Protein AF-A2EWZ7-F1 (afdb_monomer_lite)

Structure (mmCIF, N/CA/C/O backbone):
data_AF-A2EWZ7-F1
#
_entry.id   AF-A2EWZ7-F1
#
loop_
_atom_site.group_PDB
_atom_site.id
_atom_site.type_symbol
_atom_site.label_atom_id
_atom_site.label_alt_id
_atom_site.label_comp_id
_atom_site.label_asym_id
_atom_site.label_entity_id
_atom_site.label_seq_id
_atom_site.pdbx_PDB_ins_code
_atom_site.Cartn_x
_atom_site.Cartn_y
_atom_site.Cartn_z
_atom_site.occupancy
_atom_site.B_iso_or_equiv
_atom_site.auth_seq_id
_atom_site.auth_comp_id
_atom_site.auth_asym_id
_atom_site.auth_atom_id
_atom_site.pdbx_PDB_model_num
ATOM 1 N N . MET A 1 1 ? 4.745 13.138 -8.778 1.00 43.78 1 MET A N 1
ATOM 2 C CA . MET A 1 1 ? 4.956 12.915 -10.225 1.00 43.78 1 MET A CA 1
ATOM 3 C C . MET A 1 1 ? 4.702 11.444 -10.470 1.00 43.78 1 MET A C 1
ATOM 5 O O . MET A 1 1 ? 5.218 10.649 -9.698 1.00 43.78 1 MET A O 1
ATOM 9 N N . PHE A 1 2 ? 3.866 11.088 -11.445 1.00 44.19 2 PHE A N 1
ATOM 10 C CA . PHE A 1 2 ? 3.693 9.680 -11.798 1.00 44.19 2 PHE A CA 1
ATOM 11 C C . PHE A 1 2 ? 4.999 9.177 -12.416 1.00 44.19 2 PHE A C 1
ATOM 13 O O . PHE A 1 2 ? 5.547 9.880 -13.271 1.00 44.19 2 PHE A O 1
ATOM 20 N N . PRO A 1 3 ? 5.530 8.028 -11.973 1.00 56.97 3 PRO A N 1
ATOM 21 C CA . PRO A 1 3 ? 6.666 7.430 -12.645 1.00 56.97 3 PRO A CA 1
ATOM 22 C C . PRO A 1 3 ? 6.229 7.090 -14.073 1.00 56.97 3 PRO A C 1
ATOM 24 O O . PRO A 1 3 ? 5.206 6.445 -14.292 1.00 56.97 3 PRO A O 1
ATOM 27 N N . ALA A 1 4 ? 6.967 7.605 -15.046 1.00 65.88 4 ALA A N 1
ATOM 28 C CA . ALA A 1 4 ? 6.816 7.264 -16.449 1.00 65.88 4 ALA A CA 1
ATOM 29 C C . ALA A 1 4 ? 8.194 6.817 -16.930 1.00 65.88 4 ALA A C 1
ATOM 31 O O . ALA A 1 4 ? 9.183 7.502 -16.648 1.00 65.88 4 ALA A O 1
ATOM 32 N N . LYS A 1 5 ? 8.270 5.686 -17.645 1.00 69.88 5 LYS A N 1
ATOM 33 C CA . LYS A 1 5 ? 9.485 5.292 -18.356 1.00 69.88 5 LYS A CA 1
ATOM 34 C C . LYS A 1 5 ? 9.862 6.488 -19.225 1.00 69.88 5 LYS A C 1
ATOM 36 O O . LYS A 1 5 ? 8.988 7.089 -19.866 1.00 69.88 5 LYS A O 1
ATOM 41 N N . PRO A 1 6 ? 11.137 6.889 -19.201 1.00 73.81 6 PRO A N 1
ATOM 42 C CA . PRO A 1 6 ? 11.576 8.048 -19.946 1.00 73.81 6 PRO A CA 1
ATOM 43 C C . PRO A 1 6 ? 11.239 7.827 -21.418 1.00 73.81 6 PRO A C 1
ATOM 45 O O . PRO A 1 6 ? 11.674 6.848 -22.025 1.00 73.81 6 PRO A O 1
ATOM 48 N N . VAL A 1 7 ? 10.446 8.733 -21.994 1.00 77.75 7 VAL A N 1
ATOM 49 C CA . VAL A 1 7 ? 10.201 8.722 -23.436 1.00 77.75 7 VAL A CA 1
ATOM 50 C C . VAL A 1 7 ? 11.555 8.919 -24.102 1.00 77.75 7 VAL A C 1
ATOM 52 O O . VAL A 1 7 ? 12.202 9.952 -23.910 1.00 77.75 7 VAL A O 1
ATOM 55 N N . ILE A 1 8 ? 11.999 7.904 -24.844 1.00 83.56 8 ILE A N 1
ATOM 56 C CA . ILE A 1 8 ? 13.289 7.924 -25.528 1.00 83.56 8 ILE A CA 1
ATOM 57 C C . ILE A 1 8 ? 13.319 9.169 -26.415 1.00 83.56 8 ILE A C 1
ATOM 59 O O . ILE A 1 8 ? 12.442 9.366 -27.260 1.00 83.56 8 ILE A O 1
ATOM 63 N N . SER A 1 9 ? 14.311 10.036 -26.206 1.00 86.25 9 SER A N 1
ATOM 64 C CA . SER A 1 9 ? 14.518 11.184 -27.090 1.00 86.25 9 SER A CA 1
ATOM 65 C C . SER A 1 9 ? 14.779 10.679 -28.508 1.00 86.25 9 SER A C 1
ATOM 67 O O . SER A 1 9 ? 15.522 9.713 -28.687 1.00 86.25 9 SER A O 1
ATOM 69 N N . LEU A 1 10 ? 14.197 11.341 -29.512 1.00 85.31 10 LEU A N 1
ATOM 70 C CA . LEU A 1 10 ? 14.278 10.924 -30.919 1.00 85.31 10 LEU A CA 1
ATOM 71 C C . LEU A 1 10 ? 15.722 10.684 -31.388 1.00 85.31 10 LEU A C 1
ATOM 73 O O . LEU A 1 10 ? 15.969 9.801 -32.202 1.00 85.31 10 LEU A O 1
ATOM 77 N N . ASP A 1 11 ? 16.672 11.432 -30.829 1.00 84.31 11 ASP A N 1
ATOM 78 C CA . ASP A 1 11 ? 18.085 11.367 -31.203 1.00 84.31 11 ASP A CA 1
ATOM 79 C C . ASP A 1 11 ? 18.930 10.478 -30.267 1.00 84.31 11 ASP A C 1
ATOM 81 O O . ASP A 1 11 ? 20.105 10.235 -30.536 1.00 84.31 11 ASP A O 1
ATOM 85 N N . ALA A 1 12 ? 18.360 9.979 -29.164 1.00 86.50 12 ALA A N 1
ATOM 86 C CA . ALA A 1 12 ? 19.081 9.195 -28.156 1.00 86.50 12 ALA A CA 1
ATOM 87 C C . ALA A 1 12 ? 19.128 7.688 -28.458 1.00 86.50 12 ALA A C 1
ATOM 89 O O . ALA A 1 12 ? 19.807 6.943 -27.750 1.00 86.50 12 ALA A O 1
ATOM 90 N N . HIS A 1 13 ? 18.430 7.221 -29.498 1.00 86.94 13 HIS A N 1
ATOM 91 C CA . HIS A 1 13 ? 18.378 5.796 -29.808 1.00 86.94 13 HIS A CA 1
ATOM 92 C C . HIS A 1 13 ? 19.768 5.265 -30.219 1.00 86.94 13 HIS A C 1
ATOM 94 O O . HIS A 1 13 ? 20.377 5.821 -31.140 1.00 86.94 13 HIS A O 1
ATOM 100 N N . PRO A 1 14 ? 20.286 4.172 -29.621 1.00 85.81 14 PRO A N 1
ATOM 101 C CA . PRO A 1 14 ? 21.630 3.658 -29.915 1.00 85.81 14 PRO A CA 1
ATOM 102 C C . PRO A 1 14 ? 21.809 3.251 -31.386 1.00 85.81 14 PRO A 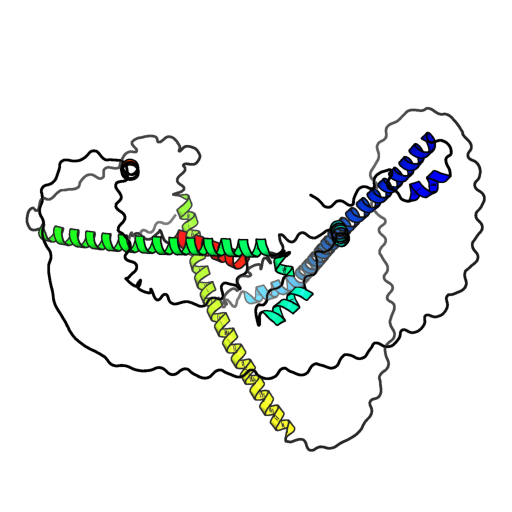C 1
ATOM 104 O O . PRO A 1 14 ? 22.892 3.420 -31.948 1.00 85.81 14 PRO A O 1
ATOM 107 N N . GLY A 1 15 ? 20.730 2.810 -32.045 1.00 83.00 15 GLY A N 1
ATOM 108 C CA . GLY A 1 15 ? 20.724 2.472 -33.473 1.00 83.00 15 GLY A CA 1
ATOM 109 C C . GLY A 1 15 ? 21.021 3.653 -34.409 1.00 83.00 15 GLY A C 1
ATOM 110 O O . GLY A 1 15 ? 21.496 3.439 -35.523 1.00 83.00 15 GLY A O 1
ATOM 111 N N . SER A 1 16 ? 20.841 4.900 -33.955 1.00 84.75 16 SER A N 1
ATOM 112 C CA . SER A 1 16 ? 21.198 6.094 -34.741 1.00 84.75 16 SER A CA 1
ATOM 113 C C . SER A 1 16 ? 22.695 6.145 -35.079 1.00 84.75 16 SER A C 1
ATOM 115 O O . SER A 1 16 ? 23.080 6.616 -36.152 1.00 84.75 16 SER A O 1
ATOM 117 N N . ARG A 1 17 ? 23.559 5.592 -34.212 1.00 87.06 17 ARG A N 1
ATOM 118 C CA . ARG A 1 17 ? 25.015 5.545 -34.425 1.00 87.06 17 ARG A CA 1
ATOM 119 C C . ARG A 1 17 ? 25.409 4.603 -35.559 1.00 87.06 17 ARG A C 1
ATOM 121 O O . ARG A 1 17 ? 26.346 4.908 -36.290 1.00 87.06 17 ARG A O 1
ATOM 128 N N . LEU A 1 18 ? 24.680 3.499 -35.724 1.00 86.56 18 LEU A N 1
ATOM 129 C CA . LEU A 1 18 ? 24.938 2.508 -36.773 1.00 86.56 18 LEU A CA 1
ATOM 130 C C . LEU A 1 18 ? 24.586 3.062 -38.158 1.00 86.56 18 LEU A C 1
ATOM 132 O O . LEU A 1 18 ? 25.319 2.856 -39.120 1.00 86.56 18 LEU A O 1
ATOM 136 N N . ILE A 1 19 ? 23.494 3.822 -38.245 1.00 84.44 19 ILE A N 1
ATOM 137 C CA . ILE A 1 19 ? 22.957 4.305 -39.525 1.00 84.44 19 ILE A CA 1
ATOM 138 C C . ILE A 1 19 ? 23.582 5.645 -39.941 1.00 84.44 19 ILE A C 1
ATOM 140 O O . ILE A 1 19 ? 23.698 5.956 -41.126 1.00 84.44 19 ILE A O 1
ATOM 144 N N . THR A 1 20 ? 24.111 6.392 -38.971 1.00 81.56 20 THR A N 1
ATOM 145 C CA . THR A 1 20 ? 24.891 7.616 -39.189 1.00 81.56 20 THR A CA 1
ATOM 146 C C . THR A 1 20 ? 26.052 7.434 -40.181 1.00 81.56 20 THR A C 1
ATOM 148 O O . THR A 1 20 ? 26.377 8.383 -40.890 1.00 81.56 20 THR A O 1
ATOM 151 N N . GLY A 1 21 ? 26.665 6.248 -40.261 1.00 85.75 21 GLY A N 1
ATOM 152 C CA . GLY A 1 21 ? 27.765 5.971 -41.195 1.00 85.75 21 GLY A CA 1
ATOM 153 C C . GLY A 1 21 ? 27.338 5.701 -42.644 1.00 85.75 21 GLY A C 1
ATOM 154 O O . GLY A 1 21 ? 28.191 5.695 -43.525 1.00 85.75 21 GLY A O 1
ATOM 155 N N . MET A 1 22 ? 26.044 5.476 -42.901 1.00 88.75 22 MET A N 1
ATOM 156 C CA . MET A 1 22 ? 25.536 5.072 -44.221 1.00 88.75 22 MET A CA 1
ATOM 157 C C . MET A 1 22 ? 25.028 6.247 -45.067 1.00 88.75 22 MET A C 1
ATOM 159 O O . MET A 1 22 ? 24.967 6.136 -46.288 1.00 88.75 22 MET A O 1
ATOM 163 N N . CYS A 1 23 ? 24.671 7.369 -44.437 1.00 89.38 23 CYS A N 1
ATOM 164 C CA . CYS A 1 23 ? 24.146 8.550 -45.125 1.00 89.38 23 CYS A CA 1
ATOM 165 C C . CYS A 1 23 ? 25.251 9.596 -45.308 1.00 89.38 23 CYS A C 1
ATOM 167 O O . CYS A 1 23 ? 25.826 10.072 -44.328 1.00 89.38 23 CYS A O 1
ATOM 169 N N . THR A 1 24 ? 25.522 9.999 -46.550 1.00 92.12 24 THR A N 1
ATOM 170 C CA . THR A 1 24 ? 26.491 11.067 -46.854 1.00 92.12 24 THR A CA 1
ATOM 171 C C . THR A 1 24 ? 25.875 12.461 -46.726 1.00 92.12 24 THR A C 1
ATOM 173 O O . THR A 1 24 ? 26.576 13.415 -46.391 1.00 92.12 24 THR A O 1
ATOM 176 N N . ASN A 1 25 ? 24.562 12.591 -46.947 1.00 95.69 25 ASN A N 1
ATOM 177 C CA . ASN A 1 25 ? 23.843 13.855 -46.841 1.00 95.69 25 ASN A CA 1
ATOM 178 C C . ASN A 1 25 ? 23.395 14.117 -45.384 1.00 95.69 25 ASN A C 1
ATOM 180 O O . ASN A 1 25 ? 22.686 13.292 -44.797 1.00 95.69 25 ASN A O 1
ATOM 184 N N . PRO A 1 26 ? 23.749 15.269 -44.779 1.00 92.12 26 PRO A N 1
ATOM 185 C CA . PRO A 1 26 ? 23.362 15.589 -43.404 1.00 92.12 26 PRO A CA 1
ATOM 186 C C . PRO A 1 26 ? 21.841 15.678 -43.198 1.00 92.12 26 PRO A C 1
ATOM 188 O O . PRO A 1 26 ? 21.361 15.351 -42.114 1.00 92.12 26 PRO A O 1
ATOM 191 N N . ILE A 1 27 ? 21.071 16.076 -44.218 1.00 93.44 27 ILE A N 1
ATOM 192 C CA . ILE A 1 27 ? 19.603 16.160 -44.132 1.00 93.44 27 ILE A CA 1
ATOM 193 C C . ILE A 1 27 ? 18.995 14.755 -44.054 1.00 93.44 27 ILE A C 1
ATOM 195 O O . ILE A 1 27 ? 18.157 14.491 -43.191 1.00 93.44 27 ILE A O 1
ATOM 199 N N . GLU A 1 28 ? 19.462 13.836 -44.903 1.00 92.38 28 GLU A N 1
ATOM 200 C CA . GLU A 1 28 ? 19.032 12.431 -44.892 1.00 92.38 28 GLU A CA 1
ATOM 201 C C . GLU A 1 28 ? 19.380 11.758 -43.564 1.00 92.38 28 GLU A C 1
ATOM 203 O O . GLU A 1 28 ? 18.567 11.021 -43.008 1.00 92.38 28 GLU A O 1
ATOM 208 N N . LYS A 1 29 ? 20.548 12.076 -42.997 1.00 91.00 29 LYS A N 1
ATOM 209 C CA . LYS A 1 29 ? 20.962 11.583 -41.682 1.00 91.00 29 LYS A CA 1
ATOM 210 C C . LYS A 1 29 ? 20.012 12.030 -40.564 1.00 91.00 29 LYS A C 1
ATOM 212 O O . LYS A 1 29 ? 19.626 11.206 -39.739 1.00 91.00 29 LYS A O 1
ATOM 217 N N . ILE A 1 30 ? 19.598 13.301 -40.541 1.00 90.94 30 ILE A N 1
ATOM 218 C CA . ILE A 1 30 ? 18.632 13.807 -39.547 1.00 90.94 30 ILE A CA 1
ATOM 219 C C . ILE A 1 30 ? 17.270 13.126 -39.723 1.00 90.94 30 ILE A C 1
ATOM 221 O O . ILE A 1 30 ? 16.681 12.675 -38.741 1.00 90.94 30 ILE A O 1
ATOM 225 N N . ALA A 1 31 ? 16.772 13.024 -40.958 1.00 92.12 31 ALA A N 1
ATOM 226 C CA . ALA A 1 31 ? 15.494 12.372 -41.242 1.00 92.12 31 ALA A CA 1
ATOM 227 C C . ALA A 1 31 ? 15.504 10.892 -40.823 1.00 92.12 31 ALA A C 1
ATOM 229 O O . ALA A 1 31 ? 14.559 10.408 -40.196 1.00 92.12 31 ALA A O 1
ATOM 230 N N . THR A 1 32 ? 16.603 10.192 -41.103 1.00 90.75 32 THR A N 1
ATOM 231 C CA . THR A 1 32 ? 16.771 8.780 -40.756 1.00 90.75 32 THR A CA 1
ATOM 232 C C . THR A 1 32 ? 16.860 8.581 -39.244 1.00 90.75 32 THR A C 1
ATOM 234 O O . THR A 1 32 ? 16.133 7.752 -38.702 1.00 90.75 32 THR A O 1
ATOM 237 N N . ASN A 1 33 ? 17.659 9.392 -38.537 1.00 89.00 33 ASN A N 1
ATOM 238 C CA . ASN A 1 33 ? 17.735 9.361 -37.071 1.00 89.00 33 ASN A CA 1
ATOM 239 C C . ASN A 1 33 ? 16.365 9.583 -36.424 1.00 89.00 33 ASN A C 1
ATOM 241 O O . ASN A 1 33 ? 15.963 8.802 -35.565 1.00 89.00 33 ASN A O 1
ATOM 245 N N . ARG A 1 34 ? 15.605 10.580 -36.894 1.00 91.00 34 ARG A N 1
ATOM 246 C CA . ARG A 1 34 ? 14.245 10.837 -36.401 1.00 91.00 34 ARG A CA 1
ATOM 247 C C . ARG A 1 34 ? 13.292 9.682 -36.678 1.00 91.00 34 ARG A C 1
ATOM 249 O O . ARG A 1 34 ? 12.486 9.358 -35.816 1.00 91.00 34 ARG A O 1
ATOM 256 N N . THR A 1 35 ? 13.390 9.053 -37.847 1.00 92.06 35 THR A N 1
ATOM 257 C CA . THR A 1 35 ? 12.560 7.887 -38.192 1.00 92.06 35 THR A CA 1
ATOM 258 C C . THR A 1 35 ? 12.840 6.719 -37.246 1.00 92.06 35 THR A C 1
ATOM 260 O O . THR A 1 35 ? 11.905 6.122 -36.725 1.00 92.06 35 THR A O 1
ATOM 263 N N . ILE A 1 36 ? 14.114 6.437 -36.952 1.00 91.69 36 ILE A N 1
ATOM 264 C CA . ILE A 1 36 ? 14.510 5.409 -35.974 1.00 91.69 36 ILE A CA 1
ATOM 265 C C . ILE A 1 36 ? 13.991 5.761 -34.576 1.00 91.69 36 ILE A C 1
ATOM 267 O O . ILE A 1 36 ? 13.441 4.902 -33.895 1.00 91.69 36 ILE A O 1
ATOM 271 N N . GLY A 1 37 ? 14.134 7.021 -34.156 1.00 89.44 37 GLY A N 1
ATOM 272 C CA . GLY A 1 37 ? 13.608 7.501 -32.880 1.00 89.44 37 GLY A CA 1
ATOM 273 C C . GLY A 1 37 ? 12.092 7.328 -32.761 1.00 89.44 37 GLY A C 1
ATOM 274 O O . GLY A 1 37 ? 11.612 6.860 -31.733 1.00 89.44 37 GLY A O 1
ATOM 275 N N . LEU A 1 38 ? 11.341 7.641 -33.823 1.00 92.75 38 LEU A N 1
ATOM 276 C CA . LEU A 1 38 ? 9.889 7.437 -33.874 1.00 92.75 38 LEU A CA 1
ATOM 277 C C . LEU A 1 38 ? 9.510 5.954 -33.799 1.00 92.75 38 LEU A C 1
ATOM 279 O O . LEU A 1 38 ? 8.562 5.612 -33.098 1.00 92.75 38 LEU A O 1
ATOM 283 N N . LEU A 1 39 ? 10.249 5.071 -34.480 1.00 93.19 39 LEU A N 1
ATOM 284 C CA . LEU A 1 39 ? 10.027 3.624 -34.392 1.00 93.19 39 LEU A CA 1
ATOM 285 C C . LEU A 1 39 ? 10.266 3.104 -32.969 1.00 93.19 39 LEU A C 1
ATOM 287 O O . LEU A 1 39 ? 9.437 2.361 -32.454 1.00 93.19 39 LEU A O 1
ATOM 291 N N . ALA A 1 40 ? 11.334 3.554 -32.306 1.00 90.31 40 ALA A N 1
ATOM 292 C CA . ALA A 1 40 ? 11.611 3.195 -30.916 1.00 90.31 40 ALA A CA 1
ATOM 293 C C . ALA A 1 40 ? 10.525 3.710 -29.955 1.00 90.31 40 ALA A C 1
ATOM 295 O O . ALA A 1 40 ? 10.098 3.000 -29.050 1.00 90.31 40 ALA A O 1
ATOM 296 N N . GLN A 1 41 ? 10.017 4.929 -30.166 1.00 91.12 41 GLN A N 1
ATOM 297 C CA . GLN A 1 41 ? 8.893 5.451 -29.382 1.00 91.12 41 GLN A CA 1
ATOM 298 C C . GLN A 1 41 ? 7.604 4.647 -29.605 1.00 91.12 41 GLN A C 1
ATOM 300 O O . GLN A 1 41 ? 6.870 4.402 -28.647 1.00 91.12 41 GLN A O 1
ATOM 305 N N . ALA A 1 42 ? 7.328 4.216 -30.840 1.00 93.12 42 ALA A N 1
ATOM 306 C CA . ALA A 1 42 ? 6.178 3.369 -31.151 1.00 93.12 42 ALA A CA 1
ATOM 307 C C . ALA A 1 42 ? 6.287 1.982 -30.492 1.00 93.12 42 ALA A C 1
ATOM 309 O O . ALA A 1 42 ? 5.291 1.460 -29.987 1.00 93.12 42 ALA A O 1
ATOM 310 N N . GLU A 1 43 ? 7.492 1.412 -30.440 1.00 91.12 43 GLU A N 1
ATOM 311 C CA . GLU A 1 43 ? 7.778 0.180 -29.699 1.00 91.12 43 GLU A CA 1
ATOM 312 C C . GLU A 1 43 ? 7.508 0.359 -28.199 1.00 91.12 43 GLU A C 1
ATOM 314 O O . GLU A 1 43 ? 6.746 -0.419 -27.623 1.00 91.12 43 GLU A O 1
ATOM 319 N N . CYS A 1 44 ? 8.024 1.432 -27.582 1.00 89.19 44 CYS A N 1
ATOM 320 C CA . CYS A 1 44 ? 7.731 1.745 -26.182 1.00 89.19 44 CYS A CA 1
ATOM 321 C C . CYS A 1 44 ? 6.222 1.872 -25.932 1.00 89.19 44 CYS A C 1
ATOM 323 O O . CYS A 1 44 ? 5.712 1.299 -24.974 1.00 89.19 44 CYS A O 1
ATOM 325 N N . LEU A 1 45 ? 5.493 2.594 -26.790 1.00 90.88 45 LEU A N 1
ATOM 326 C CA . LEU A 1 45 ? 4.042 2.757 -26.656 1.00 90.88 45 LEU A CA 1
ATOM 327 C C . LEU A 1 45 ? 3.296 1.419 -26.767 1.00 90.88 45 LEU A C 1
ATOM 329 O O . LEU A 1 45 ? 2.325 1.192 -26.048 1.00 90.88 45 LEU A O 1
ATOM 333 N N . THR A 1 46 ? 3.761 0.526 -27.641 1.00 93.69 46 THR A N 1
ATOM 334 C CA . THR A 1 46 ? 3.187 -0.816 -27.799 1.00 93.69 46 THR A CA 1
ATOM 335 C C . THR A 1 46 ? 3.414 -1.660 -26.545 1.00 93.69 46 THR A C 1
ATOM 337 O O . THR A 1 46 ? 2.476 -2.298 -26.072 1.00 93.69 46 THR A O 1
ATOM 340 N N . TYR A 1 47 ? 4.616 -1.606 -25.961 1.00 90.25 47 TYR A N 1
ATOM 341 C CA . TYR A 1 47 ? 4.914 -2.245 -24.675 1.00 90.25 47 TYR A CA 1
ATOM 342 C C . TYR A 1 47 ? 4.001 -1.718 -23.560 1.00 90.25 47 TYR A C 1
ATOM 344 O O . TYR A 1 47 ? 3.401 -2.489 -22.821 1.00 90.25 47 TYR A O 1
ATOM 352 N N . TYR A 1 48 ? 3.824 -0.398 -23.482 1.00 90.19 48 TYR A N 1
ATOM 353 C CA . TYR A 1 48 ? 2.914 0.229 -22.524 1.00 90.19 48 TYR A CA 1
ATOM 354 C C . TYR A 1 48 ? 1.472 -0.250 -22.655 1.00 90.19 48 TYR A C 1
ATOM 356 O O . TYR A 1 48 ? 0.826 -0.552 -21.653 1.00 90.19 48 TYR A O 1
ATOM 364 N N . ALA A 1 49 ? 0.959 -0.305 -23.884 1.00 93.12 49 ALA A N 1
ATOM 365 C CA . ALA A 1 49 ? -0.385 -0.800 -24.136 1.00 93.12 49 ALA A CA 1
ATOM 366 C C . ALA A 1 49 ? -0.519 -2.266 -23.703 1.00 93.12 49 ALA A C 1
ATOM 368 O O . ALA A 1 49 ? -1.508 -2.617 -23.064 1.00 93.12 49 ALA A O 1
ATOM 369 N N . TYR A 1 50 ? 0.482 -3.096 -24.010 1.00 94.44 50 TYR A N 1
ATOM 370 C CA . TYR A 1 50 ? 0.518 -4.497 -23.600 1.00 94.44 50 TYR A CA 1
ATOM 371 C C . TYR A 1 50 ? 0.436 -4.659 -22.075 1.00 94.44 50 TYR A C 1
ATOM 373 O O . TYR A 1 50 ? -0.446 -5.373 -21.606 1.00 94.44 50 TYR A O 1
ATOM 381 N N . GLU A 1 51 ? 1.266 -3.944 -21.308 1.00 90.69 51 GLU A N 1
ATOM 382 C CA . GLU A 1 51 ? 1.251 -3.990 -19.835 1.00 90.69 51 GLU A CA 1
ATOM 383 C C . GLU A 1 51 ? -0.115 -3.586 -19.256 1.00 90.69 51 GLU A C 1
ATOM 385 O O . GLU A 1 51 ? -0.665 -4.276 -18.399 1.00 90.69 51 GLU A O 1
ATOM 390 N N . ILE A 1 52 ? -0.724 -2.516 -19.782 1.00 90.19 52 ILE A N 1
ATOM 391 C CA . ILE A 1 52 ? -2.062 -2.077 -19.351 1.00 90.19 52 ILE A CA 1
ATOM 392 C C . ILE A 1 52 ? -3.107 -3.167 -19.621 1.00 90.19 52 ILE A C 1
ATOM 394 O O . ILE A 1 52 ? -3.944 -3.455 -18.764 1.00 90.19 52 ILE A O 1
ATOM 398 N N . PHE A 1 53 ? -3.083 -3.787 -20.805 1.00 94.81 53 PHE A N 1
ATOM 399 C CA . PHE A 1 53 ? -4.015 -4.868 -21.126 1.00 94.81 53 PHE A CA 1
ATOM 400 C C . PHE A 1 53 ? -3.770 -6.119 -20.280 1.00 94.81 53 PHE A C 1
ATOM 402 O O . PHE A 1 53 ? -4.736 -6.791 -19.915 1.00 94.81 53 PHE A O 1
ATOM 409 N N . GLN A 1 54 ? -2.518 -6.412 -19.929 1.00 94.31 54 GLN A N 1
ATOM 410 C CA . GLN A 1 54 ? -2.174 -7.517 -19.043 1.00 94.31 54 GLN A CA 1
ATOM 411 C C . GLN A 1 54 ? -2.740 -7.297 -17.632 1.00 94.31 54 GLN A C 1
ATOM 413 O O . GLN A 1 54 ? -3.395 -8.192 -17.099 1.00 94.31 54 GLN A O 1
ATOM 418 N N . ASP A 1 55 ? -2.574 -6.103 -17.058 1.00 89.94 55 ASP A N 1
ATOM 419 C CA . ASP A 1 55 ? -3.108 -5.758 -15.732 1.00 89.94 55 ASP A CA 1
ATOM 420 C C . ASP A 1 55 ? -4.647 -5.811 -15.699 1.00 89.94 55 ASP A C 1
ATOM 422 O O . ASP A 1 55 ? -5.247 -6.353 -14.761 1.00 89.94 55 ASP A O 1
ATOM 426 N N . ILE A 1 56 ? -5.305 -5.330 -16.762 1.00 92.94 56 ILE A N 1
ATOM 427 C CA . ILE A 1 56 ? -6.764 -5.447 -16.923 1.00 92.94 56 ILE A CA 1
ATOM 428 C C . ILE A 1 56 ? -7.179 -6.921 -17.021 1.00 92.94 56 ILE A C 1
ATOM 430 O O . ILE A 1 56 ? -8.155 -7.328 -16.388 1.00 92.94 56 ILE A O 1
ATOM 434 N N . SER A 1 57 ? -6.449 -7.733 -17.790 1.00 96.06 57 SER A N 1
ATOM 435 C CA . SER A 1 57 ? -6.732 -9.163 -17.954 1.00 96.06 57 SER A CA 1
ATOM 436 C C . SER A 1 57 ? -6.592 -9.928 -16.636 1.00 96.06 57 SER A C 1
ATOM 438 O O . SER A 1 57 ? -7.434 -10.772 -16.318 1.00 96.06 57 SER A O 1
ATOM 440 N N . ASN A 1 58 ? -5.564 -9.617 -15.845 1.00 91.62 58 ASN A N 1
ATOM 441 C CA . ASN A 1 58 ? -5.347 -10.216 -14.529 1.00 91.62 58 ASN A CA 1
ATOM 442 C C . ASN A 1 58 ? -6.501 -9.863 -13.576 1.00 91.62 58 ASN A C 1
ATOM 444 O O . ASN A 1 58 ? -7.120 -10.765 -13.011 1.00 91.62 58 ASN A O 1
ATOM 448 N N . SER A 1 59 ? -6.873 -8.579 -13.500 1.00 90.62 59 SER A N 1
ATOM 449 C CA . SER A 1 59 ? -8.026 -8.111 -12.710 1.00 90.62 59 SER A CA 1
ATO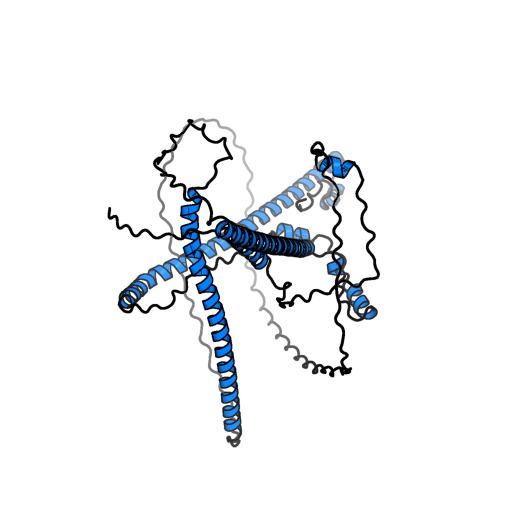M 450 C C . SER A 1 59 ? -9.340 -8.790 -13.128 1.00 90.62 59 SER A C 1
ATOM 452 O O . SER A 1 59 ? -10.144 -9.193 -12.287 1.00 90.62 59 SER A O 1
ATOM 454 N N . CYS A 1 60 ? -9.569 -8.960 -14.436 1.00 96.56 60 CYS A N 1
ATOM 455 C CA . CYS A 1 60 ? -10.752 -9.661 -14.941 1.00 96.56 60 CYS A CA 1
ATOM 456 C C . CYS A 1 60 ? -10.745 -11.145 -14.555 1.00 96.56 60 CYS A C 1
ATOM 458 O O . CYS A 1 60 ? -11.790 -11.690 -14.211 1.00 96.56 60 CYS A O 1
ATOM 460 N N . THR A 1 61 ? -9.581 -11.795 -14.594 1.00 96.94 61 THR A N 1
ATOM 461 C CA . THR A 1 61 ? -9.433 -13.209 -14.220 1.00 96.94 61 THR A CA 1
ATOM 462 C C . THR A 1 61 ? -9.786 -13.428 -12.751 1.00 96.94 61 THR A C 1
ATOM 464 O O . THR A 1 61 ? -10.559 -14.333 -12.441 1.00 96.94 61 THR A O 1
ATOM 467 N N . GLU A 1 62 ? -9.302 -12.563 -11.857 1.00 94.44 62 GLU A N 1
ATOM 468 C CA . GLU A 1 62 ? -9.656 -12.616 -10.436 1.00 94.44 62 GLU A CA 1
ATOM 469 C C . GLU A 1 62 ? -11.160 -12.393 -10.214 1.00 94.44 62 GLU A C 1
ATOM 471 O O . GLU A 1 62 ? -11.807 -13.125 -9.461 1.00 94.44 62 GLU A O 1
ATOM 476 N N . LEU A 1 63 ? -11.754 -11.419 -10.912 1.00 95.94 63 LEU A N 1
ATOM 477 C CA . LEU A 1 63 ? -13.196 -11.180 -10.858 1.00 95.94 63 LEU A CA 1
ATOM 478 C C . LEU A 1 63 ? -13.987 -12.420 -11.302 1.00 95.94 63 LEU A C 1
ATOM 480 O O . LEU A 1 63 ? -14.949 -12.804 -10.634 1.00 95.94 63 LEU A O 1
ATOM 484 N N . PHE A 1 64 ? -13.594 -13.055 -12.409 1.00 97.81 64 PHE A N 1
ATOM 485 C CA . PHE A 1 64 ? -14.259 -14.260 -12.901 1.00 97.81 64 PHE A CA 1
ATOM 486 C C . PHE A 1 64 ? -14.130 -15.424 -11.923 1.00 97.81 64 PHE A C 1
ATOM 488 O O . PHE A 1 64 ? -15.127 -16.099 -11.673 1.00 97.81 64 PHE A O 1
ATOM 495 N N . GLN A 1 65 ? -12.969 -15.593 -11.289 1.00 97.19 65 GLN A N 1
ATOM 496 C CA . GLN A 1 65 ? -12.797 -16.584 -10.230 1.00 97.19 65 GLN A CA 1
ATOM 497 C C . GLN A 1 65 ? -13.777 -16.344 -9.071 1.00 97.19 65 GLN A C 1
ATOM 499 O O . GLN A 1 65 ? -14.473 -17.267 -8.654 1.00 97.19 65 GLN A O 1
ATOM 504 N N . ARG A 1 66 ? -13.913 -15.099 -8.592 1.00 95.56 66 ARG A N 1
ATOM 505 C CA . ARG A 1 66 ? -14.879 -14.756 -7.530 1.00 95.56 66 ARG A CA 1
ATOM 506 C C . ARG A 1 66 ? -16.326 -15.033 -7.950 1.00 95.56 66 ARG A C 1
ATOM 508 O O . ARG A 1 66 ? -17.140 -15.469 -7.135 1.00 95.56 66 ARG A O 1
ATOM 515 N N . VAL A 1 67 ? -16.666 -14.779 -9.216 1.00 96.62 67 VAL A N 1
ATOM 516 C CA . VAL A 1 67 ? -17.993 -15.093 -9.770 1.00 96.62 67 VAL A CA 1
ATOM 517 C C . VAL A 1 67 ? -18.237 -16.602 -9.785 1.00 96.62 67 VAL A C 1
ATOM 519 O O . VAL A 1 67 ? -19.329 -17.038 -9.413 1.00 96.62 67 VAL A O 1
ATOM 522 N N . ASP A 1 68 ? -17.241 -17.397 -10.167 1.00 97.75 68 ASP A N 1
ATOM 523 C CA . ASP A 1 68 ? -17.337 -18.855 -10.164 1.00 97.75 68 ASP A CA 1
ATOM 524 C C . ASP A 1 68 ? -17.466 -19.411 -8.740 1.00 97.75 68 ASP A C 1
ATOM 526 O O . ASP A 1 68 ? -18.374 -20.202 -8.480 1.00 97.75 68 ASP A O 1
ATOM 530 N N . GLU A 1 69 ? -16.679 -18.918 -7.782 1.00 96.31 69 GLU A N 1
ATOM 531 C CA . GLU A 1 69 ? -16.803 -19.271 -6.360 1.00 96.31 69 GLU A CA 1
ATOM 532 C C . GLU A 1 69 ? -18.199 -18.929 -5.805 1.00 96.31 69 GLU A C 1
ATOM 534 O O . GLU A 1 69 ? -18.840 -19.736 -5.119 1.00 96.31 69 GLU A O 1
ATOM 539 N N . LEU A 1 70 ? -18.732 -17.749 -6.145 1.00 96.44 70 LEU A N 1
ATOM 540 C CA . LEU A 1 70 ? -20.079 -17.337 -5.748 1.00 96.44 70 LEU A CA 1
ATOM 541 C C . LEU A 1 70 ? -21.155 -18.224 -6.383 1.00 96.44 70 LEU A C 1
ATOM 543 O O . LEU A 1 70 ? -22.146 -18.579 -5.732 1.00 96.44 70 LEU A O 1
ATOM 547 N N . LYS A 1 71 ? -20.974 -18.603 -7.650 1.00 97.94 71 LYS A N 1
ATOM 548 C CA . LYS A 1 71 ? -21.866 -19.514 -8.368 1.00 97.94 71 LYS A CA 1
ATOM 549 C C . LYS A 1 71 ? -21.846 -20.897 -7.729 1.00 97.94 71 LYS A C 1
ATOM 551 O O . LYS A 1 71 ? -22.917 -21.444 -7.459 1.00 97.94 71 LYS A O 1
ATOM 556 N N . GLU A 1 72 ? -20.675 -21.441 -7.415 1.00 98.00 72 GLU A N 1
ATOM 557 C CA . GLU A 1 72 ? -20.532 -22.710 -6.702 1.00 98.00 72 GLU A CA 1
ATOM 558 C C . GLU A 1 72 ? -21.230 -22.659 -5.344 1.00 98.00 72 GLU A C 1
ATOM 560 O O . GLU A 1 72 ? -22.108 -23.485 -5.080 1.00 98.00 72 GLU A O 1
ATOM 565 N N . ARG A 1 73 ? -20.966 -21.627 -4.535 1.00 96.88 73 ARG A N 1
ATOM 566 C CA . ARG A 1 73 ? -21.630 -21.423 -3.239 1.00 96.88 73 ARG A CA 1
ATOM 567 C C . ARG A 1 73 ? -23.148 -21.322 -3.377 1.00 96.88 73 ARG A C 1
ATOM 569 O O . ARG A 1 73 ? -23.881 -21.936 -2.604 1.00 96.88 73 ARG A O 1
ATOM 576 N N . THR A 1 74 ? -23.637 -20.608 -4.387 1.00 97.50 74 THR A N 1
ATOM 577 C CA . THR A 1 74 ? -25.075 -20.474 -4.663 1.00 97.50 74 THR A CA 1
ATOM 578 C C . THR A 1 74 ? -25.694 -21.809 -5.070 1.00 97.50 74 THR A C 1
ATOM 580 O O . THR A 1 74 ? -26.779 -22.159 -4.603 1.00 97.50 74 THR A O 1
ATOM 583 N N . THR A 1 75 ? -25.016 -22.593 -5.913 1.00 97.88 75 THR A N 1
ATOM 584 C CA . THR A 1 75 ? -25.501 -23.926 -6.302 1.00 97.88 75 THR A CA 1
ATOM 585 C C . THR A 1 75 ? -25.481 -24.904 -5.133 1.00 97.88 75 THR A C 1
ATOM 587 O O . THR A 1 75 ? -26.433 -25.666 -4.968 1.00 97.88 75 THR A O 1
ATOM 590 N N . PHE A 1 76 ? -24.452 -24.848 -4.286 1.00 97.56 76 PHE A N 1
ATOM 591 C CA . PHE A 1 76 ? -24.364 -25.619 -3.054 1.00 97.56 76 PHE A CA 1
ATOM 592 C C . PHE A 1 76 ? -25.510 -25.266 -2.105 1.00 97.56 76 PHE A C 1
ATOM 594 O O . PHE A 1 76 ? -26.222 -26.160 -1.650 1.00 97.56 76 PHE A O 1
ATOM 601 N N . LEU A 1 77 ? -25.753 -23.976 -1.857 1.00 96.38 77 LEU A N 1
ATOM 602 C CA . LEU A 1 77 ? -26.880 -23.522 -1.043 1.00 96.38 77 LEU A CA 1
ATOM 603 C C . LEU A 1 77 ? -28.203 -24.005 -1.630 1.00 96.38 77 LEU A C 1
ATOM 605 O O . LEU A 1 77 ? -28.982 -24.625 -0.919 1.00 96.38 77 LEU A O 1
ATOM 609 N N . ARG A 1 78 ? -28.432 -23.825 -2.935 1.00 97.50 78 ARG A N 1
ATOM 610 C CA . ARG A 1 78 ? -29.659 -24.282 -3.607 1.00 97.50 78 ARG A CA 1
ATOM 611 C C . ARG A 1 78 ? -29.888 -25.790 -3.459 1.00 97.50 78 ARG A C 1
ATOM 613 O O . ARG A 1 78 ? -31.031 -26.196 -3.275 1.00 97.50 78 ARG A O 1
ATOM 620 N N . ARG A 1 79 ? -28.833 -26.609 -3.538 1.00 98.00 79 ARG A N 1
ATOM 621 C CA . ARG A 1 79 ? -28.922 -28.071 -3.362 1.00 98.00 79 ARG A CA 1
ATOM 622 C C . ARG A 1 79 ? -29.232 -28.466 -1.918 1.00 98.00 79 ARG A C 1
ATOM 624 O O . ARG A 1 79 ? -30.037 -29.361 -1.714 1.00 98.00 79 ARG A O 1
ATOM 631 N N . ASN A 1 80 ? -28.631 -27.792 -0.939 1.00 96.81 80 ASN A N 1
ATOM 632 C CA . ASN A 1 80 ? -28.786 -28.127 0.482 1.00 96.81 80 ASN A CA 1
ATOM 633 C C . ASN A 1 80 ? -29.990 -27.448 1.156 1.00 96.81 80 ASN A C 1
ATOM 635 O O . ASN A 1 80 ? -30.404 -27.861 2.238 1.00 96.81 80 ASN A O 1
ATOM 639 N N . PHE A 1 81 ? -30.553 -26.401 0.547 1.00 96.62 81 PHE A N 1
ATOM 640 C CA . PHE A 1 81 ? -31.640 -25.614 1.128 1.00 96.62 81 PHE A CA 1
ATOM 641 C C . PHE A 1 81 ? -32.889 -26.444 1.469 1.00 96.62 81 PHE A C 1
ATOM 643 O O . PHE A 1 81 ? -33.412 -26.261 2.569 1.00 96.62 81 PHE A O 1
ATOM 650 N N . PRO A 1 82 ? -33.366 -27.383 0.623 1.00 96.38 82 PRO A N 1
ATOM 651 C CA . PRO A 1 82 ? -34.514 -28.222 0.972 1.00 96.38 82 PRO A CA 1
ATOM 652 C C . PRO A 1 82 ? -34.265 -29.058 2.235 1.00 96.38 82 PRO A C 1
ATOM 654 O O . PRO A 1 82 ? -35.105 -29.084 3.136 1.00 96.38 82 PRO A O 1
ATOM 657 N N . ASP A 1 83 ? -33.086 -29.671 2.347 1.00 95.25 83 ASP A N 1
ATOM 658 C CA . ASP A 1 83 ? -32.714 -30.494 3.500 1.00 95.25 83 ASP A CA 1
ATOM 659 C C . ASP A 1 83 ? -32.601 -29.649 4.773 1.00 95.25 83 ASP A C 1
ATOM 661 O O . ASP A 1 83 ? -33.090 -30.042 5.833 1.00 95.25 83 ASP A O 1
ATOM 665 N N . GLN A 1 84 ? -32.020 -28.450 4.686 1.00 92.00 84 GLN A N 1
ATOM 666 C CA . GLN A 1 84 ? -31.973 -27.534 5.826 1.00 92.00 84 GLN A CA 1
ATOM 667 C C . GLN A 1 84 ? -33.359 -27.025 6.226 1.00 92.00 84 GLN A C 1
ATOM 669 O O . GLN A 1 84 ? -33.648 -26.936 7.417 1.00 92.00 84 GLN A O 1
ATOM 674 N N . LEU A 1 85 ? -34.246 -26.766 5.262 1.00 93.56 85 LEU A N 1
ATOM 675 C CA . LEU A 1 85 ? -35.618 -26.348 5.532 1.00 93.56 85 LEU A CA 1
ATOM 676 C C . LEU A 1 85 ? -36.411 -27.443 6.261 1.00 93.56 85 LEU A C 1
ATOM 678 O O . LEU A 1 85 ? -37.176 -27.136 7.174 1.00 93.56 85 LEU A O 1
ATOM 682 N N . THR A 1 86 ? -36.221 -28.719 5.903 1.00 92.31 86 THR A N 1
ATOM 683 C CA . THR A 1 86 ? -36.853 -29.834 6.637 1.00 92.31 86 THR A CA 1
ATOM 684 C C . THR A 1 86 ? -36.320 -29.952 8.066 1.00 92.31 86 THR A C 1
ATOM 686 O O . THR A 1 86 ? -37.114 -30.089 8.996 1.00 92.31 86 THR A O 1
ATOM 689 N N . LYS A 1 87 ? -35.004 -29.804 8.273 1.00 89.56 87 LYS A N 1
ATOM 690 C CA . LYS A 1 87 ? -34.401 -29.755 9.617 1.00 89.56 87 LYS A CA 1
ATOM 691 C C . LYS A 1 87 ? -34.950 -28.590 10.437 1.00 89.56 87 LYS A C 1
ATOM 693 O O . LYS A 1 87 ? -35.344 -28.791 11.580 1.00 89.56 87 LYS A O 1
ATOM 698 N N . PHE A 1 88 ? -35.038 -27.402 9.843 1.00 86.25 88 PHE A N 1
ATOM 699 C CA . PHE A 1 88 ? -35.549 -26.205 10.507 1.00 86.25 88 PHE A CA 1
ATOM 700 C C . PHE A 1 88 ? -37.020 -26.353 10.914 1.00 86.25 88 PHE A C 1
ATOM 702 O O . PHE A 1 88 ? -37.382 -26.027 12.042 1.00 86.25 88 PHE A O 1
ATOM 709 N N . LYS A 1 89 ? -37.861 -26.934 10.045 1.00 87.56 89 LYS A N 1
ATOM 710 C CA . LYS A 1 89 ? -39.261 -27.248 10.379 1.00 87.56 89 LYS A CA 1
ATOM 711 C C . LYS A 1 89 ? -39.385 -28.169 11.597 1.00 87.56 89 LYS A C 1
ATOM 713 O O . LYS A 1 89 ? -40.292 -27.970 12.397 1.00 87.56 89 LYS A O 1
ATOM 718 N N . ASN A 1 90 ? -38.470 -29.123 11.768 1.00 83.44 90 ASN A N 1
ATOM 719 C CA . ASN A 1 90 ? -38.472 -30.038 12.914 1.00 83.44 90 ASN A CA 1
ATOM 720 C C . ASN A 1 90 ? -37.948 -29.395 14.215 1.00 83.44 90 ASN A C 1
ATOM 722 O O . ASN A 1 90 ? -38.235 -29.898 15.296 1.00 83.44 90 ASN A O 1
ATOM 726 N N . ILE A 1 91 ? -37.198 -28.290 14.133 1.00 79.69 91 ILE A N 1
ATOM 727 C CA . ILE A 1 91 ? -36.664 -27.565 15.302 1.00 79.69 91 ILE A CA 1
ATOM 728 C C . ILE A 1 91 ? -37.721 -26.631 15.919 1.00 79.69 91 ILE A C 1
ATOM 730 O O . ILE A 1 91 ? -37.685 -26.379 17.122 1.00 79.69 91 ILE A O 1
ATOM 734 N N . GLY A 1 92 ? -38.709 -26.179 15.136 1.00 61.56 92 GLY A N 1
ATOM 735 C CA . GLY A 1 92 ? -39.744 -25.218 15.549 1.00 61.56 92 GLY A CA 1
ATOM 736 C C . GLY A 1 92 ? -40.650 -25.635 16.719 1.00 61.56 92 GLY A C 1
ATOM 737 O O . GLY A 1 92 ? -41.442 -24.819 17.177 1.00 61.56 92 GLY A O 1
ATOM 738 N N . THR A 1 93 ? -40.544 -26.864 17.231 1.00 64.19 93 THR A N 1
ATOM 739 C CA . THR A 1 93 ? -41.277 -27.313 18.430 1.00 64.19 93 THR A CA 1
ATOM 740 C C . THR A 1 93 ? -40.432 -27.339 19.704 1.00 64.19 93 THR A C 1
ATOM 742 O O . THR A 1 93 ? -40.986 -27.523 20.784 1.00 64.19 93 THR A O 1
ATOM 745 N N . SER A 1 94 ? -39.111 -27.158 19.614 1.00 60.00 94 SER A N 1
ATOM 746 C CA . SER A 1 94 ? -38.201 -27.168 20.765 1.00 60.00 94 SER A CA 1
ATOM 747 C C . SER A 1 94 ? -37.602 -25.779 20.970 1.00 60.00 94 SER A C 1
ATOM 749 O O . SER A 1 94 ? -36.416 -25.550 20.738 1.00 60.00 94 SER A O 1
ATOM 751 N N . THR A 1 95 ? -38.441 -24.834 21.391 1.00 51.78 95 THR A N 1
ATOM 752 C CA . THR A 1 95 ? -38.062 -23.458 21.738 1.00 51.78 95 THR A CA 1
ATOM 753 C C . THR A 1 95 ? -37.225 -23.441 23.022 1.00 51.78 95 THR A C 1
ATOM 755 O O . THR A 1 95 ? -37.703 -23.060 24.085 1.00 51.78 95 THR A O 1
ATOM 758 N N . SER A 1 96 ? -35.967 -23.879 22.964 1.00 53.69 96 SER A N 1
ATOM 759 C CA . SER A 1 96 ? -35.001 -23.542 24.009 1.00 53.69 96 SER A CA 1
ATOM 760 C C . SER A 1 96 ? -34.413 -22.174 23.684 1.00 53.69 96 SER A C 1
ATOM 762 O O . SER A 1 96 ? -33.911 -21.988 22.576 1.00 53.69 96 SER A O 1
ATOM 764 N N . HIS A 1 97 ? -34.462 -21.245 24.641 1.00 59.03 97 HIS A N 1
ATOM 765 C CA . HIS A 1 97 ? -33.849 -19.909 24.628 1.00 59.03 97 HIS A CA 1
ATOM 766 C C . HIS A 1 97 ? -32.307 -19.938 24.542 1.00 59.03 97 HIS A C 1
ATOM 768 O O . HIS A 1 97 ? -31.612 -19.298 25.328 1.00 59.03 97 HIS A O 1
ATOM 774 N N . GLY A 1 98 ? -31.753 -20.703 23.603 1.00 59.59 98 GLY A N 1
ATOM 775 C CA . GLY A 1 98 ? -30.338 -20.670 23.280 1.00 59.59 98 GLY A CA 1
ATOM 776 C C . GLY A 1 98 ? -30.020 -19.289 22.736 1.00 59.59 98 GLY A C 1
ATOM 777 O O . GLY A 1 98 ? -30.598 -18.876 21.736 1.00 59.59 98 GLY A O 1
ATOM 778 N N . THR A 1 99 ? -29.147 -18.578 23.442 1.00 61.12 99 THR A N 1
ATOM 779 C CA . THR A 1 99 ? -28.568 -17.290 23.064 1.00 61.12 99 THR A CA 1
ATOM 780 C C . THR A 1 99 ? -28.260 -17.290 21.572 1.00 61.12 99 THR A C 1
ATOM 782 O O . THR A 1 99 ? -27.312 -17.949 21.136 1.00 61.12 99 THR A O 1
ATOM 785 N N . ASN A 1 100 ? -29.098 -16.608 20.789 1.00 59.59 100 ASN A N 1
ATOM 786 C CA . ASN A 1 100 ? -28.883 -16.436 19.364 1.00 59.59 100 ASN A CA 1
ATOM 787 C C . ASN A 1 100 ? -27.538 -15.734 19.215 1.00 59.59 100 ASN A C 1
ATOM 789 O O . ASN A 1 100 ? -27.423 -14.541 19.483 1.00 59.59 100 ASN A O 1
ATOM 793 N N . SER A 1 101 ? -26.511 -16.496 18.840 1.00 67.31 101 SER A N 1
ATOM 794 C CA . SER A 1 101 ? -25.262 -15.928 18.367 1.00 67.31 101 SER A CA 1
ATOM 795 C C . SER A 1 101 ? -25.645 -15.133 17.132 1.00 67.31 101 SER A C 1
ATOM 797 O O . SER A 1 101 ? -25.954 -15.707 16.085 1.00 67.31 101 SER A O 1
ATOM 799 N N . HIS A 1 102 ? -25.765 -13.817 17.309 1.00 66.94 102 HIS A N 1
ATOM 800 C CA . HIS A 1 102 ? -26.010 -12.898 16.218 1.00 66.94 102 HIS A CA 1
ATOM 801 C C . HIS A 1 102 ? -24.952 -13.218 15.169 1.00 66.94 102 HIS A C 1
ATOM 803 O O . HIS A 1 102 ? -23.755 -13.172 15.458 1.00 66.94 102 HIS A O 1
ATOM 809 N N . CYS A 1 103 ? -25.395 -13.619 13.979 1.00 63.47 103 CYS A N 1
ATOM 810 C CA . CYS A 1 103 ? -24.522 -13.728 12.827 1.00 63.47 103 CYS A CA 1
ATOM 811 C C . CYS A 1 103 ? -24.114 -12.298 12.479 1.00 63.47 103 CYS A C 1
ATOM 813 O O . CYS A 1 103 ? -24.742 -11.649 11.650 1.00 63.47 103 CYS A O 1
ATOM 815 N N . VAL A 1 104 ? -23.146 -11.765 13.222 1.00 74.06 104 VAL A N 1
ATOM 816 C CA . VAL A 1 104 ? -22.488 -10.519 12.880 1.00 74.06 104 VAL A CA 1
ATOM 817 C C . VAL A 1 104 ? -21.698 -10.870 11.639 1.00 74.06 104 VAL A C 1
ATOM 819 O O . VAL A 1 104 ? -20.746 -11.656 11.710 1.00 74.06 104 VAL A O 1
ATOM 822 N N . ASP A 1 105 ? -22.153 -10.364 10.498 1.00 71.25 105 ASP A N 1
ATOM 823 C CA . ASP A 1 105 ? -21.363 -10.383 9.283 1.00 71.25 105 ASP A CA 1
ATOM 824 C C . ASP A 1 105 ? -20.017 -9.765 9.648 1.00 71.25 105 ASP A C 1
ATOM 826 O O . ASP A 1 105 ? -19.912 -8.576 9.949 1.00 71.25 105 ASP A O 1
ATOM 830 N N . LYS A 1 106 ? -18.986 -10.611 9.727 1.00 68.06 106 LYS A N 1
ATOM 831 C CA . LYS A 1 106 ? -17.611 -10.146 9.829 1.00 68.06 106 LYS A CA 1
ATOM 832 C C . LYS A 1 106 ? -17.313 -9.506 8.489 1.00 68.06 106 LYS A C 1
ATOM 834 O O . LYS A 1 106 ? -16.792 -10.164 7.592 1.00 68.06 106 LYS A O 1
ATOM 839 N N . GLU A 1 107 ? -17.685 -8.241 8.341 1.00 69.50 107 GLU A N 1
ATOM 840 C CA . GLU A 1 107 ? -17.061 -7.378 7.361 1.00 69.50 107 GLU A CA 1
ATOM 841 C C . GLU A 1 107 ? -15.577 -7.394 7.708 1.00 69.50 107 GLU A C 1
ATOM 843 O O . GLU A 1 107 ? -15.110 -6.727 8.629 1.00 69.50 107 GLU A O 1
ATOM 848 N N . THR A 1 108 ? -14.828 -8.245 7.012 1.00 67.81 108 THR A N 1
ATOM 849 C CA . THR A 1 108 ? -13.381 -8.136 6.938 1.00 67.81 108 THR A CA 1
ATOM 850 C C . THR A 1 108 ? -13.115 -6.850 6.179 1.00 67.81 108 THR A C 1
ATOM 852 O O . THR A 1 108 ? -12.912 -6.861 4.964 1.00 67.81 108 THR A O 1
ATOM 855 N N . LEU A 1 109 ? -13.209 -5.726 6.888 1.00 66.06 109 LEU A N 1
ATOM 856 C CA . LEU A 1 109 ? -12.690 -4.454 6.438 1.00 66.06 109 LEU A CA 1
ATOM 857 C C . LEU A 1 109 ? -11.203 -4.692 6.235 1.00 66.06 109 LEU A C 1
ATOM 859 O O . LEU A 1 109 ? -10.442 -4.797 7.194 1.00 66.06 109 LEU A O 1
ATOM 863 N N . SER A 1 110 ? -10.826 -4.900 4.975 1.00 67.25 110 SER A N 1
ATOM 864 C CA . SER A 1 110 ? -9.437 -5.076 4.597 1.00 67.25 110 SER A CA 1
ATOM 865 C C . SER A 1 110 ? -8.668 -3.876 5.137 1.00 67.25 110 SER A C 1
ATOM 867 O O . SER A 1 110 ? -8.895 -2.745 4.701 1.00 67.25 110 SER A O 1
ATOM 869 N N . ASP A 1 111 ? -7.750 -4.125 6.074 1.00 68.25 111 ASP A N 1
ATOM 870 C CA . ASP A 1 111 ? -6.817 -3.130 6.625 1.00 68.25 111 ASP A CA 1
ATOM 871 C C . ASP A 1 111 ? -5.993 -2.420 5.533 1.00 68.25 111 ASP A C 1
ATOM 873 O O . ASP A 1 111 ? -5.316 -1.422 5.781 1.00 68.25 111 ASP A O 1
ATOM 877 N N . PHE A 1 112 ? -6.082 -2.920 4.302 1.00 61.44 112 PHE A N 1
ATOM 878 C CA . PHE A 1 112 ? -5.366 -2.487 3.123 1.00 61.44 112 PHE A CA 1
ATOM 879 C C . PHE A 1 112 ? -6.205 -1.641 2.159 1.00 61.44 112 PHE A C 1
ATOM 881 O O . PHE A 1 112 ? -5.843 -1.525 0.995 1.00 61.44 112 PHE A O 1
ATOM 888 N N . GLN A 1 113 ? -7.284 -0.979 2.599 1.00 61.41 113 GLN A N 1
ATOM 889 C CA . GLN A 1 113 ? -8.028 -0.051 1.722 1.00 61.41 113 GLN A CA 1
ATOM 890 C C . GLN A 1 113 ? -7.123 1.015 1.057 1.00 61.41 113 GLN A C 1
ATOM 892 O O . GLN A 1 113 ? -7.461 1.554 0.005 1.00 61.41 113 GLN A O 1
ATOM 897 N N . PHE A 1 114 ? -5.957 1.293 1.648 1.00 58.97 114 PHE A N 1
ATOM 898 C CA . PHE A 1 114 ? -4.948 2.206 1.112 1.00 58.97 114 PHE A CA 1
ATOM 899 C C . PHE A 1 114 ? -3.670 1.522 0.613 1.00 58.97 114 PHE A C 1
ATOM 901 O O . PHE A 1 114 ? -2.708 2.225 0.295 1.00 58.97 114 PHE A O 1
ATOM 908 N N . SER A 1 115 ? -3.615 0.188 0.526 1.00 72.38 115 SER A N 1
ATOM 909 C CA . SER A 1 115 ? -2.524 -0.442 -0.213 1.00 72.38 115 SER A CA 1
ATOM 910 C C . SER A 1 115 ? -2.741 -0.154 -1.690 1.00 72.38 115 SER A C 1
ATOM 912 O O . SER A 1 115 ? -3.664 -0.677 -2.314 1.00 72.38 115 SER A O 1
ATOM 914 N N . LEU A 1 116 ? -1.903 0.708 -2.250 1.00 73.31 116 LEU A N 1
ATOM 915 C CA . LEU A 1 116 ? -1.805 0.832 -3.693 1.00 73.31 116 LEU A CA 1
ATOM 916 C C . LEU A 1 116 ? -1.253 -0.490 -4.217 1.00 73.31 116 LEU A C 1
ATOM 918 O O . LEU A 1 116 ? -0.093 -0.813 -3.967 1.00 73.31 116 LEU A O 1
ATOM 922 N N . GLU A 1 117 ? -2.084 -1.249 -4.926 1.00 82.81 117 GLU A N 1
ATOM 923 C CA . GLU A 1 117 ? -1.582 -2.324 -5.770 1.00 82.81 117 GLU A CA 1
ATOM 924 C C . GLU A 1 117 ? -0.655 -1.692 -6.804 1.00 82.81 117 GLU A C 1
ATOM 926 O O . GLU A 1 117 ? -1.053 -0.872 -7.637 1.00 82.81 117 GLU A O 1
ATOM 931 N N . ILE A 1 118 ? 0.629 -1.999 -6.672 1.00 85.06 118 ILE A N 1
ATOM 932 C CA . ILE A 1 118 ? 1.646 -1.480 -7.567 1.00 85.06 118 ILE A CA 1
ATOM 933 C C . ILE A 1 118 ? 1.507 -2.268 -8.868 1.00 85.06 118 ILE A C 1
ATOM 935 O O . ILE A 1 118 ? 1.838 -3.449 -8.909 1.00 85.06 118 ILE A O 1
ATOM 939 N N . SER A 1 119 ? 1.018 -1.617 -9.926 1.00 87.50 119 SER A N 1
ATOM 940 C CA . SER A 1 119 ? 1.001 -2.194 -11.280 1.00 87.50 119 SER A CA 1
ATOM 941 C C . SER A 1 119 ? 2.394 -2.697 -11.667 1.00 87.50 119 SER A C 1
ATOM 943 O O . SER A 1 119 ? 3.384 -2.049 -11.301 1.00 87.50 119 SER A O 1
ATOM 945 N N . ASN A 1 120 ? 2.475 -3.759 -12.470 1.00 87.75 120 ASN A N 1
ATOM 946 C CA . ASN A 1 120 ? 3.748 -4.341 -12.919 1.00 87.75 120 ASN A CA 1
ATOM 947 C C . ASN A 1 120 ? 4.675 -3.288 -13.536 1.00 87.75 120 ASN A C 1
ATOM 949 O O . ASN A 1 120 ? 5.857 -3.209 -13.213 1.00 87.75 120 ASN A O 1
ATOM 953 N N . LEU A 1 121 ? 4.099 -2.378 -14.320 1.00 86.44 121 LEU A N 1
ATOM 954 C CA . LEU A 1 121 ? 4.800 -1.243 -14.902 1.00 86.44 121 LEU A CA 1
ATOM 955 C C . LEU A 1 121 ? 5.497 -0.354 -13.852 1.00 86.44 121 LEU A C 1
ATOM 957 O O . LEU A 1 121 ? 6.656 0.026 -14.019 1.00 86.44 121 LEU A O 1
ATOM 961 N N . VAL A 1 122 ? 4.786 0.023 -12.785 1.00 86.75 122 VAL A N 1
ATOM 962 C CA . VAL A 1 122 ? 5.342 0.851 -11.699 1.00 86.75 122 VAL A CA 1
ATOM 963 C C . VAL A 1 122 ? 6.379 0.073 -10.903 1.00 86.75 122 VAL A C 1
ATOM 965 O O . VAL A 1 122 ? 7.383 0.658 -10.504 1.00 86.75 122 VAL A O 1
ATOM 968 N N . PHE A 1 123 ? 6.172 -1.230 -10.722 1.00 90.06 123 PHE A N 1
ATOM 969 C CA . PHE A 1 123 ? 7.134 -2.107 -10.070 1.00 90.06 123 PHE A CA 1
ATOM 970 C C . PHE A 1 123 ? 8.455 -2.174 -10.848 1.00 90.06 123 PHE A C 1
ATOM 972 O O . PHE A 1 123 ? 9.507 -1.928 -10.261 1.00 90.06 123 PHE A O 1
ATOM 979 N N . GLU A 1 124 ? 8.411 -2.395 -12.166 1.00 89.12 124 GLU A N 1
ATOM 980 C CA . GLU A 1 124 ? 9.604 -2.369 -13.025 1.00 89.12 124 GLU A CA 1
ATOM 981 C C . GLU A 1 124 ? 10.340 -1.029 -12.914 1.00 89.12 124 GLU A C 1
ATOM 983 O O . GLU A 1 124 ? 11.542 -0.991 -12.656 1.00 89.12 124 GLU A O 1
ATOM 988 N N . MET A 1 125 ? 9.613 0.088 -13.024 1.00 86.12 125 MET A N 1
ATOM 989 C CA . MET A 1 125 ? 10.215 1.421 -12.910 1.00 86.12 125 MET A CA 1
ATOM 990 C C . MET A 1 125 ? 10.842 1.673 -11.536 1.00 86.12 125 MET A C 1
ATOM 992 O O . MET A 1 125 ? 11.872 2.338 -11.446 1.00 86.12 125 MET A O 1
ATOM 996 N N . ALA A 1 126 ? 10.221 1.172 -10.468 1.00 89.06 126 ALA A N 1
ATOM 997 C CA . ALA A 1 126 ? 10.774 1.260 -9.124 1.00 89.06 126 ALA A CA 1
ATOM 998 C C . ALA A 1 126 ? 12.019 0.373 -8.965 1.00 89.06 126 ALA A C 1
ATOM 1000 O O . ALA A 1 126 ? 12.939 0.762 -8.253 1.00 89.06 126 ALA A O 1
ATOM 1001 N N . SER A 1 127 ? 12.072 -0.776 -9.646 1.00 90.81 127 SER A N 1
ATOM 1002 C CA . SER A 1 127 ? 13.226 -1.682 -9.627 1.00 90.81 127 SER A CA 1
ATOM 1003 C C . SER A 1 127 ? 14.431 -1.156 -10.414 1.00 90.81 127 SER A C 1
ATOM 1005 O O . SER A 1 127 ? 15.568 -1.406 -10.022 1.00 90.81 127 SER A O 1
ATOM 1007 N N . ASP A 1 128 ? 14.185 -0.375 -11.471 1.00 90.00 128 ASP A N 1
ATOM 1008 C CA . ASP A 1 128 ? 15.229 0.307 -12.244 1.00 90.00 128 ASP A CA 1
ATOM 1009 C C . ASP A 1 128 ? 15.769 1.559 -11.529 1.00 90.00 128 ASP A C 1
ATOM 1011 O O . ASP A 1 128 ? 16.838 2.076 -11.874 1.00 90.00 128 ASP A O 1
ATOM 1015 N N . ALA A 1 129 ? 15.028 2.091 -10.551 1.00 91.00 129 ALA A N 1
ATOM 1016 C CA . ALA A 1 129 ? 15.473 3.232 -9.768 1.00 91.00 129 ALA A CA 1
ATOM 1017 C C . ALA A 1 129 ? 16.667 2.843 -8.884 1.00 91.00 129 ALA A C 1
ATOM 1019 O O . ALA A 1 129 ? 16.748 1.733 -8.362 1.00 91.00 129 ALA A O 1
ATOM 1020 N N . SER A 1 130 ? 17.599 3.780 -8.683 1.00 94.25 130 SER A N 1
ATOM 1021 C CA . SER A 1 130 ? 18.728 3.551 -7.780 1.00 94.25 130 SER A CA 1
ATOM 1022 C C . SER A 1 130 ? 18.199 3.234 -6.374 1.00 94.25 130 SER A C 1
ATOM 1024 O O . SER A 1 130 ? 17.498 4.090 -5.815 1.00 94.25 130 SER A O 1
ATOM 1026 N N . PRO A 1 131 ? 18.518 2.060 -5.798 1.00 93.38 131 PRO A N 1
ATOM 1027 C CA . PRO A 1 131 ? 18.060 1.720 -4.460 1.00 93.38 131 PRO A CA 1
ATOM 1028 C C . PRO A 1 131 ? 18.630 2.715 -3.438 1.00 93.38 131 PRO A C 1
ATOM 1030 O O . PRO A 1 131 ? 19.671 3.336 -3.696 1.00 93.38 131 PRO A O 1
ATOM 1033 N N . PRO A 1 132 ? 17.964 2.896 -2.283 1.00 93.94 132 PRO A N 1
ATOM 1034 C CA . PRO A 1 132 ? 18.527 3.698 -1.206 1.00 93.94 132 PRO A CA 1
ATOM 1035 C C . PRO A 1 132 ? 19.894 3.126 -0.786 1.00 93.94 132 PRO A C 1
ATOM 1037 O O . PRO A 1 132 ? 20.107 1.916 -0.908 1.00 93.94 132 PRO A O 1
ATOM 1040 N N . PRO A 1 133 ? 20.829 3.966 -0.304 1.00 96.75 133 PRO A N 1
ATOM 1041 C CA . PRO A 1 133 ? 22.083 3.470 0.244 1.00 96.75 133 PRO A CA 1
ATOM 1042 C C . PRO A 1 133 ? 21.803 2.485 1.380 1.00 96.75 133 PRO A C 1
ATOM 1044 O O . PRO A 1 133 ? 20.964 2.757 2.238 1.00 96.75 133 PRO A O 1
ATOM 1047 N N . ASP A 1 134 ? 22.510 1.360 1.376 1.00 97.56 134 ASP A N 1
ATOM 1048 C CA . ASP A 1 134 ? 22.412 0.365 2.436 1.00 97.56 134 ASP A CA 1
ATOM 1049 C C . ASP A 1 134 ? 23.318 0.765 3.609 1.00 97.56 134 ASP A C 1
ATOM 1051 O O . ASP A 1 134 ? 24.537 0.887 3.463 1.00 97.56 134 ASP A O 1
ATOM 1055 N N . PHE A 1 135 ? 22.717 0.995 4.776 1.00 97.44 135 PHE A N 1
ATOM 1056 C CA . PHE A 1 135 ? 23.403 1.350 6.018 1.00 97.44 135 PHE A CA 1
ATOM 1057 C C . PHE A 1 135 ? 23.493 0.174 7.003 1.00 97.44 135 PHE A C 1
ATOM 1059 O O . PHE A 1 135 ? 23.706 0.381 8.204 1.00 97.44 135 PHE A O 1
ATOM 1066 N N . THR A 1 136 ? 23.353 -1.065 6.527 1.00 97.00 136 THR A N 1
ATOM 1067 C CA . THR A 1 136 ? 23.456 -2.267 7.370 1.00 97.00 136 THR A CA 1
ATOM 1068 C C . THR A 1 136 ? 24.820 -2.363 8.068 1.00 97.00 136 THR A C 1
ATOM 1070 O O . THR A 1 136 ? 24.865 -2.571 9.278 1.00 97.00 136 THR A O 1
ATOM 1073 N N . GLU A 1 137 ? 25.927 -2.063 7.378 1.00 97.25 137 GLU A N 1
ATOM 1074 C CA . GLU A 1 137 ? 27.273 -2.051 7.988 1.00 97.25 137 GLU A CA 1
ATOM 1075 C C . GLU A 1 137 ? 27.396 -1.033 9.140 1.00 97.25 137 GLU A C 1
ATOM 1077 O O . GLU A 1 137 ? 28.012 -1.302 10.174 1.00 97.25 137 GLU A O 1
ATOM 1082 N N . PHE A 1 138 ? 26.773 0.142 9.001 1.00 96.00 138 PHE A N 1
ATOM 1083 C CA . PHE A 1 138 ? 26.753 1.156 10.062 1.00 96.00 138 PHE A CA 1
ATOM 1084 C C . PHE A 1 138 ? 25.889 0.726 11.247 1.00 96.00 138 PHE A C 1
ATOM 1086 O O . PHE A 1 138 ? 26.225 1.030 12.394 1.00 96.00 138 PHE A O 1
ATOM 1093 N N . THR A 1 139 ? 24.801 0.006 10.973 1.00 95.25 139 THR A N 1
ATOM 1094 C CA . THR A 1 139 ? 23.920 -0.576 11.991 1.00 95.25 139 THR A CA 1
ATOM 1095 C C . THR A 1 139 ? 24.697 -1.584 12.841 1.00 95.25 139 THR A C 1
ATOM 1097 O O . THR A 1 139 ? 24.747 -1.447 14.064 1.00 95.25 139 THR A O 1
ATOM 1100 N N . GLU A 1 140 ? 25.430 -2.507 12.213 1.00 95.06 140 GLU A N 1
ATOM 1101 C CA . GLU A 1 140 ? 26.308 -3.468 12.903 1.00 95.06 140 GLU A CA 1
ATOM 1102 C C . GLU A 1 140 ? 27.410 -2.784 13.732 1.00 95.06 140 GLU A C 1
ATOM 1104 O O . GLU A 1 140 ? 27.667 -3.144 14.891 1.00 95.06 140 GLU A O 1
ATOM 1109 N N . LEU A 1 141 ? 28.039 -1.746 13.174 1.00 95.38 141 LEU A N 1
ATOM 1110 C CA . LEU A 1 141 ? 29.070 -0.985 13.874 1.00 95.38 141 LEU A CA 1
ATOM 1111 C C . LEU A 1 141 ? 28.504 -0.255 15.104 1.00 95.38 141 LEU A C 1
ATOM 1113 O O . LEU A 1 141 ? 29.129 -0.257 16.168 1.00 95.38 141 LEU A O 1
ATOM 1117 N N . ALA A 1 142 ? 27.314 0.343 14.999 1.00 93.94 142 ALA A N 1
ATOM 1118 C CA . ALA A 1 142 ? 26.679 1.020 16.126 1.00 93.94 142 ALA A CA 1
ATOM 1119 C C . ALA A 1 142 ? 26.273 0.053 17.238 1.00 93.94 142 ALA A C 1
ATOM 1121 O O . ALA A 1 142 ? 26.473 0.381 18.409 1.00 93.94 142 ALA A O 1
ATOM 1122 N N . HIS A 1 143 ? 25.797 -1.149 16.903 1.00 94.00 143 HIS A N 1
ATOM 1123 C CA . HIS A 1 143 ? 25.549 -2.192 17.900 1.00 94.00 143 HIS A CA 1
ATOM 1124 C C . HIS A 1 143 ? 26.821 -2.554 18.677 1.00 94.00 143 HIS A C 1
ATOM 1126 O O . HIS A 1 143 ? 26.767 -2.736 19.895 1.00 94.00 143 HIS A O 1
ATOM 1132 N N . THR A 1 144 ? 27.969 -2.579 17.994 1.00 95.12 144 THR A N 1
ATOM 1133 C CA . THR A 1 144 ? 29.274 -2.869 18.605 1.00 95.12 144 THR A CA 1
ATOM 1134 C C . THR A 1 144 ? 29.740 -1.751 19.545 1.00 95.12 144 THR A C 1
ATOM 1136 O O . THR A 1 144 ? 30.295 -2.026 20.607 1.00 95.12 144 THR A O 1
ATOM 1139 N N . ILE A 1 145 ? 29.513 -0.484 19.182 1.00 94.62 145 ILE A N 1
ATOM 1140 C CA . ILE A 1 145 ? 30.019 0.676 19.936 1.00 94.62 145 ILE A CA 1
ATOM 1141 C C . ILE A 1 145 ? 29.075 1.094 21.076 1.00 94.62 145 ILE A C 1
ATOM 1143 O O . ILE A 1 145 ? 29.543 1.466 22.151 1.00 94.62 145 ILE A O 1
ATOM 1147 N N . GLN A 1 146 ? 27.756 1.081 20.853 1.00 87.50 146 GLN A N 1
ATOM 1148 C CA . GLN A 1 146 ? 26.770 1.717 21.742 1.00 87.50 146 GLN A CA 1
ATOM 1149 C C . GLN A 1 146 ? 26.047 0.757 22.698 1.00 87.50 146 GLN A C 1
ATOM 1151 O O . GLN A 1 146 ? 25.250 1.218 23.513 1.00 87.50 146 GLN A O 1
ATOM 1156 N N . GLY A 1 147 ? 26.324 -0.550 22.639 1.00 75.81 147 GLY A N 1
ATOM 1157 C CA . GLY A 1 147 ? 25.959 -1.510 23.688 1.00 75.81 147 GLY A CA 1
ATOM 1158 C C . GLY A 1 147 ? 24.473 -1.528 24.077 1.00 75.81 147 GLY A C 1
ATOM 1159 O O . GLY A 1 147 ? 24.149 -1.224 25.222 1.00 75.81 147 GLY A O 1
ATOM 1160 N N . ASN A 1 148 ? 23.609 -1.954 23.143 1.00 70.50 148 ASN A N 1
ATOM 1161 C CA . ASN A 1 148 ? 22.152 -2.213 23.262 1.00 70.50 148 ASN A CA 1
ATOM 1162 C C . ASN A 1 148 ? 21.185 -1.164 22.694 1.00 70.50 148 ASN A C 1
ATOM 1164 O O . ASN A 1 148 ? 19.973 -1.358 22.811 1.00 70.50 148 ASN A O 1
ATOM 1168 N N . GLN A 1 149 ? 21.635 -0.093 22.036 1.00 80.38 149 GLN A N 1
ATOM 1169 C CA . GLN A 1 149 ? 20.681 0.699 21.253 1.00 80.38 149 GLN A CA 1
ATOM 1170 C C . GLN A 1 149 ? 20.381 -0.022 19.936 1.00 80.38 149 GLN A C 1
ATOM 1172 O O . GLN A 1 149 ? 21.273 -0.226 19.115 1.00 80.38 149 GLN A O 1
ATOM 1177 N N . ASN A 1 150 ? 19.126 -0.442 19.759 1.00 89.06 150 ASN A N 1
ATOM 1178 C CA . ASN A 1 150 ? 18.643 -1.017 18.508 1.00 89.06 150 ASN A CA 1
ATOM 1179 C C . ASN A 1 150 ? 18.353 0.110 17.507 1.00 89.06 150 ASN A C 1
ATOM 1181 O O . ASN A 1 150 ? 17.200 0.492 17.304 1.00 89.06 150 ASN A O 1
ATOM 1185 N N . VAL A 1 151 ? 19.420 0.732 17.000 1.00 93.12 151 VAL A N 1
ATOM 1186 C CA . VAL A 1 151 ? 19.341 1.820 16.022 1.00 93.12 151 VAL A CA 1
ATOM 1187 C C . VAL A 1 151 ? 19.541 1.233 14.638 1.00 93.12 151 VAL A C 1
ATOM 1189 O O . VAL A 1 151 ? 20.659 0.902 14.268 1.00 93.12 151 VAL A O 1
ATOM 1192 N N . ASP A 1 152 ? 18.461 1.149 13.873 1.00 95.44 152 ASP A N 1
ATOM 1193 C CA . ASP A 1 152 ? 18.511 0.788 12.461 1.00 95.44 152 ASP A CA 1
ATOM 1194 C C . ASP A 1 152 ? 18.678 2.059 11.615 1.00 95.44 152 ASP A C 1
ATOM 1196 O O . ASP A 1 152 ? 17.774 2.900 11.531 1.00 95.44 152 ASP A O 1
ATOM 1200 N N . PHE A 1 153 ? 19.854 2.226 11.004 1.00 96.19 153 PHE A N 1
ATOM 1201 C CA . PHE A 1 153 ? 20.129 3.396 10.168 1.00 96.19 153 PHE A CA 1
ATOM 1202 C C . PHE A 1 153 ? 19.348 3.387 8.855 1.00 96.19 153 PHE A C 1
ATOM 1204 O O . PHE A 1 153 ? 19.094 4.465 8.314 1.00 96.19 153 PHE A O 1
ATOM 1211 N N . ASN A 1 154 ? 18.918 2.221 8.365 1.00 96.69 154 ASN A N 1
ATOM 1212 C CA . ASN A 1 154 ? 18.069 2.149 7.179 1.00 96.69 154 ASN A CA 1
ATOM 1213 C C . ASN A 1 154 ? 16.700 2.768 7.478 1.00 96.69 154 ASN A C 1
ATOM 1215 O O . ASN A 1 154 ? 16.237 3.618 6.718 1.00 96.69 154 ASN A O 1
ATOM 1219 N N . LEU A 1 155 ? 16.115 2.448 8.639 1.00 95.88 155 LEU A N 1
ATOM 1220 C CA . LEU A 1 155 ? 14.880 3.083 9.111 1.00 95.88 155 LEU A CA 1
ATOM 1221 C C . LEU A 1 155 ? 15.060 4.584 9.393 1.00 95.88 155 LEU A C 1
ATOM 1223 O O . LEU A 1 155 ? 14.141 5.366 9.169 1.00 95.88 155 LEU A O 1
ATOM 1227 N N . LEU A 1 156 ? 16.230 5.026 9.866 1.00 94.31 156 LEU A N 1
ATOM 1228 C CA . LEU A 1 156 ? 16.497 6.461 10.041 1.00 94.31 156 LEU A CA 1
ATOM 1229 C C . LEU A 1 156 ? 16.615 7.214 8.709 1.00 94.31 156 LEU A C 1
ATOM 1231 O O . LEU A 1 156 ? 16.254 8.390 8.646 1.00 94.31 156 LEU A O 1
ATOM 1235 N N . TYR A 1 157 ? 17.130 6.562 7.666 1.00 96.62 157 TYR A N 1
ATOM 1236 C CA . TYR A 1 157 ? 17.252 7.152 6.336 1.00 96.62 157 TYR A CA 1
ATOM 1237 C C . TYR A 1 157 ? 15.911 7.179 5.596 1.00 96.62 157 TYR A C 1
ATOM 1239 O O . TYR A 1 157 ? 15.527 8.207 5.035 1.00 96.62 157 TYR A O 1
ATOM 1247 N N . SER A 1 158 ? 15.189 6.058 5.598 1.00 96.19 158 SER A N 1
ATOM 1248 C CA . SER A 1 158 ? 13.901 5.919 4.928 1.00 96.19 158 SER A CA 1
ATOM 1249 C C . SER A 1 158 ? 12.987 4.982 5.713 1.00 96.19 158 SER A C 1
ATOM 1251 O O . SER A 1 158 ? 13.135 3.764 5.679 1.00 96.19 158 SER A O 1
ATOM 1253 N N . ASP A 1 159 ? 12.016 5.566 6.411 1.00 94.94 159 ASP A N 1
ATOM 1254 C CA . ASP A 1 159 ? 10.970 4.830 7.116 1.00 94.94 159 ASP A CA 1
ATOM 1255 C C . ASP A 1 159 ? 9.627 4.993 6.383 1.00 94.94 159 ASP A C 1
ATOM 1257 O O . ASP A 1 159 ? 8.993 6.053 6.503 1.00 94.94 159 ASP A O 1
ATOM 1261 N N . PRO A 1 160 ? 9.165 3.973 5.633 1.00 90.56 160 PRO A N 1
ATOM 1262 C CA . PRO A 1 160 ? 7.884 4.037 4.931 1.00 90.56 160 PRO A CA 1
ATOM 1263 C C . PRO A 1 160 ? 6.695 4.161 5.898 1.00 90.56 160 PRO A C 1
ATOM 1265 O O . PRO A 1 160 ? 5.668 4.741 5.542 1.00 90.56 160 PRO A O 1
ATOM 1268 N N . ASP A 1 161 ? 6.842 3.696 7.141 1.00 91.62 161 ASP A N 1
ATOM 1269 C CA . ASP A 1 161 ? 5.791 3.710 8.156 1.00 91.62 161 ASP A CA 1
ATOM 1270 C C . ASP A 1 161 ? 5.801 4.975 9.028 1.00 91.62 161 ASP A C 1
ATOM 1272 O O . ASP A 1 161 ? 4.936 5.135 9.896 1.00 91.62 161 ASP A O 1
ATOM 1276 N N . TYR A 1 162 ? 6.722 5.919 8.807 1.00 94.25 162 TYR A N 1
ATOM 1277 C CA . TYR A 1 162 ? 6.875 7.112 9.649 1.00 94.25 162 TYR A CA 1
ATOM 1278 C C . TYR A 1 162 ? 5.569 7.900 9.784 1.00 94.25 162 TYR A C 1
ATOM 1280 O O . TYR A 1 162 ? 5.123 8.230 10.888 1.00 94.25 162 TYR A O 1
ATOM 1288 N N . TYR A 1 163 ? 4.919 8.175 8.652 1.00 91.38 163 TYR A N 1
ATOM 1289 C CA . TYR A 1 163 ? 3.663 8.919 8.617 1.00 91.38 163 TYR A CA 1
ATOM 1290 C C . TYR A 1 163 ? 2.538 8.160 9.310 1.00 91.38 163 TYR A C 1
ATOM 1292 O O . TYR A 1 163 ? 1.791 8.756 10.085 1.00 91.38 163 TYR A O 1
ATOM 1300 N N . ARG A 1 164 ? 2.455 6.842 9.096 1.00 86.94 164 ARG A N 1
ATOM 1301 C CA . ARG A 1 164 ? 1.468 5.981 9.750 1.00 86.94 164 ARG A CA 1
ATOM 1302 C C . ARG A 1 164 ? 1.648 6.002 11.267 1.00 86.94 164 ARG A C 1
ATOM 1304 O O . ARG A 1 164 ? 0.690 6.264 11.991 1.00 86.94 164 ARG A O 1
ATOM 1311 N N . ARG A 1 165 ? 2.877 5.802 11.756 1.00 92.06 165 ARG A N 1
ATOM 1312 C CA . ARG A 1 165 ? 3.201 5.821 13.193 1.00 92.06 165 ARG A CA 1
ATOM 1313 C C . ARG A 1 165 ? 2.895 7.175 13.828 1.00 92.06 165 ARG A C 1
ATOM 1315 O O . ARG A 1 165 ? 2.311 7.223 14.909 1.00 92.06 165 ARG A O 1
ATOM 1322 N N . ASN A 1 166 ? 3.246 8.278 13.170 1.00 93.19 166 ASN A N 1
ATOM 1323 C CA . ASN A 1 166 ? 2.945 9.614 13.688 1.00 93.19 166 ASN A CA 1
ATOM 1324 C C . ASN A 1 166 ? 1.456 9.933 13.671 1.00 93.19 166 ASN A C 1
ATOM 1326 O O . ASN A 1 166 ? 0.962 10.540 14.616 1.00 93.19 166 ASN A O 1
ATOM 1330 N N . TYR A 1 167 ? 0.734 9.490 12.646 1.00 90.44 167 TYR A N 1
ATOM 1331 C CA . TYR A 1 167 ? -0.710 9.647 12.582 1.00 90.44 167 TYR A CA 1
ATOM 1332 C C . TYR A 1 167 ? -1.417 8.882 13.709 1.00 90.44 167 TYR A C 1
ATOM 1334 O O . TYR A 1 167 ? -2.262 9.450 14.397 1.00 90.44 167 TYR A O 1
ATOM 1342 N N . ILE A 1 168 ? -1.011 7.636 13.983 1.00 90.19 168 ILE A N 1
ATOM 1343 C CA . ILE A 1 168 ? -1.512 6.860 15.131 1.00 90.19 168 ILE A CA 1
ATOM 1344 C C . ILE A 1 168 ? -1.243 7.598 16.446 1.00 90.19 168 ILE A C 1
ATOM 1346 O O . ILE A 1 168 ? -2.154 7.775 17.254 1.00 90.19 168 ILE A O 1
ATOM 1350 N N . LYS A 1 169 ? -0.009 8.071 16.658 1.00 94.19 169 LYS A N 1
ATOM 1351 C CA . LYS A 1 169 ? 0.365 8.828 17.865 1.00 94.19 169 LYS A CA 1
ATOM 1352 C C . LYS A 1 169 ? -0.454 10.110 18.015 1.00 94.19 169 LYS A C 1
ATOM 1354 O O . LYS A 1 169 ? -0.882 10.455 19.118 1.00 94.19 169 LYS A O 1
ATOM 1359 N N . GLU A 1 170 ? -0.681 10.818 16.912 1.00 93.75 170 GLU A N 1
ATOM 1360 C CA . GLU A 1 170 ? -1.519 12.012 16.860 1.00 93.75 170 GLU A CA 1
ATOM 1361 C C . GLU A 1 170 ? -2.950 11.671 17.298 1.00 93.75 170 GLU A C 1
ATOM 1363 O O . GLU A 1 170 ? -3.452 12.295 18.236 1.00 93.75 170 GLU A O 1
ATOM 1368 N N . LEU A 1 171 ? -3.562 10.633 16.723 1.00 92.81 171 LEU A N 1
ATOM 1369 C CA . LEU A 1 171 ? -4.900 10.166 17.097 1.00 92.81 171 LEU A CA 1
ATOM 1370 C C . LEU A 1 171 ? -4.988 9.747 18.570 1.00 92.81 171 LEU A C 1
ATOM 1372 O O . LEU A 1 171 ? -5.893 10.180 19.278 1.00 92.81 171 LEU A O 1
ATOM 1376 N N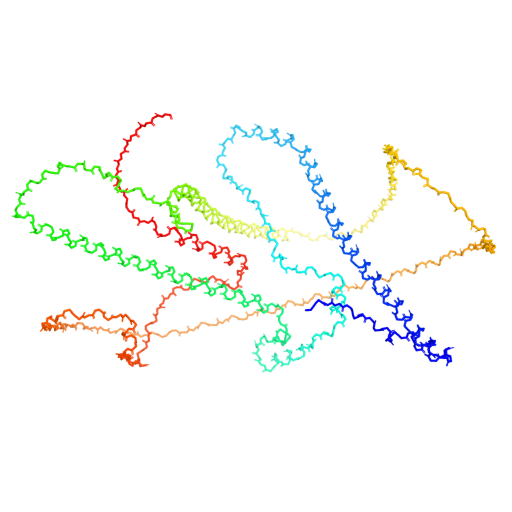 . GLN A 1 172 ? -4.026 8.971 19.070 1.00 92.12 172 GLN A N 1
ATOM 1377 C CA . GLN A 1 172 ? -3.982 8.563 20.478 1.00 92.12 172 GLN A CA 1
ATOM 1378 C C . GLN A 1 172 ? -3.929 9.769 21.421 1.00 92.12 172 GLN A C 1
ATOM 1380 O O . GLN A 1 172 ? -4.600 9.793 22.454 1.00 92.12 172 GLN A O 1
ATOM 1385 N N . ARG A 1 173 ? -3.143 10.793 21.074 1.00 96.31 173 ARG A N 1
ATOM 1386 C CA . ARG A 1 173 ? -3.082 12.036 21.851 1.00 96.31 173 ARG A CA 1
ATOM 1387 C C . ARG A 1 173 ? -4.405 12.806 21.788 1.00 96.31 173 ARG A C 1
ATOM 1389 O O . ARG A 1 173 ? -4.819 13.319 22.822 1.00 96.31 173 ARG A O 1
ATOM 1396 N N . GLN A 1 174 ? -5.089 12.851 20.643 1.00 92.25 174 GLN A N 1
ATOM 1397 C CA . GLN A 1 174 ? -6.418 13.473 20.543 1.00 92.25 174 GLN A CA 1
ATOM 1398 C C . GLN A 1 174 ? -7.445 12.748 21.420 1.00 92.25 174 GLN A C 1
ATOM 1400 O O . GLN A 1 174 ? -8.145 13.397 22.190 1.00 92.25 174 GLN A O 1
ATOM 1405 N N . ILE A 1 175 ? -7.453 11.413 21.392 1.00 93.25 175 ILE A N 1
ATOM 1406 C CA . ILE A 1 175 ? -8.327 10.587 22.235 1.00 93.25 175 ILE A CA 1
ATOM 1407 C C . ILE A 1 175 ? -8.067 10.850 23.721 1.00 93.25 175 ILE A C 1
ATOM 1409 O O . ILE A 1 175 ? -9.009 11.004 24.493 1.00 93.25 175 ILE A O 1
ATOM 1413 N N . LYS A 1 176 ? -6.800 10.954 24.141 1.00 95.81 176 LYS A N 1
ATOM 1414 C CA . LYS A 1 176 ? -6.456 11.271 25.538 1.00 95.81 176 LYS A CA 1
ATOM 1415 C C . LYS A 1 176 ? -6.946 12.660 25.956 1.00 95.81 176 LYS A C 1
ATOM 1417 O O . LYS A 1 176 ? -7.491 12.794 27.048 1.00 95.81 176 LYS A O 1
ATOM 1422 N N . ILE A 1 177 ? -6.787 13.668 25.095 1.00 97.38 177 ILE A N 1
ATOM 1423 C CA . ILE A 1 177 ? -7.286 15.030 25.348 1.00 97.38 177 ILE A CA 1
ATOM 1424 C C . ILE A 1 177 ? -8.816 15.026 25.476 1.00 97.38 177 ILE A C 1
ATOM 1426 O O . ILE A 1 177 ? -9.354 15.648 26.389 1.00 97.38 177 ILE A O 1
ATOM 1430 N N . GLU A 1 178 ? -9.516 14.300 24.602 1.00 94.94 178 GLU A N 1
ATOM 1431 C CA . GLU A 1 178 ? -10.977 14.172 24.639 1.00 94.94 178 GLU A CA 1
ATOM 1432 C C . GLU A 1 178 ? -11.453 13.458 25.914 1.00 94.94 178 GLU A C 1
ATOM 1434 O O . GLU A 1 178 ? -12.351 13.950 26.595 1.00 94.94 178 GLU A O 1
ATOM 1439 N N . GLN A 1 179 ? -10.797 12.363 26.312 1.00 96.06 179 GLN A N 1
ATOM 1440 C CA . GLN A 1 179 ? -11.091 11.659 27.565 1.00 96.06 179 GLN A CA 1
ATOM 1441 C C . GLN A 1 179 ? -10.848 12.531 28.805 1.00 96.06 179 GLN A C 1
ATOM 1443 O O . GLN A 1 179 ? -11.621 12.477 29.763 1.00 96.06 179 GLN A O 1
ATOM 1448 N N . GLU A 1 180 ? -9.781 13.334 28.822 1.00 97.44 180 GLU A N 1
ATOM 1449 C CA . GLU A 1 180 ? -9.504 14.257 29.926 1.00 97.44 180 GLU A CA 1
ATOM 1450 C C . GLU A 1 180 ? -10.544 15.381 29.987 1.00 97.44 180 GLU A C 1
ATOM 1452 O O . GLU A 1 180 ? -11.071 15.664 31.064 1.00 97.44 180 GLU A O 1
ATOM 1457 N N . ALA A 1 181 ? -10.910 15.959 28.839 1.00 96.81 181 ALA A N 1
ATOM 1458 C CA . ALA A 1 181 ? -11.977 16.950 28.744 1.00 96.81 181 ALA A CA 1
ATOM 1459 C C . ALA A 1 181 ? -13.325 16.378 29.213 1.00 96.81 181 ALA A C 1
ATOM 1461 O O . ALA A 1 181 ? -14.046 17.040 29.961 1.00 96.81 181 ALA A O 1
ATOM 1462 N N . GLN A 1 182 ? -13.632 15.126 28.861 1.00 94.56 182 GLN A N 1
ATOM 1463 C CA . GLN A 1 182 ? -14.833 14.429 29.321 1.00 94.56 182 GLN A CA 1
ATOM 1464 C C . GLN A 1 182 ? -14.818 14.214 30.840 1.00 94.56 182 GLN A C 1
ATOM 1466 O O . GLN A 1 182 ? -15.812 14.482 31.517 1.00 94.56 182 GLN A O 1
ATOM 1471 N N . ARG A 1 183 ? -13.688 13.778 31.411 1.00 97.62 183 ARG A N 1
ATOM 1472 C CA . ARG A 1 183 ? -13.540 13.625 32.868 1.00 97.62 183 ARG A CA 1
ATOM 1473 C C . ARG A 1 183 ? -13.664 14.966 33.594 1.00 97.62 183 ARG A C 1
ATOM 1475 O O . ARG A 1 183 ? -14.297 15.022 34.649 1.00 97.62 183 ARG A O 1
ATOM 1482 N N . ALA A 1 184 ? -13.103 16.036 33.030 1.00 97.69 184 ALA A N 1
ATOM 1483 C CA . ALA A 1 184 ? -13.216 17.386 33.571 1.00 97.69 184 ALA A CA 1
ATOM 1484 C C . ALA A 1 184 ? -14.675 17.870 33.561 1.00 97.69 184 ALA A C 1
ATOM 1486 O O . ALA A 1 184 ? -15.178 18.263 34.615 1.00 97.69 184 ALA A O 1
ATOM 1487 N N . ALA A 1 185 ? -15.378 17.738 32.432 1.00 96.50 185 ALA A N 1
ATOM 1488 C CA . ALA A 1 185 ? -16.789 18.103 32.298 1.00 96.50 185 ALA A CA 1
ATOM 1489 C C . ALA A 1 185 ? -17.688 17.319 33.272 1.00 96.50 185 ALA A C 1
ATOM 1491 O O . ALA A 1 185 ? -18.482 17.916 34.000 1.00 96.50 185 ALA A O 1
ATOM 1492 N N . ALA A 1 186 ? -17.492 16.001 33.384 1.00 96.56 186 ALA A N 1
ATOM 1493 C CA . ALA A 1 186 ? -18.232 15.166 34.331 1.00 96.56 186 ALA A CA 1
ATOM 1494 C C . ALA A 1 186 ? -17.947 15.550 35.797 1.00 96.56 186 ALA A C 1
ATOM 1496 O O . ALA A 1 186 ? -18.830 15.490 36.657 1.00 96.56 186 ALA A O 1
ATOM 1497 N N . SER A 1 187 ? -16.711 15.954 36.114 1.00 97.38 187 SER A N 1
ATOM 1498 C CA . SER A 1 187 ? -16.362 16.432 37.456 1.00 97.38 187 SER A CA 1
ATOM 1499 C C . SER A 1 187 ? -16.986 17.796 37.776 1.00 97.38 187 SER A C 1
ATOM 1501 O O . SER A 1 187 ? -17.415 18.006 38.912 1.00 97.38 187 SER A O 1
ATOM 1503 N N . GLU A 1 188 ? -17.097 18.686 36.785 1.00 97.62 188 GLU A N 1
ATOM 1504 C CA . GLU A 1 188 ? -17.739 19.996 36.913 1.00 97.62 188 GLU A CA 1
ATOM 1505 C C . GLU A 1 188 ? -19.255 19.855 37.109 1.00 97.62 188 GLU A C 1
ATOM 1507 O O . GLU A 1 188 ? -19.815 20.480 38.009 1.00 97.62 188 GLU A O 1
ATOM 1512 N N . GLN A 1 189 ? -19.914 18.974 36.347 1.00 95.69 189 GLN A N 1
ATOM 1513 C CA . GLN A 1 189 ? -21.337 18.658 36.525 1.00 95.69 189 GLN A CA 1
ATOM 1514 C C . GLN A 1 189 ? -21.624 18.126 37.938 1.00 95.69 189 GLN A C 1
ATOM 1516 O O . GLN A 1 189 ? -22.497 18.648 38.629 1.00 95.69 189 GLN A O 1
ATOM 1521 N N . LYS A 1 190 ? -20.813 17.184 38.440 1.00 96.94 190 LYS A N 1
ATOM 1522 C CA . LYS A 1 190 ? -20.943 16.670 39.818 1.00 96.94 190 LYS A CA 1
ATOM 1523 C C . LYS A 1 190 ? -20.722 17.739 40.891 1.00 96.94 190 LYS A C 1
ATOM 1525 O O . LYS A 1 190 ? -21.246 17.613 41.998 1.00 96.94 190 LYS A O 1
ATOM 1530 N N . GLN A 1 191 ? -19.903 18.758 40.625 1.00 96.81 191 GLN A N 1
ATOM 1531 C CA . GLN A 1 191 ? -19.727 19.884 41.547 1.00 96.81 191 GLN A CA 1
ATOM 1532 C C . GLN A 1 191 ? -20.952 20.801 41.536 1.00 96.81 191 GLN A C 1
ATOM 1534 O O . GLN A 1 191 ? -21.451 21.122 42.615 1.00 96.81 191 GLN A O 1
ATOM 1539 N N . LYS A 1 192 ? -21.484 21.132 40.352 1.00 97.19 192 LYS A N 1
ATOM 1540 C CA . LYS A 1 192 ? -22.715 21.925 40.200 1.00 97.19 192 LYS A CA 1
ATOM 1541 C C . LYS A 1 192 ? -23.906 21.262 40.890 1.00 97.19 192 LYS A C 1
ATOM 1543 O O . LYS A 1 192 ? -24.561 21.903 41.703 1.00 97.19 192 LYS A O 1
ATOM 1548 N N . GLU A 1 193 ? -24.099 19.961 40.687 1.00 96.12 193 GLU A N 1
ATOM 1549 C CA . GLU A 1 193 ? -25.168 19.191 41.337 1.00 96.12 193 GLU A CA 1
ATOM 1550 C C . GLU A 1 193 ? -25.031 19.196 42.875 1.00 96.12 193 GLU A C 1
ATOM 1552 O O . GLU A 1 193 ? -26.005 19.350 43.616 1.00 96.12 193 GLU A O 1
ATOM 1557 N N . LYS A 1 194 ? -23.801 19.078 43.401 1.00 97.38 194 LYS A N 1
ATOM 1558 C CA . LYS A 1 194 ? -23.541 19.166 44.850 1.00 97.38 194 LYS A CA 1
ATOM 1559 C C . LYS A 1 194 ? -23.806 20.564 45.409 1.00 97.38 194 LYS A C 1
ATOM 1561 O O . LYS A 1 194 ? -24.291 20.676 46.539 1.00 97.38 194 LYS A O 1
ATOM 1566 N N . GLU A 1 195 ? -23.460 21.615 44.672 1.00 96.88 195 GLU A N 1
ATOM 1567 C CA . GLU A 1 195 ? -23.727 23.004 45.059 1.00 96.88 195 GLU A CA 1
ATOM 1568 C C . GLU A 1 195 ? -25.224 23.320 45.027 1.00 96.88 195 GLU A C 1
ATOM 1570 O O . GLU A 1 195 ? -25.744 23.905 45.978 1.00 96.88 195 GLU A O 1
ATOM 1575 N N . GLU A 1 196 ? -25.940 22.840 44.014 1.00 96.50 196 GLU A N 1
ATOM 1576 C CA . GLU A 1 196 ? -27.391 22.966 43.911 1.00 96.50 196 GLU A CA 1
ATOM 1577 C C . GLU A 1 196 ? -28.110 22.221 45.039 1.00 96.50 196 GLU A C 1
ATOM 1579 O O . GLU A 1 196 ? -28.943 22.802 45.740 1.00 96.50 196 GLU A O 1
ATOM 1584 N N . LYS A 1 197 ? -27.720 20.970 45.326 1.00 96.69 197 LYS A N 1
ATOM 1585 C CA . LYS A 1 197 ? -28.242 20.216 46.480 1.00 96.69 197 LYS A CA 1
ATOM 1586 C C . LYS A 1 197 ? -28.001 20.952 47.803 1.00 96.69 197 LYS A C 1
ATOM 1588 O O . LYS A 1 197 ? -28.864 20.926 48.685 1.00 96.69 197 LYS A O 1
ATOM 1593 N N . ARG A 1 198 ? -26.867 21.652 47.957 1.00 96.44 198 ARG A N 1
ATOM 1594 C CA . ARG A 1 198 ? -26.585 22.498 49.134 1.00 96.44 198 ARG A CA 1
ATOM 1595 C C . ARG A 1 198 ? -27.489 23.729 49.195 1.00 96.44 198 ARG A C 1
ATOM 1597 O O . ARG A 1 198 ? -28.052 23.993 50.259 1.00 96.44 198 ARG A O 1
ATOM 1604 N N . LEU A 1 199 ? -27.665 24.438 48.083 1.00 95.81 199 LEU A N 1
ATOM 1605 C CA . LEU A 1 199 ? -28.520 25.624 48.002 1.00 95.81 199 LEU A CA 1
ATOM 1606 C C . LEU A 1 199 ? -29.997 25.268 48.249 1.00 95.81 199 LEU A C 1
ATOM 1608 O O . LEU A 1 199 ? -30.684 25.946 49.015 1.00 95.81 199 LEU A O 1
ATOM 1612 N N . ASN A 1 200 ? -30.463 24.138 47.716 1.00 93.81 200 ASN A N 1
ATOM 1613 C CA . ASN A 1 200 ? -31.802 23.598 47.960 1.00 93.81 200 ASN A CA 1
ATOM 1614 C C . ASN A 1 200 ? -32.009 23.159 49.421 1.00 93.81 200 ASN A C 1
ATOM 1616 O O . ASN A 1 200 ? -33.080 23.363 49.997 1.00 93.81 200 ASN A O 1
ATOM 1620 N N . ALA A 1 201 ? -30.987 22.601 50.074 1.00 94.62 201 ALA A N 1
ATOM 1621 C CA . ALA A 1 201 ? -31.055 22.296 51.504 1.00 94.62 201 ALA A CA 1
ATOM 1622 C C . ALA A 1 201 ? -31.117 23.570 52.373 1.00 94.62 201 ALA A C 1
ATOM 1624 O O . ALA A 1 201 ? -31.831 23.602 53.381 1.00 94.62 201 ALA A O 1
ATOM 1625 N N . GLU A 1 202 ? -30.400 24.631 51.993 1.00 93.19 202 GLU A N 1
ATOM 1626 C CA . GLU A 1 202 ? -30.412 25.914 52.701 1.00 93.19 202 GLU A CA 1
ATOM 1627 C C . GLU A 1 202 ? -31.749 26.657 52.539 1.00 93.19 202 GLU A C 1
ATOM 1629 O O . GLU A 1 202 ? -32.313 27.142 53.526 1.00 93.19 202 GLU A O 1
ATOM 1634 N N . THR A 1 203 ? -32.329 26.670 51.334 1.00 90.50 203 THR A N 1
ATOM 1635 C CA . THR A 1 203 ? -33.661 27.254 51.093 1.00 90.50 203 THR A CA 1
ATOM 1636 C C . THR A 1 203 ? -34.765 26.503 51.843 1.00 90.50 203 THR A C 1
ATOM 1638 O O . THR A 1 203 ? -35.635 27.148 52.438 1.00 90.50 203 THR A O 1
ATOM 1641 N N . LYS A 1 204 ? -34.703 25.163 51.925 1.00 90.75 204 LYS A N 1
ATOM 1642 C CA . LYS A 1 204 ? -35.619 24.356 52.758 1.00 90.75 204 LYS A CA 1
ATOM 1643 C C . LYS A 1 204 ? -35.521 24.723 54.246 1.00 90.75 204 LYS A C 1
ATOM 1645 O O . LYS A 1 204 ? -36.553 24.935 54.887 1.00 90.75 204 LYS A O 1
ATOM 1650 N N . LYS A 1 205 ? -34.307 24.892 54.791 1.00 87.75 205 LYS A N 1
ATOM 1651 C CA . LYS A 1 205 ? -34.105 25.349 56.185 1.00 87.75 205 LYS A CA 1
ATOM 1652 C C . LYS A 1 205 ? -34.644 26.762 56.425 1.00 87.75 205 LYS A C 1
ATOM 1654 O O . LYS A 1 205 ? -35.226 27.025 57.478 1.00 87.75 205 LYS A O 1
ATOM 1659 N N . ASN A 1 206 ? -34.486 27.668 55.460 1.00 83.94 206 ASN A N 1
ATOM 1660 C CA . ASN A 1 206 ? -34.989 29.038 55.571 1.00 83.94 206 ASN A CA 1
ATOM 1661 C C . ASN A 1 206 ? -36.523 29.118 55.469 1.00 83.94 206 ASN A C 1
ATOM 1663 O O . ASN A 1 206 ? -37.126 29.907 56.196 1.00 83.94 206 ASN A O 1
ATOM 1667 N N . ARG A 1 207 ? -37.178 28.273 54.655 1.00 81.56 207 ARG A N 1
ATOM 1668 C CA . ARG A 1 207 ? -38.652 28.174 54.616 1.00 81.56 207 ARG A CA 1
ATOM 1669 C C . ARG A 1 207 ? -39.235 27.699 55.950 1.00 81.56 207 ARG A C 1
ATOM 1671 O O . ARG A 1 207 ? -40.171 28.318 56.449 1.00 81.56 207 ARG A O 1
ATOM 1678 N N . GLN A 1 208 ? -38.639 26.689 56.589 1.00 72.00 208 GLN A N 1
ATOM 1679 C CA . GLN A 1 208 ? -39.109 26.209 57.899 1.00 72.00 208 GLN A CA 1
ATOM 1680 C C . GLN A 1 208 ? -39.039 27.285 58.996 1.00 72.00 208 GLN A C 1
ATOM 1682 O O . GLN A 1 208 ? -39.931 27.359 59.833 1.00 72.00 208 GLN A O 1
ATOM 1687 N N . LYS A 1 209 ? -38.044 28.184 58.9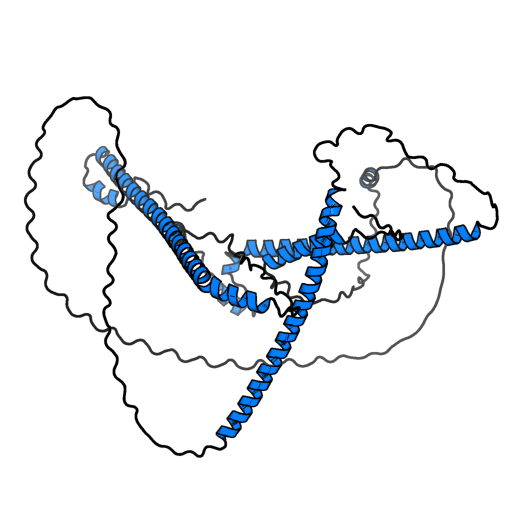60 1.00 69.44 209 LYS A N 1
ATOM 1688 C CA . LYS A 1 209 ? -37.953 29.311 59.909 1.00 69.44 209 LYS A CA 1
ATOM 1689 C C . LYS A 1 209 ? -38.955 30.438 59.642 1.00 69.44 209 LYS A C 1
ATOM 1691 O O . LYS A 1 209 ? -39.233 31.214 60.548 1.00 69.44 209 LYS A O 1
ATOM 1696 N N . LYS A 1 210 ? -39.489 30.546 58.421 1.00 61.44 210 LYS A N 1
ATOM 1697 C CA . LYS A 1 210 ? -40.422 31.614 58.022 1.00 61.44 210 LYS A CA 1
ATOM 1698 C C . LYS A 1 210 ? -41.902 31.222 58.145 1.00 61.44 210 LYS A C 1
ATOM 1700 O O . LYS A 1 210 ? -42.762 32.069 57.961 1.00 61.44 210 LYS A O 1
ATOM 1705 N N . THR A 1 211 ? -42.208 29.973 58.509 1.00 52.34 211 THR A N 1
ATOM 1706 C CA . THR A 1 211 ? -43.587 29.440 58.587 1.00 52.34 211 THR A CA 1
ATOM 1707 C C . THR A 1 211 ? -44.221 29.603 59.986 1.00 52.34 211 THR A C 1
ATOM 1709 O O . THR A 1 211 ? -45.004 28.766 60.420 1.00 52.34 211 THR A O 1
ATOM 1712 N N . GLN A 1 212 ? -43.887 30.669 60.725 1.00 53.03 212 GLN A N 1
ATOM 1713 C CA . GLN A 1 212 ? -44.575 31.042 61.980 1.00 53.03 212 GLN A CA 1
ATOM 1714 C C . GLN A 1 212 ? -45.267 32.414 61.934 1.00 53.03 212 GLN A C 1
ATOM 1716 O O . GLN A 1 212 ? -45.860 32.834 62.922 1.00 53.03 212 GLN A O 1
ATOM 1721 N N . SER A 1 213 ? -45.274 33.096 60.790 1.00 52.34 213 SER A N 1
ATOM 1722 C CA . SER A 1 213 ? -46.043 34.329 60.614 1.00 52.34 213 SER A CA 1
ATOM 1723 C C . SER A 1 213 ? -46.640 34.368 59.211 1.00 52.34 213 SER A C 1
ATOM 1725 O O . SER A 1 213 ? -45.888 34.316 58.244 1.00 52.34 213 SER A O 1
ATOM 1727 N N . GLU A 1 214 ? -47.967 34.492 59.151 1.00 51.88 214 GLU A N 1
ATOM 1728 C CA . GLU A 1 214 ? -48.822 34.667 57.962 1.00 51.88 214 GLU A CA 1
ATOM 1729 C C . GLU A 1 214 ? -49.272 33.383 57.241 1.00 51.88 214 GLU A C 1
ATOM 1731 O O . GLU A 1 214 ? -48.747 32.966 56.212 1.00 51.88 214 GLU A O 1
ATOM 1736 N N . GLN A 1 215 ? -50.362 32.805 57.763 1.00 46.47 215 GLN A N 1
ATOM 1737 C CA . GLN A 1 215 ? -51.381 32.164 56.932 1.00 46.47 215 GLN A CA 1
ATOM 1738 C C . GLN A 1 215 ? -52.103 33.260 56.134 1.00 46.47 215 GLN A C 1
ATOM 1740 O O . GLN A 1 215 ? -52.980 33.938 56.665 1.00 46.47 215 GLN A O 1
ATOM 1745 N N . ILE A 1 216 ? -51.754 33.431 54.862 1.00 49.12 216 ILE A N 1
ATOM 1746 C CA . ILE A 1 216 ? -52.639 34.069 53.884 1.00 49.12 216 ILE A CA 1
ATOM 1747 C C . ILE A 1 216 ? -52.941 33.016 52.824 1.00 49.12 216 ILE A C 1
ATOM 1749 O O . ILE A 1 216 ? -52.060 32.552 52.105 1.00 49.12 216 ILE A O 1
ATOM 1753 N N . VAL A 1 217 ? -54.207 32.607 52.796 1.00 48.72 217 VAL A N 1
ATOM 1754 C CA . VAL A 1 217 ? -54.803 31.717 51.802 1.00 48.72 217 VAL A CA 1
ATOM 1755 C C . VAL A 1 217 ? -54.847 32.472 50.476 1.00 48.72 217 VAL A C 1
ATOM 1757 O O . VAL A 1 217 ? -55.650 33.389 50.317 1.00 48.72 217 VAL A O 1
ATOM 1760 N N . VAL A 1 218 ? -53.983 32.108 49.529 1.00 44.62 218 VAL A N 1
ATOM 1761 C CA . VAL A 1 218 ? -54.109 32.539 48.133 1.00 44.62 218 VAL A CA 1
ATOM 1762 C C . VAL A 1 218 ? -54.735 31.385 47.358 1.00 44.62 218 VAL A C 1
ATOM 1764 O O . VAL A 1 218 ? -54.132 30.328 47.197 1.00 44.62 218 VAL A O 1
ATOM 1767 N N . PHE A 1 219 ? -55.986 31.585 46.945 1.00 42.94 219 PHE A N 1
ATOM 1768 C CA . PHE A 1 219 ? -56.687 30.757 45.968 1.00 42.94 219 PHE A CA 1
ATOM 1769 C C . PHE A 1 219 ? -56.062 31.000 44.586 1.00 42.94 219 PHE A C 1
ATOM 1771 O O . PHE A 1 219 ? -56.273 32.060 43.999 1.00 42.94 219 PHE A O 1
ATOM 1778 N N . ASP A 1 220 ? -55.327 30.023 44.054 1.00 40.66 220 ASP A N 1
ATOM 1779 C CA . ASP A 1 220 ? -54.917 30.005 42.645 1.00 40.66 220 ASP A CA 1
ATOM 1780 C C . ASP A 1 220 ? -56.054 29.437 41.785 1.00 40.66 220 ASP A C 1
ATOM 1782 O O . ASP A 1 220 ? -56.075 28.280 41.372 1.00 40.66 220 ASP A O 1
ATOM 1786 N N . SER A 1 221 ? -57.045 30.281 41.518 1.00 47.53 221 SER A N 1
ATOM 1787 C CA . SER A 1 221 ? -57.965 30.110 40.398 1.00 47.53 221 SER A CA 1
ATOM 1788 C C . SER A 1 221 ? -57.467 30.974 39.245 1.00 47.53 221 SER A C 1
ATOM 1790 O O . SER A 1 221 ? -57.776 32.160 39.223 1.00 47.53 221 SER A O 1
ATOM 1792 N N . ASN A 1 222 ? -56.664 30.397 38.340 1.00 42.97 222 ASN A N 1
ATOM 1793 C CA . ASN A 1 222 ? -56.510 30.827 36.941 1.00 42.97 222 ASN A CA 1
ATOM 1794 C C . ASN A 1 222 ? -55.592 29.862 36.167 1.00 42.97 222 ASN A C 1
ATOM 1796 O O . ASN A 1 222 ? -54.404 30.119 35.967 1.00 42.97 222 ASN A O 1
ATOM 1800 N N . ILE A 1 223 ? -56.174 28.772 35.654 1.00 48.47 223 ILE A N 1
ATOM 1801 C CA . ILE A 1 223 ? -55.621 28.031 34.512 1.00 48.47 223 ILE A CA 1
ATOM 1802 C C . ILE A 1 223 ? -55.690 28.979 33.310 1.00 48.47 223 ILE A C 1
ATOM 1804 O O . ILE A 1 223 ? -56.685 29.052 32.594 1.00 48.47 223 ILE A O 1
ATOM 1808 N N . THR A 1 224 ? -54.643 29.780 33.134 1.00 43.91 224 THR A N 1
ATOM 1809 C CA . THR A 1 224 ? -54.496 30.644 31.965 1.00 43.91 224 THR A CA 1
ATOM 1810 C C . THR A 1 224 ? -53.773 29.831 30.903 1.00 43.91 224 THR A C 1
ATOM 1812 O O . THR A 1 224 ? -52.545 29.741 30.906 1.00 43.91 224 THR A O 1
ATOM 1815 N N . PHE A 1 225 ? -54.532 29.214 29.996 1.00 47.62 225 PHE A N 1
ATOM 1816 C CA . PHE A 1 225 ? -53.981 28.716 28.739 1.00 47.62 225 PHE A CA 1
ATOM 1817 C C . PHE A 1 225 ? -53.284 29.889 28.041 1.00 47.62 225 PHE A C 1
ATOM 1819 O O . PHE A 1 225 ? -53.928 30.867 27.656 1.00 47.62 225 PHE A O 1
ATOM 1826 N N . LYS A 1 226 ? -51.954 29.832 27.917 1.00 53.09 226 LYS A N 1
ATOM 1827 C CA . LYS A 1 226 ? -51.196 30.829 27.157 1.00 53.09 226 LYS A CA 1
ATOM 1828 C C . LYS A 1 226 ? -51.624 30.727 25.693 1.00 53.09 226 LYS A C 1
ATOM 1830 O O . LYS A 1 226 ? -51.214 29.803 24.997 1.00 53.09 226 LYS A O 1
ATOM 1835 N N . LEU A 1 227 ? -52.448 31.669 25.229 1.00 50.88 227 LEU A N 1
ATOM 1836 C CA . LEU A 1 227 ? -52.746 31.797 23.806 1.00 50.88 227 LEU A CA 1
ATOM 1837 C C . LEU A 1 227 ? -51.436 32.080 23.041 1.00 50.88 227 LEU A C 1
ATOM 1839 O O . LEU A 1 227 ? -50.673 32.956 23.470 1.00 50.88 227 LEU A O 1
ATOM 1843 N N . PRO A 1 228 ? -51.171 31.393 21.912 1.00 49.88 228 PRO A N 1
ATOM 1844 C CA . PRO A 1 228 ? -49.964 31.592 21.115 1.00 49.88 228 PRO A CA 1
ATOM 1845 C C . PRO A 1 228 ? -49.908 33.041 20.627 1.00 49.88 228 PRO A C 1
ATOM 1847 O O . PRO A 1 228 ? -50.681 33.459 19.770 1.00 49.88 228 PRO A O 1
ATOM 1850 N N . THR A 1 229 ? -49.021 33.846 21.210 1.00 52.72 229 THR A N 1
ATOM 1851 C CA . THR A 1 229 ? -49.076 35.309 21.055 1.00 52.72 229 THR A CA 1
ATOM 1852 C C . THR A 1 229 ? -48.425 35.813 19.760 1.00 52.72 229 THR A C 1
ATOM 1854 O O . THR A 1 229 ? -48.372 37.015 19.532 1.00 52.72 229 THR A O 1
ATOM 1857 N N . SER A 1 230 ? -47.940 34.940 18.870 1.00 57.94 230 SER A N 1
ATOM 1858 C CA . SER A 1 230 ? -47.515 35.356 17.525 1.00 57.94 230 SER A CA 1
ATOM 1859 C C . SER A 1 230 ? -47.334 34.167 16.582 1.00 57.94 230 SER A C 1
ATOM 1861 O O . SER A 1 230 ? -46.807 33.131 16.983 1.00 57.94 230 SER A O 1
ATOM 1863 N N . MET A 1 231 ? -47.716 34.340 15.312 1.00 44.75 231 MET A N 1
ATOM 1864 C CA . MET A 1 231 ? -47.227 33.505 14.213 1.00 44.75 231 MET A CA 1
ATOM 1865 C C . MET A 1 231 ? -45.705 33.662 14.130 1.00 44.75 231 MET A C 1
ATOM 1867 O O . MET A 1 231 ? -45.205 34.670 13.625 1.00 44.75 231 MET A O 1
ATOM 1871 N N . GLN A 1 232 ? -44.958 32.682 14.634 1.00 55.97 232 GLN A N 1
ATOM 1872 C CA . GLN A 1 232 ? -43.519 32.634 14.412 1.00 55.97 232 GLN A CA 1
ATOM 1873 C C . GLN A 1 232 ? -43.263 32.330 12.936 1.00 55.97 232 GLN A C 1
ATOM 1875 O O . GLN A 1 232 ? -43.785 31.365 12.378 1.00 55.97 232 GLN A O 1
ATOM 1880 N N . ARG A 1 233 ? -42.476 33.194 12.287 1.00 55.88 233 ARG A N 1
ATOM 1881 C CA . ARG A 1 233 ? -41.970 32.926 10.940 1.00 55.88 233 ARG A CA 1
ATOM 1882 C C . ARG A 1 233 ? -41.151 31.630 10.969 1.00 55.88 233 ARG A C 1
ATOM 1884 O O . ARG A 1 233 ? -40.449 31.406 11.958 1.00 55.88 233 ARG A O 1
ATOM 1891 N N . PRO A 1 234 ? -41.218 30.806 9.910 1.00 57.69 234 PRO A N 1
ATOM 1892 C CA . PRO A 1 234 ? -40.444 29.576 9.838 1.00 57.69 234 PRO A CA 1
ATOM 1893 C C . PRO A 1 234 ? -38.953 29.864 10.081 1.00 57.69 234 PRO A C 1
ATOM 1895 O O . PRO A 1 234 ? -38.453 30.902 9.627 1.00 57.69 234 PRO A O 1
ATOM 1898 N N . PRO A 1 235 ? -38.251 28.989 10.822 1.00 62.12 235 PRO A N 1
ATOM 1899 C CA . PRO A 1 235 ? -36.842 29.174 11.130 1.00 62.12 235 PRO A CA 1
ATOM 1900 C C . PRO A 1 235 ? -36.027 29.251 9.837 1.00 62.12 235 PRO A C 1
ATOM 1902 O O . PRO A 1 235 ? -36.276 28.522 8.876 1.00 62.12 235 PRO A O 1
ATOM 1905 N N . LEU A 1 236 ? -35.052 30.159 9.819 1.00 63.81 236 LEU A N 1
ATOM 1906 C CA . LEU A 1 236 ? -34.118 30.302 8.707 1.00 63.81 236 LEU A CA 1
ATOM 1907 C C . LEU A 1 236 ? -33.397 28.962 8.441 1.00 63.81 236 LEU A C 1
ATOM 1909 O O . LEU A 1 236 ? -33.146 28.208 9.392 1.00 63.81 236 LEU A O 1
ATOM 1913 N N . PRO A 1 237 ? -33.034 28.661 7.179 1.00 53.69 237 PRO A N 1
ATOM 1914 C CA . PRO A 1 237 ? -32.302 27.445 6.834 1.00 53.69 237 PRO A CA 1
ATOM 1915 C C . PRO A 1 237 ? -31.068 27.273 7.734 1.00 53.69 237 PRO A C 1
ATOM 1917 O O . PRO A 1 237 ? -30.256 28.188 7.862 1.00 53.69 237 PRO A O 1
ATOM 1920 N N . GLY A 1 238 ? -30.954 26.119 8.400 1.00 63.19 238 GLY A N 1
ATOM 1921 C CA . GLY A 1 238 ? -29.852 25.797 9.320 1.00 63.19 238 GLY A CA 1
ATOM 1922 C C . GLY A 1 238 ? -30.095 26.096 10.807 1.00 63.19 238 GLY A C 1
ATOM 1923 O O . GLY A 1 238 ? -29.198 25.861 11.606 1.00 63.19 238 GLY A O 1
ATOM 1924 N N . HIS A 1 239 ? -31.275 26.597 11.200 1.00 52.59 239 HIS A N 1
ATOM 1925 C CA . HIS A 1 239 ? -31.626 26.877 12.609 1.00 52.59 239 HIS A CA 1
ATOM 1926 C C . HIS A 1 239 ? -32.786 26.018 13.148 1.00 52.59 239 HIS A C 1
ATOM 1928 O O . HIS A 1 239 ? -33.389 26.344 14.173 1.00 52.59 239 HIS A O 1
ATOM 1934 N N . VAL A 1 240 ? -33.118 24.913 12.473 1.00 51.12 240 VAL A N 1
ATOM 1935 C CA . VAL A 1 240 ? -34.140 23.969 12.946 1.00 51.12 240 VAL A CA 1
ATOM 1936 C C . VAL A 1 240 ? -33.606 23.250 14.185 1.00 51.12 240 VAL A C 1
ATOM 1938 O O . VAL A 1 240 ? -32.656 22.476 14.109 1.00 51.12 240 VAL A O 1
ATOM 1941 N N . LYS A 1 241 ? -34.210 23.512 15.347 1.00 54.28 241 LYS A N 1
ATOM 1942 C CA . LYS A 1 241 ? -33.949 22.736 16.561 1.00 54.28 241 LYS A CA 1
ATOM 1943 C C . LYS A 1 241 ? -34.647 21.385 16.407 1.00 54.28 241 LYS A C 1
ATOM 1945 O O . LYS A 1 241 ? -35.870 21.319 16.422 1.00 54.28 241 LYS A O 1
ATOM 1950 N N . HIS A 1 242 ? -33.869 20.322 16.232 1.00 49.28 242 HIS A N 1
ATOM 1951 C CA . HIS A 1 242 ? -34.340 18.947 16.023 1.00 49.28 242 HIS A CA 1
ATOM 1952 C C . HIS A 1 242 ? -34.909 18.286 17.294 1.00 49.28 242 HIS A C 1
ATOM 1954 O O . HIS A 1 242 ? -34.676 17.106 17.521 1.00 49.28 242 HIS A O 1
ATOM 1960 N N . SER A 1 243 ? -35.636 19.006 18.150 1.00 46.41 243 SER A N 1
ATOM 1961 C CA . SER A 1 243 ? -36.082 18.456 19.439 1.00 46.41 243 SER A CA 1
ATOM 1962 C C . SER A 1 243 ? -37.076 17.296 19.310 1.00 46.41 243 SER A C 1
ATOM 1964 O O . SER A 1 243 ? -37.098 16.430 20.174 1.00 46.41 243 SER A O 1
ATOM 1966 N N . GLU A 1 244 ? -37.849 17.213 18.224 1.00 46.09 244 GLU A N 1
ATOM 1967 C CA . GLU A 1 244 ? -38.881 16.171 18.073 1.00 46.09 244 GLU A CA 1
ATOM 1968 C C . GLU A 1 244 ? -38.386 14.889 17.375 1.00 46.09 244 GLU A C 1
ATOM 1970 O O . GLU A 1 244 ? -38.947 13.819 17.593 1.00 46.09 244 GLU A O 1
ATOM 1975 N N . ILE A 1 245 ? -37.280 14.941 16.618 1.00 48.44 245 ILE A N 1
ATOM 1976 C CA . ILE A 1 245 ? -36.652 13.739 16.022 1.00 48.44 245 ILE A CA 1
ATOM 1977 C C . ILE A 1 245 ? -35.836 12.959 17.075 1.00 48.44 245 ILE A C 1
ATOM 1979 O O . ILE A 1 245 ? -35.642 11.749 16.953 1.00 48.44 245 ILE A O 1
ATOM 1983 N N . ILE A 1 246 ? -35.422 13.628 18.157 1.00 50.16 246 ILE A N 1
ATOM 1984 C CA . ILE A 1 246 ? -34.632 13.038 19.248 1.00 50.16 246 ILE A CA 1
ATOM 1985 C C . ILE A 1 246 ? -35.413 11.943 19.995 1.00 50.16 246 ILE A C 1
ATOM 1987 O O . ILE A 1 246 ? -34.814 10.935 20.355 1.00 50.16 246 ILE A O 1
ATOM 1991 N N . ASN A 1 247 ? -36.740 12.055 20.129 1.00 46.44 247 ASN A N 1
ATOM 1992 C CA . ASN A 1 247 ? -37.550 11.049 20.834 1.00 46.44 247 ASN A CA 1
ATOM 1993 C C . ASN A 1 247 ? -37.622 9.693 20.104 1.00 46.44 247 ASN A C 1
ATOM 1995 O O . ASN A 1 247 ? -37.665 8.644 20.746 1.00 46.44 247 ASN A O 1
ATOM 1999 N N . VAL A 1 248 ? -37.592 9.679 18.765 1.00 46.12 248 VAL A N 1
ATOM 2000 C CA . VAL A 1 248 ? -37.579 8.421 17.990 1.00 46.12 248 VAL A CA 1
ATOM 2001 C C . VAL A 1 248 ? -36.186 7.781 18.011 1.00 46.12 248 VAL A C 1
ATOM 2003 O O . VAL A 1 248 ? -36.074 6.561 18.098 1.00 46.12 248 VAL A O 1
ATOM 2006 N N . GLN A 1 249 ? -35.117 8.586 18.019 1.00 50.22 249 GLN A N 1
ATOM 2007 C CA . GLN A 1 249 ? -33.742 8.088 18.154 1.00 50.22 249 GLN A CA 1
ATOM 2008 C C . GLN A 1 249 ? -33.405 7.613 19.575 1.00 50.22 249 GLN A C 1
ATOM 2010 O O . GLN A 1 249 ? -32.714 6.609 19.713 1.00 50.22 249 GLN A O 1
ATOM 2015 N N . GLN A 1 250 ? -33.934 8.251 20.623 1.00 54.50 250 GLN A N 1
ATOM 2016 C CA . GLN A 1 250 ? -33.753 7.804 22.011 1.00 54.50 250 GLN A CA 1
ATOM 2017 C C . GLN A 1 250 ? -34.339 6.411 22.256 1.00 54.50 250 GLN A C 1
ATOM 2019 O O . GLN A 1 250 ? -33.740 5.614 22.976 1.00 54.50 250 GLN A O 1
ATOM 2024 N N . LYS A 1 251 ? -35.470 6.087 21.615 1.00 48.66 251 LYS A N 1
ATOM 2025 C CA . LYS A 1 251 ? -36.079 4.756 21.723 1.00 48.66 251 LYS A CA 1
ATOM 2026 C C . LYS A 1 251 ? -35.210 3.667 21.079 1.00 48.66 251 LYS A C 1
ATOM 2028 O O . LYS A 1 251 ? -35.087 2.592 21.650 1.00 48.66 251 LYS A O 1
ATOM 2033 N N . ILE A 1 252 ? -34.551 3.975 19.958 1.00 52.56 252 ILE A N 1
ATOM 2034 C CA . ILE A 1 252 ? -33.590 3.073 19.300 1.00 52.56 252 ILE A CA 1
ATOM 2035 C C . ILE A 1 252 ? -32.303 2.942 20.139 1.00 52.56 252 ILE A C 1
ATOM 2037 O O . ILE A 1 252 ? -31.761 1.850 20.271 1.00 52.56 252 ILE A O 1
ATOM 2041 N N . SER A 1 253 ? -31.835 4.025 20.770 1.00 51.88 253 SER A N 1
ATOM 2042 C CA . SER A 1 253 ? -30.628 3.997 21.609 1.00 51.88 253 SER A CA 1
ATOM 2043 C C . SER A 1 253 ? -30.782 3.168 22.890 1.00 51.88 253 SER A C 1
ATOM 2045 O O . SER A 1 253 ? -29.836 2.480 23.275 1.00 51.88 253 SER A O 1
ATOM 2047 N N . LEU A 1 254 ? -31.960 3.177 23.526 1.00 53.16 254 LEU A N 1
ATOM 2048 C CA . LEU A 1 254 ? -32.240 2.335 24.699 1.00 53.16 254 LEU A CA 1
ATOM 2049 C C . LEU A 1 254 ? -32.200 0.837 24.364 1.00 53.16 254 LEU A C 1
ATOM 2051 O O . LEU A 1 254 ? -31.690 0.055 25.161 1.00 53.16 254 LEU A O 1
ATOM 2055 N N . GLU A 1 255 ? -32.666 0.456 23.173 1.00 52.84 255 GLU A N 1
ATOM 2056 C CA . GLU A 1 255 ? -32.629 -0.932 22.692 1.00 52.84 255 GLU A CA 1
ATOM 2057 C C . GLU A 1 255 ? -31.178 -1.376 22.394 1.00 52.84 255 GLU A C 1
ATOM 2059 O O . GLU A 1 255 ? -30.769 -2.476 22.759 1.00 52.84 255 GLU A O 1
ATOM 2064 N N . THR A 1 256 ? -30.328 -0.474 21.881 1.00 54.47 256 THR A N 1
ATOM 2065 C CA . THR A 1 256 ? -28.898 -0.773 21.646 1.00 54.47 256 THR A CA 1
ATOM 2066 C C . THR A 1 256 ? -28.035 -0.826 22.915 1.00 54.47 256 THR A C 1
ATOM 2068 O O . THR A 1 256 ? -26.994 -1.486 22.930 1.00 54.47 256 THR A O 1
ATOM 2071 N N . GLN A 1 257 ? -28.440 -0.155 23.998 1.00 50.78 257 GLN A N 1
ATOM 2072 C CA . GLN A 1 257 ? -27.689 -0.145 25.259 1.00 50.78 257 GLN A CA 1
ATOM 2073 C C . GLN A 1 257 ? -27.861 -1.457 26.041 1.00 50.78 257 GLN A C 1
ATOM 2075 O O . GLN A 1 257 ? -26.911 -1.929 26.672 1.00 50.78 257 GLN A O 1
ATOM 2080 N N . THR A 1 258 ? -29.038 -2.085 25.950 1.00 61.38 258 THR A N 1
ATOM 2081 C CA . THR A 1 258 ? -29.253 -3.442 26.467 1.00 61.38 258 THR A CA 1
ATOM 2082 C C . THR A 1 258 ? -28.406 -4.469 25.719 1.00 61.38 258 THR A C 1
ATOM 2084 O O . THR A 1 258 ? -27.796 -5.327 26.356 1.00 61.38 258 THR A O 1
ATOM 2087 N N . ASP A 1 259 ? -28.251 -4.320 24.403 1.00 61.25 259 ASP A N 1
ATOM 2088 C CA . ASP A 1 259 ? -27.473 -5.258 23.586 1.00 61.25 259 ASP A CA 1
ATOM 2089 C C . ASP A 1 259 ? -25.962 -5.172 23.858 1.00 61.25 259 ASP A C 1
ATOM 2091 O O . ASP A 1 259 ? -25.279 -6.196 23.933 1.00 61.25 259 ASP A O 1
ATOM 2095 N N . ALA A 1 260 ? -25.428 -3.969 24.098 1.00 65.06 260 ALA A N 1
ATOM 2096 C CA . ALA A 1 260 ? -24.013 -3.782 24.429 1.00 65.06 260 ALA A CA 1
ATOM 2097 C C . ALA A 1 260 ? -23.635 -4.382 25.798 1.00 65.06 260 ALA A C 1
ATOM 2099 O O . ALA A 1 260 ? -22.568 -4.984 25.937 1.00 65.06 260 ALA A O 1
ATOM 2100 N N . SER A 1 261 ? -24.517 -4.272 26.800 1.00 70.06 261 SER A N 1
ATOM 2101 C CA . SER A 1 261 ? -24.293 -4.886 28.117 1.00 70.06 261 SER A CA 1
ATOM 2102 C C . SER A 1 261 ? -24.338 -6.417 28.052 1.00 70.06 261 SER A C 1
ATOM 2104 O O . SER A 1 261 ? -23.564 -7.081 28.740 1.00 70.06 261 SER A O 1
ATOM 2106 N N . ILE A 1 262 ? -25.199 -6.982 27.198 1.00 72.50 262 ILE A N 1
ATOM 2107 C CA . ILE A 1 262 ? -25.272 -8.431 26.958 1.00 72.50 262 ILE A CA 1
ATOM 2108 C C . ILE A 1 262 ? -24.002 -8.927 26.251 1.00 72.50 262 ILE A C 1
ATOM 2110 O O . ILE A 1 262 ? -23.470 -9.977 26.611 1.00 72.50 262 ILE A O 1
ATOM 2114 N N . LEU A 1 263 ? -23.467 -8.166 25.290 1.00 70.31 263 LEU A N 1
ATOM 2115 C CA . LEU A 1 263 ? -22.217 -8.510 24.604 1.00 70.31 263 LEU A CA 1
ATOM 2116 C C . LEU A 1 263 ? -21.004 -8.486 25.542 1.00 70.31 263 LEU A C 1
ATOM 2118 O O . LEU A 1 263 ? -20.179 -9.395 25.480 1.00 70.31 263 LEU A O 1
ATOM 2122 N N . GLN A 1 264 ? -20.916 -7.507 26.447 1.00 78.06 264 GLN A N 1
ATOM 2123 C CA . GLN A 1 264 ? -19.825 -7.444 27.424 1.00 78.06 264 GLN A CA 1
ATOM 2124 C C . GLN A 1 264 ? -19.876 -8.618 28.418 1.00 78.06 264 GLN A C 1
ATOM 2126 O O . GLN A 1 264 ? -18.840 -9.191 28.755 1.00 78.06 264 GLN A O 1
ATOM 2131 N N . GLU A 1 265 ? -21.075 -9.025 28.849 1.00 85.69 265 GLU A N 1
ATOM 2132 C CA . GLU A 1 265 ? -21.250 -10.201 29.710 1.00 85.69 265 GLU A CA 1
ATOM 2133 C C . GLU A 1 265 ? -20.906 -11.514 28.979 1.00 85.69 265 GLU A C 1
ATOM 2135 O O . GLU A 1 265 ? -20.321 -12.427 29.569 1.00 85.69 265 GLU A O 1
ATOM 2140 N N . LEU A 1 266 ? -21.230 -11.612 27.685 1.00 81.94 266 LEU A N 1
ATOM 2141 C CA . LEU A 1 266 ? -20.882 -12.768 26.855 1.00 81.94 266 LEU A CA 1
ATOM 2142 C C . LEU A 1 266 ? -19.372 -12.896 26.631 1.00 81.94 266 LEU A C 1
ATOM 2144 O O . LEU A 1 266 ? -18.862 -14.017 26.650 1.00 81.94 266 LEU A O 1
ATOM 2148 N N . ASP A 1 267 ? -18.654 -11.786 26.462 1.00 83.38 267 ASP A N 1
ATOM 2149 C CA . ASP A 1 267 ? -17.205 -11.808 26.235 1.00 83.38 267 ASP A CA 1
ATOM 2150 C C . ASP A 1 267 ? -16.442 -12.228 27.505 1.00 83.38 267 ASP A C 1
ATOM 2152 O O . ASP A 1 267 ? -15.553 -13.082 27.453 1.00 83.38 267 ASP A O 1
ATOM 2156 N N . LEU A 1 268 ? -16.889 -11.751 28.675 1.00 85.69 268 LEU A N 1
ATOM 2157 C CA . LEU A 1 268 ? -16.416 -12.218 29.986 1.00 85.69 268 LEU A CA 1
ATOM 2158 C C . LEU A 1 268 ? -16.637 -13.729 30.168 1.00 85.69 268 LEU A C 1
ATOM 2160 O O . LEU A 1 268 ? -15.712 -14.448 30.551 1.00 85.69 268 LEU A O 1
ATOM 2164 N N . LYS A 1 269 ? -17.825 -14.241 29.818 1.00 87.25 269 LYS A N 1
ATOM 2165 C CA . LYS A 1 269 ? -18.123 -15.685 29.871 1.00 87.25 269 LYS A CA 1
ATOM 2166 C C . LYS A 1 269 ? -17.300 -16.499 28.869 1.00 87.25 269 LYS A C 1
ATOM 2168 O O . LYS A 1 269 ? -16.886 -17.617 29.178 1.00 87.25 269 LYS A O 1
ATOM 2173 N N . ALA A 1 270 ? -17.031 -15.965 27.679 1.00 84.44 270 ALA A N 1
ATOM 2174 C CA . ALA A 1 270 ? -16.191 -16.626 26.683 1.00 84.44 270 ALA A CA 1
ATOM 2175 C C . ALA A 1 270 ? -14.723 -16.707 27.135 1.00 84.44 270 ALA A C 1
ATOM 2177 O O . ALA A 1 270 ? -14.051 -17.716 26.891 1.00 84.44 270 ALA A O 1
ATOM 2178 N N . GLN A 1 271 ? -14.231 -15.672 27.819 1.00 81.88 271 GLN A N 1
ATOM 2179 C CA . GLN A 1 271 ? -12.890 -15.644 28.396 1.00 81.88 271 GLN A CA 1
ATOM 2180 C C . GLN A 1 271 ? -12.754 -16.664 29.537 1.00 81.88 271 GLN A C 1
ATOM 2182 O O . GLN A 1 271 ? -11.805 -17.452 29.548 1.00 81.88 271 GLN A O 1
ATOM 2187 N N . GLU A 1 272 ? -13.757 -16.741 30.414 1.00 89.06 272 GLU A N 1
ATOM 2188 C CA . GLU A 1 272 ? -13.826 -17.721 31.503 1.00 89.06 272 GLU A CA 1
ATOM 2189 C C . GLU A 1 272 ? -13.903 -19.168 30.968 1.00 89.06 272 GLU A C 1
ATOM 2191 O O . GLU A 1 272 ? -13.211 -20.071 31.454 1.00 89.06 272 GLU A O 1
ATOM 2196 N N . PHE A 1 273 ? -14.657 -19.395 29.885 1.00 89.62 273 PHE A N 1
ATOM 2197 C CA . PHE A 1 273 ? -14.729 -20.697 29.218 1.00 89.62 273 PHE A CA 1
ATOM 2198 C C . PHE A 1 273 ? -13.386 -21.116 28.603 1.00 89.62 273 PHE A C 1
ATOM 2200 O O . PHE A 1 273 ? -12.958 -22.260 28.779 1.00 89.62 273 PHE A O 1
ATOM 2207 N N . LYS A 1 274 ? -12.683 -20.200 27.919 1.00 84.00 274 LYS A N 1
ATOM 2208 C CA . LYS A 1 274 ? -11.346 -20.475 27.362 1.00 84.00 274 LYS A CA 1
ATOM 2209 C C . LYS A 1 274 ? -10.348 -20.847 28.452 1.00 84.00 274 LYS A C 1
ATOM 2211 O O . LYS A 1 274 ? -9.595 -21.803 28.272 1.00 84.00 274 LYS A O 1
ATOM 2216 N N . GLU A 1 275 ? -10.356 -20.133 29.575 1.00 86.31 275 GLU A N 1
ATOM 2217 C CA . GLU A 1 275 ? -9.459 -20.422 30.695 1.00 86.31 275 GLU A CA 1
ATOM 2218 C C . GLU A 1 275 ? -9.749 -21.802 31.307 1.00 86.31 275 GLU A C 1
ATOM 2220 O O . GLU A 1 275 ? -8.831 -22.578 31.585 1.00 86.31 275 GLU A O 1
ATOM 2225 N N . THR A 1 276 ? -11.031 -22.155 31.432 1.00 86.75 276 THR A N 1
ATOM 2226 C CA . THR A 1 276 ? -11.465 -23.461 31.948 1.00 86.75 276 THR A CA 1
ATOM 2227 C C . THR A 1 276 ? -11.081 -24.603 30.999 1.00 86.75 276 THR A C 1
ATOM 2229 O O . THR A 1 276 ? -10.563 -25.632 31.438 1.00 86.75 276 THR A O 1
ATOM 2232 N N . HIS A 1 277 ? -11.252 -24.413 29.689 1.00 82.75 277 HIS A N 1
ATOM 2233 C CA . HIS A 1 277 ? -10.896 -25.408 28.675 1.00 82.75 277 HIS A CA 1
ATOM 2234 C C . HIS A 1 277 ? -9.374 -25.614 28.562 1.00 82.75 277 HIS A C 1
ATOM 2236 O O . HIS A 1 277 ? -8.905 -26.745 28.435 1.00 82.75 277 HIS A O 1
ATOM 2242 N N . MET A 1 278 ? -8.577 -24.544 28.675 1.00 81.94 278 MET A N 1
ATOM 2243 C CA . MET A 1 278 ? -7.112 -24.644 28.738 1.00 81.94 278 MET A CA 1
ATOM 2244 C C . MET A 1 278 ? -6.644 -25.432 29.970 1.00 81.94 278 MET A C 1
ATOM 2246 O O . MET A 1 278 ? -5.764 -26.291 29.860 1.00 81.94 278 MET A O 1
ATOM 2250 N N . LYS A 1 279 ? -7.264 -25.197 31.134 1.00 84.56 279 LYS A N 1
ATOM 2251 C CA . LYS A 1 279 ? -6.986 -25.965 32.360 1.00 84.56 279 LYS A CA 1
ATOM 2252 C C . LYS A 1 279 ? -7.350 -27.446 32.201 1.00 84.56 279 LYS A C 1
ATOM 2254 O O . LYS A 1 279 ? -6.604 -28.305 32.662 1.00 84.56 279 LYS A O 1
ATOM 2259 N N . GLN A 1 280 ? -8.435 -27.776 31.499 1.00 82.56 280 GLN A N 1
ATOM 2260 C CA . GLN A 1 280 ? -8.772 -29.176 31.210 1.00 82.56 280 GLN A CA 1
ATOM 2261 C C . GLN A 1 280 ? -7.763 -29.848 30.270 1.00 82.56 280 GLN A C 1
ATOM 2263 O O . GLN A 1 280 ? -7.283 -30.927 30.601 1.00 82.56 280 GLN A O 1
ATOM 2268 N N . MET A 1 281 ? -7.378 -29.201 29.164 1.00 77.94 281 MET A N 1
ATOM 2269 C CA . MET A 1 281 ? -6.428 -29.760 28.185 1.00 77.94 281 MET A CA 1
ATOM 2270 C C . MET A 1 281 ? -5.036 -30.020 28.779 1.00 77.94 281 MET A C 1
ATOM 2272 O O . MET A 1 281 ? -4.391 -31.022 28.477 1.00 77.94 281 MET A O 1
ATOM 2276 N N . THR A 1 282 ? -4.579 -29.132 29.664 1.00 79.31 282 THR A N 1
ATOM 2277 C CA . THR A 1 282 ? -3.315 -29.316 30.398 1.00 79.31 282 THR A CA 1
ATOM 2278 C C . THR A 1 282 ? -3.400 -30.453 31.417 1.00 79.31 282 THR A C 1
ATOM 2280 O O . THR A 1 282 ? -2.439 -31.206 31.578 1.00 79.31 282 THR A O 1
ATOM 2283 N N . THR A 1 283 ? -4.563 -30.646 32.044 1.00 82.75 283 THR A N 1
ATOM 2284 C CA . THR A 1 283 ? -4.792 -31.760 32.977 1.00 82.75 283 THR A CA 1
ATOM 2285 C C . THR A 1 283 ? -4.864 -33.108 32.248 1.00 82.75 283 THR A C 1
ATOM 2287 O O . THR A 1 283 ? -4.272 -34.081 32.712 1.00 82.75 283 THR A O 1
ATOM 2290 N N . THR A 1 284 ? -5.520 -33.180 31.083 1.00 76.88 284 THR A N 1
ATOM 2291 C CA . THR A 1 284 ? -5.607 -34.420 30.288 1.00 76.88 284 THR A CA 1
ATOM 2292 C C . THR A 1 284 ? -4.266 -34.809 29.677 1.00 76.88 284 THR A C 1
ATOM 2294 O O . THR A 1 284 ? -3.886 -35.972 29.763 1.00 76.88 284 THR A O 1
ATOM 2297 N N . ALA A 1 285 ? -3.498 -33.846 29.157 1.00 75.25 285 ALA A N 1
ATOM 2298 C CA . ALA A 1 285 ? -2.158 -34.114 28.632 1.00 75.25 285 ALA A CA 1
ATOM 2299 C C . ALA A 1 285 ? -1.196 -34.619 29.725 1.00 75.25 285 ALA A C 1
ATOM 2301 O O . ALA A 1 285 ? -0.375 -35.500 29.477 1.00 75.25 285 ALA A O 1
ATOM 2302 N N . SER A 1 286 ? -1.322 -34.106 30.956 1.00 79.69 286 SER A N 1
ATOM 2303 C CA . SER 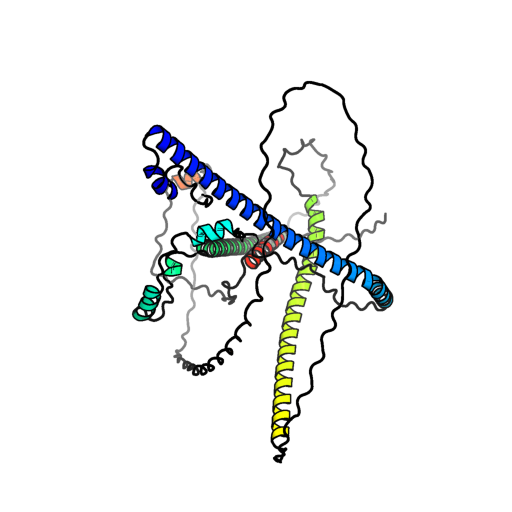A 1 286 ? -0.532 -34.591 32.094 1.00 79.69 286 SER A CA 1
ATOM 2304 C C . SER A 1 286 ? -0.912 -36.013 32.521 1.00 79.69 286 SER A C 1
ATOM 2306 O O . SER A 1 286 ? -0.038 -36.753 32.969 1.00 79.69 286 SER A O 1
ATOM 2308 N N . LEU A 1 287 ? -2.187 -36.398 32.410 1.00 78.56 287 LEU A N 1
ATOM 2309 C CA . LEU A 1 287 ? -2.650 -37.754 32.725 1.00 78.56 287 LEU A CA 1
ATOM 2310 C C . LEU A 1 287 ? -2.223 -38.763 31.652 1.00 78.56 287 LEU A C 1
ATOM 2312 O O . LEU A 1 287 ? -1.739 -39.837 31.998 1.00 78.56 287 LEU A O 1
ATOM 2316 N N . GLU A 1 288 ? -2.311 -38.405 30.369 1.00 78.56 288 GLU A N 1
ATOM 2317 C CA . GLU A 1 288 ? -1.827 -39.256 29.271 1.00 78.56 288 GLU A CA 1
ATOM 2318 C C . GLU A 1 288 ? -0.306 -39.452 29.314 1.00 78.56 288 GLU A C 1
ATOM 2320 O O . GLU A 1 288 ? 0.186 -40.545 29.040 1.00 78.56 288 GLU A O 1
ATOM 2325 N N . ALA A 1 289 ? 0.453 -38.425 29.712 1.00 74.62 289 ALA A N 1
ATOM 2326 C CA . ALA A 1 289 ? 1.899 -38.543 29.884 1.00 74.62 289 ALA A CA 1
ATOM 2327 C C . ALA A 1 289 ? 2.284 -39.509 31.020 1.00 74.62 289 ALA A C 1
ATOM 2329 O O . ALA A 1 289 ? 3.289 -40.210 30.906 1.00 74.62 289 ALA A O 1
ATOM 2330 N N . LEU A 1 290 ? 1.490 -39.570 32.096 1.00 79.00 290 LEU A N 1
ATOM 2331 C CA . LEU A 1 290 ? 1.703 -40.522 33.189 1.00 79.00 290 LEU A CA 1
ATOM 2332 C C . LEU A 1 290 ? 1.352 -41.957 32.771 1.00 79.00 290 LEU A C 1
ATOM 2334 O O . LEU A 1 290 ? 2.131 -42.867 33.051 1.00 79.00 290 LEU A O 1
ATOM 2338 N N . ASP A 1 291 ? 0.260 -42.150 32.027 1.00 77.75 291 ASP A N 1
ATOM 2339 C CA . ASP A 1 291 ? -0.146 -43.473 31.529 1.00 77.75 291 ASP A CA 1
ATOM 2340 C C . ASP A 1 291 ? 0.847 -44.025 30.484 1.00 77.75 291 ASP A C 1
ATOM 2342 O O . ASP A 1 291 ? 1.219 -45.200 30.503 1.00 77.75 291 ASP A O 1
ATOM 2346 N N . ALA A 1 292 ? 1.387 -43.161 29.615 1.00 74.38 292 ALA A N 1
ATOM 2347 C CA . ALA A 1 292 ? 2.426 -43.540 28.656 1.00 74.38 292 ALA A CA 1
ATOM 2348 C C . ALA A 1 292 ? 3.744 -43.952 29.338 1.00 74.38 292 ALA A C 1
ATOM 2350 O O . ALA A 1 292 ? 4.434 -44.856 28.855 1.00 74.38 292 ALA A O 1
ATOM 2351 N N . LEU A 1 293 ? 4.095 -43.322 30.465 1.00 75.38 293 LEU A N 1
ATOM 2352 C CA . LEU A 1 293 ? 5.293 -43.670 31.231 1.00 75.38 293 LEU A CA 1
ATOM 2353 C C . LEU A 1 293 ? 5.142 -45.034 31.927 1.00 75.38 293 LEU A C 1
ATOM 2355 O O . LEU A 1 293 ? 6.098 -45.809 31.983 1.00 75.38 293 LEU A O 1
ATOM 2359 N N . GLU A 1 294 ? 3.934 -45.363 32.391 1.00 74.69 294 GLU A N 1
ATOM 2360 C CA . GLU A 1 294 ? 3.616 -46.656 33.008 1.00 74.69 294 GLU A CA 1
ATOM 2361 C C . GLU A 1 294 ? 3.597 -47.803 31.976 1.00 74.69 294 GLU A C 1
ATOM 2363 O O . GLU A 1 294 ? 4.119 -48.896 32.227 1.00 74.69 294 GLU A O 1
ATOM 2368 N N . GLN A 1 295 ? 3.121 -47.539 30.754 1.00 70.25 295 GLN A N 1
ATOM 2369 C CA . GLN A 1 295 ? 3.166 -48.508 29.651 1.00 70.25 295 GLN A CA 1
ATOM 2370 C C . GLN A 1 295 ? 4.586 -48.772 29.118 1.00 70.25 295 GLN A C 1
ATOM 2372 O O . GLN A 1 295 ? 4.858 -49.860 28.602 1.00 70.25 295 GLN A O 1
ATOM 2377 N N . PHE A 1 296 ? 5.508 -47.813 29.247 1.00 64.00 296 PHE A N 1
ATOM 2378 C CA . PHE A 1 296 ? 6.915 -48.010 28.878 1.00 64.00 296 PHE A CA 1
ATOM 2379 C C . PHE A 1 296 ? 7.699 -48.827 29.912 1.00 64.00 296 PHE A C 1
ATOM 2381 O O . PHE A 1 296 ? 8.648 -49.516 29.543 1.00 64.00 296 PHE A O 1
ATOM 2388 N N . ALA A 1 297 ? 7.289 -48.811 31.183 1.00 64.75 297 ALA A N 1
ATOM 2389 C CA . ALA A 1 297 ? 7.950 -49.571 32.243 1.00 64.75 297 ALA A CA 1
ATOM 2390 C C . ALA A 1 297 ? 7.645 -51.085 32.212 1.00 64.75 297 ALA A C 1
ATOM 2392 O O . ALA A 1 297 ? 8.328 -51.852 32.885 1.00 64.75 297 ALA A O 1
ATOM 2393 N N . THR A 1 298 ? 6.647 -51.534 31.438 1.00 63.66 298 THR A N 1
ATOM 2394 C CA . THR A 1 298 ? 6.149 -52.926 31.467 1.00 63.66 298 THR A CA 1
ATOM 2395 C C . THR A 1 298 ? 6.401 -53.742 30.194 1.00 63.66 298 THR A C 1
ATOM 2397 O O . THR A 1 298 ? 6.044 -54.920 30.150 1.00 63.66 298 THR A O 1
ATOM 2400 N N . LYS A 1 299 ? 7.034 -53.183 29.153 1.00 55.78 299 LYS A N 1
ATOM 2401 C CA . LYS A 1 299 ? 7.316 -53.924 27.910 1.00 55.78 299 LYS A CA 1
ATOM 2402 C C . LYS A 1 299 ? 8.749 -54.443 27.856 1.00 55.78 299 LYS A C 1
ATOM 2404 O O . LYS A 1 299 ? 9.656 -53.772 27.367 1.00 55.78 299 LYS A O 1
ATOM 2409 N N . ASP A 1 300 ? 8.903 -55.687 28.302 1.00 46.47 300 ASP A N 1
ATOM 2410 C CA . ASP A 1 300 ? 10.101 -56.487 28.081 1.00 46.47 300 ASP A CA 1
ATOM 2411 C C . ASP A 1 300 ? 10.395 -56.676 26.587 1.00 46.47 300 ASP A C 1
ATOM 2413 O O . ASP A 1 300 ? 9.545 -56.975 25.743 1.00 46.47 300 ASP A O 1
ATOM 2417 N N . PHE A 1 301 ? 11.665 -56.464 26.287 1.00 42.41 301 PHE A N 1
ATOM 2418 C CA . PHE A 1 301 ? 12.248 -56.236 24.982 1.00 42.41 301 PHE A CA 1
ATOM 2419 C C . PHE A 1 301 ? 12.529 -57.564 24.263 1.00 42.41 301 PHE A C 1
ATOM 2421 O O . PHE A 1 301 ? 13.461 -58.287 24.612 1.00 42.41 301 PHE A O 1
ATOM 2428 N N . THR A 1 302 ? 11.747 -57.892 23.229 1.00 37.12 302 THR A N 1
ATOM 2429 C CA . THR A 1 302 ? 12.039 -59.011 22.312 1.00 37.12 302 THR A CA 1
ATOM 2430 C C . THR A 1 302 ? 12.190 -58.508 20.876 1.00 37.12 302 THR A C 1
ATOM 2432 O O . THR A 1 302 ? 11.237 -58.067 20.240 1.00 37.12 302 THR A O 1
ATOM 2435 N N . PHE A 1 303 ? 13.420 -58.572 20.362 1.00 34.12 303 PHE A N 1
ATOM 2436 C CA . PHE A 1 303 ? 13.768 -58.240 18.980 1.00 34.12 303 PHE A CA 1
ATOM 2437 C C . PHE A 1 303 ? 13.286 -59.341 18.020 1.00 34.12 303 PHE A C 1
ATOM 2439 O O . PHE A 1 303 ? 13.748 -60.478 18.104 1.00 34.12 303 PHE A O 1
ATOM 2446 N N . GLN A 1 304 ? 12.443 -58.993 17.044 1.00 32.97 304 GLN A N 1
ATOM 2447 C CA . GLN A 1 304 ? 12.339 -59.741 15.787 1.00 32.97 304 GLN A CA 1
ATOM 2448 C C . GLN A 1 304 ? 12.474 -58.800 14.590 1.00 32.97 304 GLN A C 1
ATOM 2450 O O . GLN A 1 304 ? 11.793 -57.785 14.465 1.00 32.97 304 GLN A O 1
ATOM 2455 N N . THR A 1 305 ? 13.403 -59.165 13.717 1.00 36.22 305 THR A N 1
ATOM 2456 C CA . THR A 1 305 ? 13.760 -58.520 12.460 1.00 36.22 305 THR A CA 1
ATOM 2457 C C . THR A 1 305 ? 12.895 -59.067 11.326 1.00 36.22 305 THR A C 1
ATOM 2459 O O . THR A 1 305 ? 13.038 -60.222 10.934 1.00 36.22 305 THR A O 1
ATOM 2462 N N . THR A 1 306 ? 12.040 -58.232 10.728 1.00 33.56 306 THR A N 1
ATOM 2463 C CA . THR A 1 306 ? 11.410 -58.544 9.432 1.00 33.56 306 THR A CA 1
ATOM 2464 C C . THR A 1 306 ? 11.405 -57.327 8.510 1.00 33.56 306 THR A C 1
ATOM 2466 O O . THR A 1 306 ? 10.851 -56.279 8.830 1.00 33.56 306 THR A O 1
ATOM 2469 N N . THR A 1 307 ? 12.028 -57.491 7.345 1.00 38.09 307 THR A N 1
ATOM 2470 C CA . THR A 1 307 ? 12.094 -56.557 6.209 1.00 38.09 307 THR A CA 1
ATOM 2471 C C . THR A 1 307 ? 10.738 -56.392 5.502 1.00 38.09 307 THR A C 1
ATOM 2473 O O . THR A 1 307 ? 10.109 -57.413 5.207 1.00 38.09 307 THR A O 1
ATOM 2476 N N . PRO A 1 308 ? 10.296 -55.170 5.130 1.00 43.78 308 PRO A N 1
ATOM 2477 C CA . PRO A 1 308 ? 9.021 -54.977 4.446 1.00 43.78 308 PRO A CA 1
ATOM 2478 C C . PRO A 1 308 ? 9.144 -54.987 2.912 1.00 43.78 308 PRO A C 1
ATOM 2480 O O . PRO A 1 308 ? 10.036 -54.391 2.308 1.00 43.78 308 PRO A O 1
ATOM 2483 N N . LYS A 1 309 ? 8.178 -55.666 2.286 1.00 37.66 309 LYS A N 1
ATOM 2484 C CA . LYS A 1 309 ? 7.972 -55.839 0.843 1.00 37.66 309 LYS A CA 1
ATOM 2485 C C . LYS A 1 309 ? 7.121 -54.681 0.296 1.00 37.66 309 LYS A C 1
ATOM 2487 O O . LYS A 1 309 ? 6.020 -54.436 0.777 1.00 37.66 309 LYS A O 1
ATOM 2492 N N . ARG A 1 310 ? 7.643 -53.981 -0.715 1.00 37.06 310 ARG A N 1
ATOM 2493 C CA . ARG A 1 310 ? 7.056 -52.806 -1.390 1.00 37.06 310 ARG A CA 1
ATOM 2494 C C . ARG A 1 310 ? 5.840 -53.188 -2.266 1.00 37.06 310 ARG A C 1
ATOM 2496 O O . ARG A 1 310 ? 5.985 -54.100 -3.081 1.00 37.06 310 ARG A O 1
ATOM 2503 N N . PRO A 1 311 ? 4.683 -52.504 -2.168 1.00 45.34 311 PRO A N 1
ATOM 2504 C CA . PRO A 1 311 ? 3.560 -52.704 -3.085 1.00 45.34 311 PRO A CA 1
ATOM 2505 C C . PRO A 1 311 ? 3.681 -51.851 -4.362 1.00 45.34 311 PRO A C 1
ATOM 2507 O O . PRO A 1 311 ? 4.275 -50.772 -4.366 1.00 45.34 311 PRO A O 1
ATOM 2510 N N . ALA A 1 312 ? 3.133 -52.381 -5.458 1.00 37.38 312 ALA A N 1
ATOM 2511 C CA . ALA A 1 312 ? 3.163 -51.817 -6.806 1.00 37.38 312 ALA A CA 1
ATOM 2512 C C . ALA A 1 312 ? 2.152 -50.667 -6.996 1.00 37.38 312 ALA A C 1
ATOM 2514 O O . ALA A 1 312 ? 1.050 -50.702 -6.454 1.00 37.38 312 ALA A O 1
ATOM 2515 N N . ALA A 1 313 ? 2.534 -49.670 -7.800 1.00 42.25 313 ALA A N 1
ATOM 2516 C CA . ALA A 1 313 ? 1.730 -48.492 -8.128 1.00 42.25 313 ALA A CA 1
ATOM 2517 C C . ALA A 1 313 ? 0.674 -48.772 -9.227 1.00 42.25 313 ALA A C 1
ATOM 2519 O O . ALA A 1 313 ? 0.960 -49.532 -10.159 1.00 42.25 313 ALA A O 1
ATOM 2520 N N . PRO A 1 314 ? -0.518 -48.144 -9.171 1.00 45.50 314 PRO A N 1
ATOM 2521 C CA . PRO A 1 314 ? -1.537 -48.247 -10.214 1.00 45.50 314 PRO A CA 1
ATOM 2522 C C . PRO A 1 314 ? -1.279 -47.289 -11.394 1.00 45.50 314 PRO A C 1
ATOM 2524 O O . PRO A 1 314 ? -0.761 -46.185 -11.231 1.00 45.50 314 PRO A O 1
ATOM 2527 N N . LYS A 1 315 ? -1.650 -47.738 -12.601 1.00 42.12 315 LYS A N 1
ATOM 2528 C CA . LYS A 1 315 ? -1.551 -47.006 -13.878 1.00 42.12 315 LYS A CA 1
ATOM 2529 C C . LYS A 1 315 ? -2.605 -45.884 -13.979 1.00 42.12 315 LYS A C 1
ATOM 2531 O O . LYS A 1 315 ? -3.723 -46.095 -13.513 1.00 42.12 315 LYS A O 1
ATOM 2536 N N . PRO A 1 316 ? -2.307 -44.750 -14.643 1.00 45.97 316 PRO A N 1
ATOM 2537 C CA . PRO A 1 316 ? -3.274 -43.675 -14.853 1.00 45.97 316 PRO A CA 1
ATOM 2538 C C . PRO A 1 316 ? -4.218 -43.959 -16.034 1.00 45.97 316 PRO A C 1
ATOM 2540 O O . PRO A 1 316 ? -3.784 -44.317 -17.130 1.00 45.97 316 PRO A O 1
ATOM 2543 N N . THR A 1 317 ? -5.514 -43.758 -15.799 1.00 39.59 317 THR A N 1
ATOM 2544 C CA . THR A 1 317 ? -6.588 -43.799 -16.800 1.00 39.59 317 THR A CA 1
ATOM 2545 C C . THR A 1 317 ? -6.770 -42.401 -17.391 1.00 39.59 317 THR A C 1
ATOM 2547 O O . THR A 1 317 ? -7.047 -41.450 -16.664 1.00 39.59 317 THR A O 1
ATOM 2550 N N . VAL A 1 318 ? -6.608 -42.267 -18.707 1.00 35.31 318 VAL A N 1
ATOM 2551 C CA . VAL A 1 318 ? -6.819 -41.016 -19.448 1.00 35.31 318 VAL A CA 1
ATOM 2552 C C . VAL A 1 318 ? -8.321 -40.839 -19.687 1.00 35.31 318 VAL A C 1
ATOM 2554 O O . VAL A 1 318 ? -8.927 -41.629 -20.405 1.00 35.31 318 VAL A O 1
ATOM 2557 N N . SER A 1 319 ? -8.920 -39.818 -19.070 1.00 40.25 319 SER A N 1
ATOM 2558 C CA . SER A 1 319 ? -10.315 -39.422 -19.288 1.00 40.25 319 SER A CA 1
ATOM 2559 C C . SER A 1 319 ? -10.376 -38.335 -20.358 1.00 40.25 319 SER A C 1
ATOM 2561 O O . SER A 1 319 ? -9.930 -37.210 -20.143 1.00 40.25 319 SER A O 1
ATOM 2563 N N . THR A 1 320 ? -10.914 -38.682 -21.523 1.00 35.84 320 THR A N 1
ATOM 2564 C CA . THR A 1 320 ? -11.151 -37.783 -22.656 1.00 35.84 320 THR A CA 1
ATOM 2565 C C . THR A 1 320 ? -12.364 -36.896 -22.353 1.00 35.84 320 THR A C 1
ATOM 2567 O O . THR A 1 320 ? -13.477 -37.396 -22.214 1.00 35.84 320 THR A O 1
ATOM 2570 N N . PHE A 1 321 ? -12.150 -35.587 -22.213 1.00 40.25 321 PHE A N 1
ATOM 2571 C CA . PHE A 1 321 ? -13.206 -34.597 -21.986 1.00 40.25 321 PHE A CA 1
ATOM 2572 C C . PHE A 1 321 ? -13.622 -33.996 -23.338 1.00 40.25 321 PHE A C 1
ATOM 2574 O O . PHE A 1 321 ? -12.823 -33.331 -23.996 1.00 40.25 321 PHE A O 1
ATOM 2581 N N . SER A 1 322 ? -14.851 -34.268 -23.780 1.00 35.50 322 SER A N 1
ATOM 2582 C CA . SER A 1 322 ? -15.442 -33.679 -24.988 1.00 35.50 322 SER A CA 1
ATOM 2583 C C . SER A 1 322 ? -16.167 -32.376 -24.640 1.00 35.50 322 SER A C 1
ATOM 2585 O O . SER A 1 322 ? -17.067 -32.366 -23.803 1.00 35.50 322 SER A O 1
ATOM 2587 N N . LEU A 1 323 ? -15.772 -31.285 -25.298 1.00 41.38 323 LEU A N 1
ATOM 2588 C CA . LEU A 1 323 ? -16.450 -29.985 -25.272 1.00 41.38 323 LEU A CA 1
ATOM 2589 C C . LEU A 1 323 ? -17.774 -30.051 -26.059 1.00 41.38 323 LEU A C 1
ATOM 2591 O O . LEU A 1 323 ? -17.794 -30.667 -27.127 1.00 41.38 323 LEU A O 1
ATOM 2595 N N . PRO A 1 324 ? -18.861 -29.408 -25.595 1.00 49.91 324 PRO A N 1
ATOM 2596 C CA . PRO A 1 324 ? -20.061 -29.245 -26.398 1.00 49.91 324 PRO A CA 1
ATOM 2597 C C . PRO A 1 324 ? -19.928 -28.082 -27.392 1.00 49.91 324 PRO A C 1
ATOM 2599 O O . PRO A 1 324 ? -19.467 -26.988 -27.069 1.00 49.91 324 PRO A O 1
ATOM 2602 N N . ASP A 1 325 ? -20.371 -28.385 -28.606 1.00 34.41 325 ASP A N 1
ATOM 2603 C CA . ASP A 1 325 ? -20.512 -27.547 -29.791 1.00 34.41 325 ASP A CA 1
ATOM 2604 C C . ASP A 1 325 ? -21.504 -26.392 -29.539 1.00 34.41 325 ASP A C 1
ATOM 2606 O O . ASP A 1 325 ? -22.663 -26.621 -29.184 1.00 34.41 325 ASP A O 1
ATOM 2610 N N . VAL A 1 326 ? -21.050 -25.143 -29.689 1.00 41.88 326 VAL A N 1
ATOM 2611 C CA . VAL A 1 326 ? -21.891 -23.939 -29.588 1.00 41.88 326 VAL A CA 1
ATOM 2612 C C . VAL A 1 326 ? -22.030 -23.338 -30.979 1.00 41.88 326 VAL A C 1
ATOM 2614 O O . VAL A 1 326 ? -21.337 -22.396 -31.356 1.00 41.88 326 VAL A O 1
ATOM 2617 N N . SER A 1 327 ? -22.948 -23.900 -31.754 1.00 36.84 327 SER A N 1
ATOM 2618 C CA . SER A 1 327 ? -23.309 -23.422 -33.084 1.00 36.84 327 SER A CA 1
ATOM 2619 C C . SER A 1 327 ? -24.827 -23.255 -33.189 1.00 36.84 327 SER A C 1
ATOM 2621 O O . SER A 1 327 ? -25.501 -24.005 -33.884 1.00 36.84 327 SER A O 1
ATOM 2623 N N . ASN A 1 328 ? -25.398 -22.271 -32.477 1.00 41.56 328 ASN A N 1
ATOM 2624 C CA . ASN A 1 328 ? -26.741 -21.769 -32.800 1.00 41.56 328 ASN A CA 1
ATOM 2625 C C . ASN A 1 328 ? -27.079 -20.433 -32.111 1.00 41.56 328 ASN A C 1
ATOM 2627 O O . ASN A 1 328 ? -27.718 -20.420 -31.062 1.00 41.56 328 ASN A O 1
ATOM 2631 N N . ILE A 1 329 ? -26.692 -19.298 -32.703 1.00 38.88 329 ILE A N 1
ATOM 2632 C CA . ILE A 1 329 ? -27.405 -18.031 -32.478 1.00 38.88 329 ILE A CA 1
ATOM 2633 C C . ILE A 1 329 ? -27.647 -17.358 -33.827 1.00 38.88 329 ILE A C 1
ATOM 2635 O O . ILE A 1 329 ? -26.734 -17.047 -34.590 1.00 38.88 329 ILE A O 1
ATOM 2639 N N . SER A 1 330 ? -28.934 -17.201 -34.096 1.00 37.59 330 SER A N 1
ATOM 2640 C CA . SER A 1 330 ? -29.561 -16.739 -35.318 1.00 37.59 330 SER A CA 1
ATOM 2641 C C . SER A 1 330 ? -29.365 -15.246 -35.591 1.00 37.59 330 SER A C 1
ATOM 2643 O O . SER A 1 330 ? -29.447 -14.415 -34.695 1.00 37.59 330 SER A O 1
ATOM 2645 N N . GLN A 1 331 ? -29.204 -14.951 -36.883 1.00 38.91 331 GLN A N 1
ATOM 2646 C CA . GLN A 1 331 ? -29.906 -13.918 -37.656 1.00 38.91 331 GLN A CA 1
ATOM 2647 C C . GLN A 1 331 ? -30.288 -12.618 -36.927 1.00 38.91 331 GLN A C 1
ATOM 2649 O O . GLN A 1 331 ? -31.340 -12.533 -36.296 1.00 38.91 331 GLN A O 1
ATOM 2654 N N . ILE A 1 332 ? -29.525 -11.552 -37.181 1.00 37.88 332 ILE A N 1
ATOM 2655 C CA . ILE A 1 332 ? -30.047 -10.183 -37.132 1.00 37.88 332 ILE A CA 1
ATOM 2656 C C . ILE A 1 332 ? -29.828 -9.536 -38.498 1.00 37.88 332 ILE A C 1
ATOM 2658 O O . ILE A 1 332 ? -28.739 -9.549 -39.069 1.00 37.88 332 ILE A O 1
ATOM 2662 N N . SER A 1 333 ? -30.939 -9.042 -39.031 1.00 41.03 333 SER A N 1
ATOM 2663 C CA . SER A 1 333 ? -31.124 -8.452 -40.344 1.00 41.03 333 SER A CA 1
ATOM 2664 C C . SER A 1 333 ? -30.430 -7.101 -40.497 1.00 41.03 333 SER A C 1
ATOM 2666 O O . SER A 1 333 ? -30.561 -6.211 -39.660 1.00 41.03 333 SER A O 1
ATOM 2668 N N . ASN A 1 334 ? -29.800 -6.954 -41.655 1.00 41.28 334 ASN A N 1
ATOM 2669 C CA . ASN A 1 334 ? -29.350 -5.714 -42.273 1.00 41.28 334 ASN A CA 1
ATOM 2670 C C . ASN A 1 334 ? -30.537 -4.762 -42.557 1.00 41.28 334 ASN A C 1
ATOM 2672 O O . ASN A 1 334 ? -31.636 -5.242 -42.856 1.00 41.28 334 ASN A O 1
ATOM 2676 N N . PRO A 1 335 ? -30.300 -3.441 -42.639 1.00 52.88 335 PRO A N 1
ATOM 2677 C CA . PRO A 1 335 ? -30.695 -2.772 -43.873 1.00 52.88 335 PRO A CA 1
ATOM 2678 C C . PRO A 1 335 ? -29.588 -1.900 -44.481 1.00 52.88 335 PRO A C 1
ATOM 2680 O O . PRO A 1 335 ? -28.872 -1.155 -43.821 1.00 52.88 335 PRO A O 1
ATOM 2683 N N . GLN A 1 336 ? -29.524 -2.026 -45.804 1.00 44.84 336 GLN A N 1
ATOM 2684 C CA . GLN A 1 336 ? -28.734 -1.286 -46.786 1.00 44.84 336 GLN A CA 1
ATOM 2685 C C . GLN A 1 336 ? -28.999 0.235 -46.749 1.00 44.84 336 GLN A C 1
ATOM 2687 O O . GLN A 1 336 ? -30.103 0.655 -46.395 1.00 44.84 336 GLN A O 1
ATOM 2692 N N . PRO A 1 337 ? -28.079 1.043 -47.310 1.00 50.00 337 PRO A N 1
ATOM 2693 C CA . PRO A 1 337 ? -28.465 1.694 -48.564 1.00 50.00 337 PRO A CA 1
ATOM 2694 C C . PRO A 1 337 ? -27.390 1.698 -49.672 1.00 50.00 337 PRO A C 1
ATOM 2696 O O . PRO A 1 337 ? -26.189 1.784 -49.435 1.00 50.00 337 PRO A O 1
ATOM 2699 N N . LYS A 1 338 ? -27.914 1.604 -50.905 1.00 40.94 338 LYS A N 1
ATOM 2700 C CA . LYS A 1 338 ? -27.376 2.040 -52.216 1.00 40.94 338 LYS A CA 1
ATOM 2701 C C . LYS A 1 338 ? -26.851 3.486 -52.143 1.00 40.94 338 LYS A C 1
ATOM 2703 O O . LYS A 1 338 ? -27.358 4.236 -51.325 1.00 40.94 338 LYS A O 1
ATOM 2708 N N . ALA A 1 339 ? -25.988 4.035 -52.987 1.00 40.47 339 ALA A N 1
ATOM 2709 C CA . ALA A 1 339 ? -25.165 3.675 -54.142 1.00 40.47 339 ALA A CA 1
ATOM 2710 C C . ALA A 1 339 ? -23.917 4.593 -54.004 1.00 40.47 339 ALA A C 1
ATOM 2712 O O . ALA A 1 339 ? -23.915 5.484 -53.164 1.00 40.47 339 ALA A O 1
ATOM 2713 N N . GLU A 1 340 ? -22.806 4.399 -54.699 1.00 42.88 340 GLU A N 1
ATOM 2714 C CA . GLU A 1 340 ? -22.550 5.086 -55.967 1.00 42.88 340 GLU A CA 1
ATOM 2715 C C . GLU A 1 340 ? -21.183 4.627 -56.489 1.00 42.88 340 GLU A C 1
ATOM 2717 O O . GLU A 1 340 ? -20.306 4.168 -55.757 1.00 42.88 340 GLU A O 1
ATOM 2722 N N . GLN A 1 341 ? -21.090 4.661 -57.801 1.00 43.03 341 GLN A N 1
ATOM 2723 C CA . GLN A 1 341 ? -20.227 3.898 -58.672 1.00 43.03 341 GLN A CA 1
ATOM 2724 C C . GLN A 1 341 ? -19.123 4.818 -59.180 1.00 43.03 341 GLN A C 1
ATOM 2726 O O . GLN A 1 341 ? -19.454 5.803 -59.817 1.00 43.03 341 GLN A O 1
ATOM 2731 N N . GLU A 1 342 ? -17.849 4.467 -58.991 1.00 41.16 342 GLU A N 1
ATOM 2732 C CA . GLU A 1 342 ? -16.769 4.912 -59.883 1.00 41.16 342 GLU A CA 1
ATOM 2733 C C . GLU A 1 342 ? -15.533 3.993 -59.763 1.00 41.16 342 GLU A C 1
ATOM 2735 O O . GLU A 1 342 ? -14.834 3.935 -58.754 1.00 41.16 342 GLU A O 1
ATOM 2740 N N . GLN A 1 343 ? -15.299 3.215 -60.827 1.00 41.88 343 GLN A N 1
ATOM 2741 C CA . GLN A 1 343 ? -13.971 2.735 -61.250 1.00 41.88 343 GLN A CA 1
ATOM 2742 C C . GLN A 1 343 ? -13.154 3.945 -61.780 1.00 41.88 343 GLN A C 1
ATOM 2744 O O . GLN A 1 343 ? -13.797 4.962 -62.039 1.00 41.88 343 GLN A O 1
ATOM 2749 N N . PRO A 1 344 ? -11.824 3.895 -62.070 1.00 50.47 344 PRO A N 1
ATOM 2750 C CA . PRO A 1 344 ? -10.992 2.714 -62.371 1.00 50.47 344 PRO A CA 1
ATOM 2751 C C . PRO A 1 344 ? -9.517 2.763 -61.891 1.00 50.47 344 PRO A C 1
ATOM 2753 O O . PRO A 1 344 ? -8.937 3.823 -61.694 1.00 50.47 344 PRO A O 1
ATOM 2756 N N . LYS A 1 345 ? -8.849 1.602 -61.841 1.00 39.62 345 LYS A N 1
ATOM 2757 C CA . LYS A 1 345 ? -7.606 1.292 -62.592 1.00 39.62 345 LYS A CA 1
ATOM 2758 C C . LYS A 1 345 ? -6.901 0.071 -62.011 1.00 39.62 345 LYS A C 1
ATOM 2760 O O . LYS A 1 345 ? -6.446 0.042 -60.875 1.00 39.62 345 LYS A O 1
ATOM 2765 N N . THR A 1 346 ? -6.777 -0.916 -62.880 1.00 41.09 346 THR A N 1
ATOM 2766 C CA . THR A 1 346 ? -5.906 -2.080 -62.797 1.00 41.09 346 THR A CA 1
ATOM 2767 C C . THR A 1 346 ? -4.436 -1.664 -62.728 1.00 41.09 346 THR A C 1
ATOM 2769 O O . THR A 1 346 ? -3.906 -1.135 -63.707 1.00 41.09 346 THR A O 1
ATOM 2772 N N . THR A 1 347 ? -3.771 -1.981 -61.617 1.00 40.06 347 THR A N 1
ATOM 2773 C CA . THR A 1 347 ? -2.308 -2.059 -61.537 1.00 40.06 347 THR A CA 1
ATOM 2774 C C . THR A 1 347 ? -1.948 -3.472 -61.098 1.00 40.06 347 THR A C 1
ATOM 2776 O O . THR A 1 347 ? -2.266 -3.905 -59.994 1.00 40.06 347 THR A O 1
ATOM 2779 N N . SER A 1 348 ? -1.341 -4.208 -62.022 1.00 40.94 348 SER A N 1
ATOM 2780 C CA . SER A 1 348 ? -0.820 -5.563 -61.866 1.00 40.94 348 SER A CA 1
ATOM 2781 C C . SER A 1 348 ? 0.303 -5.616 -60.826 1.00 40.94 348 SER A C 1
ATOM 2783 O O . SER A 1 348 ? 1.324 -4.949 -60.999 1.00 40.94 348 SER A O 1
ATOM 2785 N N . LEU A 1 349 ? 0.136 -6.437 -59.785 1.00 39.47 349 LEU A N 1
ATOM 2786 C CA . LEU A 1 349 ? 1.212 -6.842 -58.876 1.00 39.47 349 LEU A CA 1
ATOM 2787 C C . LEU A 1 349 ? 1.968 -8.067 -59.432 1.00 39.47 349 LEU A C 1
ATOM 2789 O O . LEU A 1 349 ? 1.339 -8.947 -60.025 1.00 39.47 349 LEU A O 1
ATOM 2793 N N . PRO A 1 350 ? 3.296 -8.148 -59.231 1.00 50.56 350 PRO A N 1
ATOM 2794 C CA . PRO A 1 350 ? 4.114 -9.272 -59.670 1.00 50.56 350 PRO A CA 1
ATOM 2795 C C . PRO A 1 350 ? 3.970 -10.494 -58.748 1.00 50.56 350 PRO A C 1
ATOM 2797 O O . PRO A 1 350 ? 3.820 -10.373 -57.532 1.00 50.56 350 PRO A O 1
ATOM 2800 N N . GLN A 1 351 ? 4.040 -11.678 -59.361 1.00 41.75 351 GLN A N 1
ATOM 2801 C CA . GLN A 1 351 ? 4.047 -12.992 -58.715 1.00 41.75 351 GLN A CA 1
ATOM 2802 C C . GLN A 1 351 ? 5.182 -13.129 -57.689 1.00 41.75 351 GLN A C 1
ATOM 2804 O O . GLN A 1 351 ? 6.351 -12.906 -57.997 1.00 41.75 351 GLN A O 1
ATOM 2809 N N . ILE A 1 352 ? 4.816 -13.570 -56.486 1.00 46.12 352 ILE A N 1
ATOM 2810 C CA . ILE A 1 352 ? 5.729 -14.055 -55.448 1.00 46.12 352 ILE A CA 1
ATOM 2811 C C . ILE A 1 352 ? 6.114 -15.504 -55.801 1.00 46.12 352 ILE A C 1
ATOM 2813 O O . ILE A 1 352 ? 5.215 -16.295 -56.099 1.00 46.12 352 ILE A O 1
ATOM 2817 N N . PRO A 1 353 ? 7.406 -15.883 -55.782 1.00 51.88 353 PRO A N 1
ATOM 2818 C CA . PRO A 1 353 ? 7.815 -17.256 -56.033 1.00 51.88 353 PRO A CA 1
ATOM 2819 C C . PRO A 1 353 ? 7.479 -18.192 -54.864 1.00 51.88 353 PRO A C 1
ATOM 2821 O O . PRO A 1 353 ? 7.596 -17.864 -53.685 1.00 51.88 353 PRO A O 1
ATOM 2824 N N . GLU A 1 354 ? 7.066 -19.383 -55.270 1.00 47.00 354 GLU A N 1
ATOM 2825 C CA . GLU A 1 354 ? 6.649 -20.559 -54.518 1.00 47.00 354 GLU A CA 1
ATOM 2826 C C . GLU A 1 354 ? 7.689 -20.993 -53.463 1.00 47.00 354 GLU A C 1
ATOM 2828 O O . GLU A 1 354 ? 8.833 -21.327 -53.779 1.00 47.00 354 GLU A O 1
ATOM 2833 N N . VAL A 1 355 ? 7.288 -20.979 -52.186 1.00 43.12 355 VAL A N 1
ATOM 2834 C CA . VAL A 1 355 ? 8.115 -21.417 -51.052 1.00 43.12 355 VAL A CA 1
ATOM 2835 C C . VAL A 1 355 ? 8.127 -22.944 -50.988 1.00 43.12 355 VAL A C 1
ATOM 2837 O O . VAL A 1 355 ? 7.094 -23.607 -50.889 1.00 43.12 355 VAL A O 1
ATOM 2840 N N . SER A 1 356 ? 9.334 -23.496 -51.038 1.00 50.88 356 SER A N 1
ATOM 2841 C CA . SER A 1 356 ? 9.646 -24.916 -50.954 1.00 50.88 356 SER A CA 1
ATOM 2842 C C . SER A 1 356 ? 9.346 -25.504 -49.567 1.00 50.88 356 SER A C 1
ATOM 2844 O O . SER A 1 356 ? 9.609 -24.905 -48.525 1.00 50.88 356 SER A O 1
ATOM 2846 N N . LYS A 1 357 ? 8.784 -26.719 -49.566 1.00 53.88 357 LYS A N 1
ATOM 2847 C CA . LYS A 1 357 ? 8.450 -27.518 -48.375 1.00 53.88 357 LYS A CA 1
ATOM 2848 C C . LYS A 1 357 ? 9.689 -27.790 -47.500 1.00 53.88 357 LYS A C 1
ATOM 2850 O O . LYS A 1 357 ? 10.696 -28.258 -48.037 1.00 53.88 357 LYS A O 1
ATOM 2855 N N . PRO A 1 358 ? 9.619 -27.614 -46.166 1.00 48.34 358 PRO A N 1
ATOM 2856 C CA . PRO A 1 358 ? 10.712 -27.978 -45.275 1.00 48.34 358 PRO A CA 1
ATOM 2857 C C . PRO A 1 358 ? 10.783 -29.498 -45.059 1.00 48.34 358 PRO A C 1
ATOM 2859 O O . PRO A 1 358 ? 9.778 -30.196 -44.920 1.00 48.34 358 PRO A O 1
ATOM 2862 N N . LYS A 1 359 ? 12.019 -29.997 -45.043 1.00 60.34 359 LYS A N 1
ATOM 2863 C CA . LYS A 1 359 ? 12.424 -31.381 -44.771 1.00 60.34 359 LYS A CA 1
ATOM 2864 C C . LYS A 1 359 ? 12.203 -31.711 -43.278 1.00 60.34 359 LYS A C 1
ATOM 2866 O O . LYS A 1 359 ? 12.507 -30.859 -42.446 1.00 60.34 359 LYS A O 1
ATOM 2871 N N . PRO A 1 360 ? 11.715 -32.912 -42.912 1.00 57.25 360 PRO A N 1
ATOM 2872 C CA . PRO A 1 360 ? 11.450 -33.268 -41.516 1.00 57.25 360 PRO A CA 1
ATOM 2873 C C . PRO A 1 360 ? 12.744 -33.323 -40.687 1.00 57.25 360 PRO A C 1
ATOM 2875 O O . PRO A 1 360 ? 13.716 -33.975 -41.076 1.00 57.25 360 PRO A O 1
ATOM 2878 N N . SER A 1 361 ? 12.748 -32.618 -39.552 1.00 52.53 361 SER A N 1
ATOM 2879 C CA . SER A 1 361 ? 13.844 -32.569 -38.580 1.00 52.53 361 SER A CA 1
ATOM 2880 C C . SER A 1 361 ? 13.926 -33.854 -37.753 1.00 52.53 361 SER A C 1
ATOM 2882 O O . SER A 1 361 ? 12.906 -34.415 -37.355 1.00 52.53 361 SER A O 1
ATOM 2884 N N . ALA A 1 362 ? 15.154 -34.293 -37.476 1.00 67.69 362 ALA A N 1
ATOM 2885 C CA . ALA A 1 362 ? 15.471 -35.438 -36.628 1.00 67.69 362 ALA A CA 1
ATOM 2886 C C . ALA A 1 362 ? 14.957 -35.269 -35.176 1.00 67.69 362 ALA A C 1
ATOM 2888 O O . ALA A 1 362 ? 14.836 -34.135 -34.705 1.00 67.69 362 ALA A O 1
ATOM 2889 N N . PRO A 1 363 ? 14.670 -36.374 -34.459 1.00 66.62 363 PRO A N 1
ATOM 2890 C CA . PRO A 1 363 ? 14.190 -36.328 -33.079 1.00 66.62 363 PRO A CA 1
ATOM 2891 C C . PRO A 1 363 ? 15.268 -35.807 -32.104 1.00 66.62 363 PRO A C 1
ATOM 2893 O O . PRO A 1 363 ? 16.454 -36.088 -32.301 1.00 66.62 363 PRO A O 1
ATOM 2896 N N . PRO A 1 364 ? 14.876 -35.068 -31.047 1.00 67.62 364 PRO A N 1
ATOM 2897 C CA . PRO A 1 364 ? 15.802 -34.536 -30.051 1.00 67.62 364 PRO A CA 1
ATOM 2898 C C . PRO A 1 364 ? 16.409 -35.641 -29.162 1.00 67.62 364 PRO A C 1
ATOM 2900 O O . PRO A 1 364 ? 15.765 -36.669 -28.927 1.00 67.62 364 PRO A O 1
ATOM 2903 N N . PRO A 1 365 ? 17.640 -35.441 -28.650 1.00 73.69 365 PRO A N 1
ATOM 2904 C CA . PRO A 1 365 ? 18.291 -36.377 -27.740 1.00 73.69 365 PRO A CA 1
ATOM 2905 C C . PRO A 1 365 ? 17.589 -36.434 -26.367 1.00 73.69 365 PRO A C 1
ATOM 2907 O O . PRO A 1 365 ? 16.941 -35.467 -25.959 1.00 73.69 365 PRO A O 1
ATOM 2910 N N . PRO A 1 366 ? 17.716 -37.559 -25.637 1.00 68.69 366 PRO A N 1
ATOM 2911 C CA . PRO A 1 366 ? 17.071 -37.758 -24.343 1.00 68.69 366 PRO A CA 1
ATOM 2912 C C . PRO A 1 366 ? 17.597 -36.780 -23.283 1.00 68.69 366 PRO A C 1
ATOM 2914 O O . PRO A 1 366 ? 18.802 -36.578 -23.136 1.00 68.69 366 PRO A O 1
ATOM 2917 N N . VAL A 1 367 ? 16.659 -36.196 -22.536 1.00 61.38 367 VAL A N 1
ATOM 2918 C CA . VAL A 1 367 ? 16.897 -35.250 -21.439 1.00 61.38 367 VAL A CA 1
ATOM 2919 C C . VAL A 1 367 ? 17.712 -35.933 -20.337 1.00 61.38 367 VAL A C 1
ATOM 2921 O O . VAL A 1 367 ? 17.310 -36.970 -19.808 1.00 61.38 367 VAL A O 1
ATOM 2924 N N . ALA A 1 368 ? 18.869 -35.355 -20.006 1.00 67.88 368 ALA A N 1
ATOM 2925 C CA . ALA A 1 368 ? 19.727 -35.817 -18.922 1.00 67.88 368 ALA A CA 1
ATOM 2926 C C . ALA A 1 368 ? 18.985 -35.733 -17.576 1.00 67.88 368 ALA A C 1
ATOM 2928 O O . ALA A 1 368 ? 18.356 -34.723 -17.263 1.00 67.88 368 ALA A O 1
ATOM 2929 N N . ALA A 1 369 ? 19.051 -36.812 -16.793 1.00 67.19 369 ALA A N 1
ATOM 2930 C CA . ALA A 1 369 ? 18.405 -36.917 -15.491 1.00 67.19 369 ALA A CA 1
ATOM 2931 C C . ALA A 1 369 ? 18.912 -35.827 -14.530 1.00 67.19 369 ALA A C 1
ATOM 2933 O O . ALA A 1 369 ? 20.119 -35.635 -14.378 1.00 67.19 369 ALA A O 1
ATOM 2934 N N . ALA A 1 370 ? 17.977 -35.123 -13.887 1.00 67.31 370 ALA A N 1
ATOM 2935 C CA . ALA A 1 370 ? 18.278 -34.074 -12.922 1.00 67.31 370 ALA A CA 1
ATOM 2936 C C . ALA A 1 370 ? 19.038 -34.634 -11.698 1.00 67.31 370 ALA A C 1
ATOM 2938 O O . ALA A 1 370 ? 18.739 -35.748 -11.253 1.00 67.31 370 ALA A O 1
ATOM 2939 N N . PRO A 1 371 ? 20.010 -33.883 -11.145 1.00 77.00 371 PRO A N 1
ATOM 2940 C CA . PRO A 1 371 ? 20.761 -34.303 -9.968 1.00 77.00 371 PRO A CA 1
ATOM 2941 C C . PRO A 1 371 ? 19.857 -34.387 -8.722 1.00 77.00 371 PRO A C 1
ATOM 2943 O O . PRO A 1 371 ? 18.881 -33.639 -8.617 1.00 77.00 371 PRO A O 1
ATOM 2946 N N . PRO A 1 372 ? 20.160 -35.293 -7.774 1.00 81.19 372 PRO A N 1
ATOM 2947 C CA . PRO A 1 372 ? 19.373 -35.454 -6.557 1.00 81.19 372 PRO A CA 1
ATOM 2948 C C . PRO A 1 372 ? 19.426 -34.191 -5.675 1.00 81.19 372 PRO A C 1
ATOM 2950 O O . PRO A 1 372 ? 20.449 -33.500 -5.658 1.00 81.19 372 PRO A O 1
ATOM 2953 N N . PRO A 1 373 ? 18.346 -33.891 -4.931 1.00 77.31 373 PRO A N 1
ATOM 2954 C CA . PRO A 1 373 ? 18.281 -32.719 -4.066 1.00 77.31 373 PRO A CA 1
ATOM 2955 C C . PRO A 1 373 ? 19.307 -32.801 -2.920 1.00 77.31 373 PRO A C 1
ATOM 2957 O O . PRO A 1 373 ? 19.586 -33.899 -2.423 1.00 77.31 373 PRO A O 1
ATOM 2960 N N . PRO A 1 374 ? 19.867 -31.657 -2.484 1.00 80.31 374 PRO A N 1
ATOM 2961 C CA . PRO A 1 374 ? 20.825 -31.611 -1.388 1.00 80.31 374 PRO A CA 1
ATOM 2962 C C . PRO A 1 374 ? 20.176 -32.008 -0.048 1.00 80.31 374 PRO A C 1
ATOM 2964 O O . PRO A 1 374 ? 18.983 -31.764 0.157 1.00 80.31 374 PRO A O 1
ATOM 2967 N N . PRO A 1 375 ? 20.943 -32.616 0.875 1.00 79.50 375 PRO A N 1
ATOM 2968 C CA . PRO A 1 375 ? 20.448 -32.980 2.197 1.00 79.50 375 PRO A CA 1
ATOM 2969 C C . PRO A 1 375 ? 20.092 -31.731 3.026 1.00 79.50 375 PRO A C 1
ATOM 2971 O O . PRO A 1 375 ? 20.747 -30.694 2.885 1.00 79.50 375 PRO A O 1
ATOM 2974 N N . PRO A 1 376 ? 19.073 -31.816 3.901 1.00 76.56 376 PRO A N 1
ATOM 2975 C CA . PRO A 1 376 ? 18.660 -30.701 4.745 1.00 76.56 376 PRO A CA 1
ATOM 2976 C C . PRO A 1 376 ? 19.758 -30.316 5.755 1.00 76.56 376 PRO A C 1
ATOM 2978 O O . PRO A 1 376 ? 20.479 -31.194 6.242 1.00 76.56 376 PRO A O 1
ATOM 2981 N N . PRO A 1 377 ? 19.890 -29.018 6.089 1.00 76.69 377 PRO A N 1
ATOM 2982 C CA . PRO A 1 377 ? 20.880 -28.547 7.050 1.00 76.69 377 PRO A CA 1
ATOM 2983 C C . PRO A 1 377 ? 20.578 -29.052 8.475 1.00 76.69 377 PRO A C 1
ATOM 2985 O O . PRO A 1 377 ? 19.410 -29.227 8.834 1.00 76.69 377 PRO A O 1
ATOM 2988 N N . PRO A 1 378 ? 21.614 -29.280 9.305 1.00 77.06 378 PRO A N 1
ATOM 2989 C CA . PRO A 1 378 ? 21.444 -29.705 10.691 1.00 77.06 378 PRO A CA 1
ATOM 2990 C C . PRO A 1 378 ? 20.748 -28.620 11.526 1.00 77.06 378 PRO A C 1
ATOM 2992 O O . PRO A 1 378 ? 21.054 -27.434 11.413 1.00 77.06 378 PRO A O 1
ATOM 2995 N N . SER A 1 379 ? 19.816 -29.039 12.384 1.00 70.81 379 SER A N 1
ATOM 2996 C CA . SER A 1 379 ? 19.094 -28.165 13.313 1.00 70.81 379 SER A CA 1
ATOM 2997 C C . SER A 1 379 ? 20.043 -27.530 14.334 1.00 70.81 379 SER A C 1
ATOM 2999 O O . SER A 1 379 ? 20.837 -28.233 14.963 1.00 70.81 379 SER A O 1
ATOM 3001 N N . LEU A 1 380 ? 19.935 -26.211 14.511 1.00 66.56 380 LEU A N 1
ATOM 3002 C CA . LEU A 1 380 ? 20.717 -25.440 15.480 1.00 66.56 380 LEU A CA 1
ATOM 3003 C C . LEU A 1 380 ? 20.420 -25.872 16.932 1.00 66.56 380 LEU A C 1
ATOM 3005 O O . LEU A 1 380 ? 19.282 -26.236 17.239 1.00 66.56 380 LEU A O 1
ATOM 3009 N N . PRO A 1 381 ? 21.421 -25.825 17.834 1.00 73.81 381 PRO A N 1
ATOM 3010 C CA . PRO A 1 381 ? 21.237 -26.160 19.242 1.00 73.81 381 PRO A CA 1
ATOM 3011 C C . PRO A 1 381 ? 20.374 -25.113 19.974 1.00 73.81 381 PRO A C 1
ATOM 3013 O O . PRO A 1 381 ? 20.412 -23.930 19.625 1.00 73.81 381 PRO A O 1
ATOM 3016 N N . PRO A 1 382 ? 19.607 -25.527 21.001 1.00 69.69 382 PRO A N 1
ATOM 3017 C CA . PRO A 1 382 ? 18.751 -24.628 21.768 1.00 69.69 382 PRO A CA 1
ATOM 3018 C C . PRO A 1 382 ? 19.565 -23.626 22.611 1.00 69.69 382 PRO A C 1
ATOM 3020 O O . PRO A 1 382 ? 20.652 -23.966 23.090 1.00 69.69 382 PRO A O 1
ATOM 3023 N N . PRO A 1 383 ? 19.046 -22.400 22.819 1.00 65.94 383 PRO A N 1
ATOM 3024 C CA . PRO A 1 383 ? 19.712 -21.369 23.610 1.00 65.94 383 PRO A CA 1
ATOM 3025 C C . PRO A 1 383 ? 19.733 -21.704 25.117 1.00 65.94 383 PRO A C 1
ATOM 3027 O O . PRO A 1 383 ? 18.835 -22.393 25.609 1.00 65.94 383 PRO A O 1
ATOM 3030 N N . PRO A 1 384 ? 20.739 -21.210 25.865 1.00 65.88 384 PRO A N 1
ATOM 3031 C CA . PRO A 1 384 ? 20.856 -21.432 27.304 1.00 65.88 384 PRO A CA 1
ATOM 3032 C C . PRO A 1 384 ? 19.811 -20.638 28.119 1.00 65.88 384 PRO A C 1
ATOM 3034 O O . PRO A 1 384 ? 19.349 -19.584 27.673 1.00 65.88 384 PRO A O 1
ATOM 3037 N N . PRO A 1 385 ? 19.443 -21.120 29.323 1.00 59.91 385 PRO A N 1
ATOM 3038 C CA . PRO A 1 385 ? 18.472 -20.464 30.197 1.00 59.91 385 PRO A CA 1
ATOM 3039 C C . PRO A 1 385 ? 19.019 -19.156 30.791 1.00 59.91 385 PRO A C 1
ATOM 3041 O O . PRO A 1 385 ? 20.178 -19.073 31.188 1.00 59.91 385 PRO A O 1
ATOM 3044 N N . SER A 1 386 ? 18.154 -18.141 30.853 1.00 53.09 386 SER A N 1
ATOM 3045 C CA . SER A 1 386 ? 18.455 -16.801 31.367 1.00 53.09 386 SER A CA 1
ATOM 3046 C C . SER A 1 386 ? 18.311 -16.752 32.893 1.00 53.09 386 SER A C 1
ATOM 3048 O O . SER A 1 386 ? 17.258 -17.107 33.425 1.00 53.09 386 SER A O 1
ATOM 3050 N N . ASP A 1 387 ? 19.350 -16.286 33.589 1.00 50.62 387 ASP A N 1
ATOM 3051 C CA . ASP A 1 387 ? 19.390 -16.173 35.052 1.00 50.62 387 ASP A CA 1
ATOM 3052 C C . ASP A 1 387 ? 18.436 -15.098 35.606 1.00 50.62 387 ASP A C 1
ATOM 3054 O O . ASP A 1 387 ? 18.287 -14.003 35.057 1.00 50.62 387 ASP A O 1
ATOM 3058 N N . ALA A 1 388 ? 17.800 -15.426 36.734 1.00 50.72 388 ALA A N 1
ATOM 3059 C CA . ALA A 1 388 ? 16.836 -14.598 37.456 1.00 50.72 388 ALA A CA 1
ATOM 3060 C C . ALA A 1 388 ? 17.512 -13.573 38.401 1.00 50.72 388 ALA A C 1
ATOM 3062 O O . ALA A 1 388 ? 18.524 -13.897 39.029 1.00 50.72 388 ALA A O 1
ATOM 3063 N N . PRO A 1 389 ? 16.948 -12.361 38.591 1.00 48.25 389 PRO A N 1
ATOM 3064 C CA . PRO A 1 389 ? 17.512 -11.363 39.499 1.00 48.25 389 PRO A CA 1
ATOM 3065 C C . PRO A 1 389 ? 17.014 -11.500 40.953 1.00 48.25 389 PRO A C 1
ATOM 3067 O O . PRO A 1 389 ? 15.855 -11.816 41.224 1.00 48.25 389 PRO A O 1
ATOM 3070 N N . ALA A 1 390 ? 17.921 -11.215 41.893 1.00 40.62 390 ALA A N 1
ATOM 3071 C CA . ALA A 1 390 ? 17.754 -11.288 43.348 1.00 40.62 390 ALA A CA 1
ATOM 3072 C C . ALA A 1 390 ? 16.947 -10.109 43.960 1.00 40.62 390 ALA A C 1
ATOM 3074 O O . ALA A 1 390 ? 16.891 -9.027 43.370 1.00 40.62 390 ALA A O 1
ATOM 3075 N N . PRO A 1 391 ? 16.354 -10.269 45.167 1.00 51.34 391 PRO A N 1
ATOM 3076 C CA . PRO A 1 391 ? 15.482 -9.265 45.778 1.00 51.34 391 PRO A CA 1
ATOM 3077 C C . PRO A 1 391 ? 16.231 -8.199 46.601 1.00 51.34 391 PRO A C 1
ATOM 3079 O O . PRO A 1 391 ? 17.156 -8.484 47.361 1.00 51.34 391 PRO A O 1
ATOM 3082 N N . SER A 1 392 ? 15.758 -6.956 46.481 1.00 43.12 392 SER A N 1
ATOM 3083 C CA . SER A 1 392 ? 16.224 -5.762 47.194 1.00 43.12 392 SER A CA 1
ATOM 3084 C C . SER A 1 392 ? 15.606 -5.640 48.597 1.00 43.12 392 SER A C 1
ATOM 3086 O O . SER A 1 392 ? 14.395 -5.767 48.786 1.00 43.12 392 SER A O 1
ATOM 3088 N N . SER A 1 393 ? 16.460 -5.370 49.585 1.00 44.22 393 SER A N 1
ATOM 3089 C CA . SER A 1 393 ? 16.144 -5.165 50.999 1.00 44.22 393 SER A CA 1
ATOM 3090 C C . SER A 1 393 ? 15.599 -3.762 51.307 1.00 44.22 393 SER A C 1
ATOM 3092 O O . SER A 1 393 ? 16.178 -2.750 50.913 1.00 44.22 393 SER A O 1
ATOM 3094 N N . ARG A 1 394 ? 14.539 -3.715 52.118 1.00 38.94 394 ARG A N 1
ATOM 3095 C CA . ARG A 1 394 ? 13.874 -2.524 52.674 1.00 38.94 394 ARG A CA 1
ATOM 3096 C C . ARG A 1 394 ? 14.417 -2.214 54.081 1.00 38.94 394 ARG A C 1
ATOM 3098 O O . ARG A 1 394 ? 14.520 -3.157 54.864 1.00 38.94 394 ARG A O 1
ATOM 3105 N N . PRO A 1 395 ? 14.663 -0.949 54.480 1.00 49.50 395 PRO A N 1
ATOM 3106 C CA . PRO A 1 395 ? 14.835 -0.613 55.887 1.00 49.50 395 PRO A CA 1
ATOM 3107 C C . PRO A 1 395 ? 13.576 0.030 56.483 1.00 49.50 395 PRO A C 1
ATOM 3109 O O . PRO A 1 395 ? 12.857 0.799 55.845 1.00 49.50 395 PRO A O 1
ATOM 3112 N N . ALA A 1 396 ? 13.333 -0.321 57.742 1.00 43.78 396 ALA A N 1
ATOM 3113 C CA . ALA A 1 396 ? 12.313 0.222 58.623 1.00 43.78 396 ALA A CA 1
ATOM 3114 C C . ALA A 1 396 ? 12.790 1.520 59.292 1.00 43.78 396 ALA A C 1
ATOM 3116 O O . ALA A 1 396 ? 13.962 1.619 59.651 1.00 43.78 396 ALA A O 1
ATOM 3117 N N . ASN A 1 397 ? 11.878 2.462 59.560 1.00 35.75 397 ASN A N 1
ATOM 3118 C CA . ASN A 1 397 ? 11.974 3.293 60.759 1.00 35.75 397 ASN A CA 1
ATOM 3119 C C . ASN A 1 397 ? 10.628 3.885 61.210 1.00 35.75 397 ASN A C 1
ATOM 3121 O O . ASN A 1 397 ? 9.659 3.944 60.463 1.00 35.75 397 ASN A O 1
ATOM 3125 N N . LYS A 1 398 ? 10.631 4.202 62.504 1.00 37.50 398 LYS A N 1
ATOM 3126 C CA . LYS A 1 398 ? 9.573 4.321 63.520 1.00 37.50 398 LYS A CA 1
ATOM 3127 C C . LYS A 1 398 ? 8.722 5.615 63.485 1.00 37.50 398 LYS A C 1
ATOM 3129 O O . LYS A 1 398 ? 9.004 6.493 62.676 1.00 37.50 398 LYS A O 1
ATOM 3134 N N . PRO A 1 399 ? 7.680 5.713 64.346 1.00 59.47 399 PRO A N 1
ATOM 3135 C CA . PRO A 1 399 ? 6.636 6.735 64.285 1.00 59.47 399 PRO A CA 1
ATOM 3136 C C . PRO A 1 399 ? 6.933 7.927 65.202 1.00 59.47 399 PRO A C 1
ATOM 3138 O O . PRO A 1 399 ? 7.691 7.784 66.159 1.00 59.47 399 PRO A O 1
ATOM 3141 N N . ASP A 1 400 ? 6.261 9.058 64.973 1.00 33.50 400 ASP A N 1
ATOM 3142 C CA . ASP A 1 400 ? 6.114 10.066 66.019 1.00 33.50 400 ASP A CA 1
ATOM 3143 C C . ASP A 1 400 ? 4.779 10.814 65.951 1.00 33.50 400 ASP A C 1
ATOM 3145 O O . ASP A 1 400 ? 4.169 10.983 64.892 1.00 33.50 400 ASP A O 1
ATOM 3149 N N . ALA A 1 401 ? 4.315 11.186 67.136 1.00 38.41 401 ALA A N 1
ATOM 3150 C CA . ALA A 1 401 ? 3.005 11.730 67.436 1.00 38.41 401 ALA A CA 1
ATOM 3151 C C . ALA A 1 401 ? 3.017 13.268 67.538 1.00 38.41 401 ALA A C 1
ATOM 3153 O O . ALA A 1 401 ? 4.067 13.885 67.692 1.00 38.41 401 ALA A O 1
ATOM 3154 N N . SER A 1 402 ? 1.806 13.840 67.621 1.00 36.78 402 SER A N 1
ATOM 3155 C CA . SER A 1 402 ? 1.427 15.068 68.358 1.00 36.78 402 SER A CA 1
ATOM 3156 C C . SER A 1 402 ? 1.080 16.364 67.591 1.00 36.78 402 SER A C 1
ATOM 3158 O O . SER A 1 402 ? 1.715 16.742 66.615 1.00 36.78 402 SER A O 1
ATOM 3160 N N . MET A 1 403 ? 0.082 17.056 68.180 1.00 37.53 403 MET A N 1
ATOM 3161 C CA . MET A 1 403 ? -0.330 18.478 68.070 1.00 37.53 403 MET A CA 1
ATOM 3162 C C . MET A 1 403 ? -1.264 18.835 66.891 1.00 37.53 403 MET A C 1
ATOM 3164 O O . MET A 1 403 ? -0.886 18.687 65.740 1.00 37.53 403 MET A O 1
ATOM 3168 N N . LEU A 1 404 ? -2.552 19.207 67.030 1.00 42.84 404 LEU A N 1
ATOM 3169 C CA . LEU A 1 404 ? -3.325 20.052 67.975 1.00 42.84 404 LEU A CA 1
ATOM 3170 C C . LEU A 1 404 ? -2.979 21.562 67.893 1.00 42.84 404 LEU A C 1
ATOM 3172 O O . LEU A 1 404 ? -1.810 21.915 67.943 1.00 42.84 404 LEU A O 1
ATOM 3176 N N . LEU A 1 405 ? -4.035 22.406 67.841 1.00 36.81 405 LEU A N 1
ATOM 3177 C CA . LEU A 1 405 ? -4.134 23.887 67.683 1.00 36.81 405 LEU A CA 1
ATOM 3178 C C . LEU A 1 405 ? -4.199 24.398 66.220 1.00 36.81 405 LEU A C 1
ATOM 3180 O O . LEU A 1 405 ? -3.450 23.947 65.374 1.00 36.81 405 LEU A O 1
ATOM 3184 N N . GLY A 1 406 ? -5.042 25.348 65.793 1.00 35.03 406 GLY A N 1
ATOM 3185 C CA . GLY A 1 406 ? -5.987 26.235 66.475 1.00 35.03 406 GLY A CA 1
ATOM 3186 C C . GLY A 1 406 ? -5.985 27.648 65.846 1.00 35.03 406 GLY A C 1
ATOM 3187 O O . GLY A 1 406 ? -5.020 28.374 66.019 1.00 35.03 406 GLY A O 1
ATOM 3188 N N . VAL A 1 407 ? -7.104 28.037 65.206 1.00 34.91 407 VAL A N 1
ATOM 3189 C CA . VAL A 1 407 ? -7.706 29.401 65.113 1.00 34.91 407 VAL A CA 1
ATOM 3190 C C . VAL A 1 407 ? -6.944 30.546 64.392 1.00 34.91 407 VAL A C 1
ATOM 3192 O O . VAL A 1 407 ? -5.859 30.936 64.803 1.00 34.91 407 VAL A O 1
ATOM 3195 N N . LYS A 1 408 ? -7.608 31.217 63.422 1.00 37.12 408 LYS A N 1
ATOM 3196 C CA . LYS A 1 408 ? -8.028 32.653 63.472 1.00 37.12 408 LYS A CA 1
ATOM 3197 C C . LYS A 1 408 ? -8.616 33.149 62.135 1.00 37.12 408 LYS A C 1
ATOM 3199 O O . LYS A 1 408 ? -7.897 33.409 61.177 1.00 37.12 408 LYS A O 1
ATOM 3204 N N . LEU A 1 409 ? -9.941 33.342 62.114 1.00 38.78 409 LEU A N 1
ATOM 3205 C CA . LEU A 1 409 ? -10.641 34.200 61.151 1.00 38.78 409 LEU A CA 1
ATOM 3206 C C . LEU A 1 409 ? -10.466 35.668 61.563 1.00 38.78 409 LEU A C 1
ATOM 3208 O O . LEU A 1 409 ? -10.866 36.038 62.666 1.00 38.78 409 LEU A O 1
ATOM 3212 N N . ASN A 1 410 ? -9.978 36.506 60.649 1.00 37.69 410 ASN A N 1
ATOM 3213 C CA . ASN A 1 410 ? -10.108 37.957 60.750 1.00 37.69 410 ASN A CA 1
ATOM 3214 C C . ASN A 1 410 ? -11.264 38.438 59.863 1.00 37.69 410 ASN A C 1
ATOM 3216 O O . ASN A 1 410 ? -11.238 38.298 58.643 1.00 37.69 410 ASN A O 1
ATOM 3220 N N . LYS A 1 411 ? -12.279 39.016 60.516 1.00 45.22 411 LYS A N 1
ATOM 3221 C CA . LYS A 1 411 ? -13.309 39.871 59.916 1.00 45.22 411 LYS A CA 1
ATOM 3222 C C . LYS A 1 411 ? -12.666 41.194 59.502 1.00 45.22 411 LYS A C 1
ATOM 3224 O O . LYS A 1 411 ? -12.087 41.867 60.350 1.00 45.22 411 LYS A O 1
ATOM 3229 N N . GLN A 1 412 ? -12.858 41.611 58.254 1.00 36.50 412 GLN A N 1
ATOM 3230 C CA . GLN A 1 412 ? -12.661 43.003 57.860 1.00 36.50 412 GLN A CA 1
ATOM 3231 C C . GLN A 1 412 ? -13.854 43.473 57.027 1.00 36.50 412 GLN A C 1
ATOM 3233 O O . GLN A 1 412 ? -14.083 43.039 55.903 1.00 36.50 412 GLN A O 1
ATOM 3238 N N . THR A 1 413 ? -14.648 44.328 57.660 1.00 43.78 413 THR A N 1
ATOM 3239 C CA . THR A 1 413 ? -15.755 45.111 57.115 1.00 43.78 413 THR A CA 1
ATOM 3240 C C . THR A 1 413 ? -15.215 46.412 56.527 1.00 43.78 413 THR A C 1
ATOM 3242 O O . THR A 1 413 ? -14.646 47.215 57.266 1.00 43.78 413 THR A O 1
ATOM 3245 N N . THR A 1 414 ? -15.447 46.659 55.238 1.00 49.62 414 THR A N 1
ATOM 3246 C CA . THR A 1 414 ? -15.348 47.990 54.617 1.00 49.62 414 THR A CA 1
ATOM 3247 C C . THR A 1 414 ? -16.509 48.217 53.635 1.00 49.62 414 THR A C 1
ATOM 3249 O O . THR A 1 414 ? -17.067 47.253 53.105 1.00 49.62 414 THR A O 1
ATOM 3252 N N . PRO A 1 415 ? -16.943 49.480 53.453 1.00 50.16 415 PRO A N 1
ATOM 3253 C CA . PRO A 1 415 ? -18.205 49.825 52.805 1.00 50.16 415 PRO A CA 1
ATOM 3254 C C . PRO A 1 415 ? -18.175 49.679 51.276 1.00 50.16 415 PRO A C 1
ATOM 3256 O O . PRO A 1 415 ? -17.187 49.978 50.608 1.00 50.16 415 PRO A O 1
ATOM 3259 N N . ARG A 1 416 ? -19.319 49.236 50.748 1.00 42.53 416 ARG A N 1
ATOM 3260 C CA . ARG A 1 416 ? -19.651 48.987 49.337 1.00 42.53 416 ARG A CA 1
ATOM 3261 C C . ARG A 1 416 ? -19.456 50.247 48.462 1.00 42.53 416 ARG A C 1
ATOM 3263 O O . ARG A 1 416 ? -20.180 51.218 48.677 1.00 42.53 416 ARG A O 1
ATOM 3270 N N . PRO A 1 417 ? -18.561 50.240 47.453 1.00 53.97 417 PRO A N 1
ATOM 3271 C CA . PRO A 1 417 ? -18.493 51.289 46.437 1.00 53.97 417 PRO A CA 1
ATOM 3272 C C . PRO A 1 417 ? -19.645 51.159 45.428 1.00 53.97 417 PRO A C 1
ATOM 3274 O O . PRO A 1 417 ? -20.122 50.057 45.148 1.00 53.97 417 PRO A O 1
ATOM 3277 N N . ALA A 1 418 ? -20.086 52.295 44.886 1.00 58.69 418 ALA A N 1
ATOM 3278 C CA . ALA A 1 418 ? -21.098 52.405 43.834 1.00 58.69 418 ALA A CA 1
ATOM 3279 C C . ALA A 1 418 ? -20.744 51.565 42.581 1.00 58.69 418 ALA A C 1
ATOM 3281 O O . ALA A 1 418 ? -19.560 51.326 42.330 1.00 58.69 418 ALA A O 1
ATOM 3282 N N . PRO A 1 419 ? -21.738 51.109 41.788 1.00 56.38 419 PRO A N 1
ATOM 3283 C CA . PRO A 1 419 ? -21.505 50.190 40.675 1.00 56.38 419 PRO A CA 1
ATOM 3284 C C . PRO A 1 419 ? -20.597 50.820 39.612 1.00 56.38 419 PRO A C 1
ATOM 3286 O O . PRO A 1 419 ? -20.979 51.754 38.906 1.00 56.38 419 PRO A O 1
ATOM 3289 N N . ALA A 1 420 ? -19.379 50.288 39.507 1.00 59.03 420 ALA A N 1
ATOM 3290 C CA . ALA A 1 420 ? -18.455 50.592 38.429 1.00 59.03 420 ALA A CA 1
ATOM 3291 C C . ALA A 1 420 ? -19.038 50.089 37.101 1.00 59.03 420 ALA A C 1
ATOM 3293 O O . ALA A 1 420 ? -19.596 48.992 37.026 1.00 59.03 420 ALA A O 1
ATOM 3294 N N . LYS A 1 421 ? -18.906 50.910 36.055 1.00 66.25 421 LYS A N 1
ATOM 3295 C CA . LYS A 1 421 ? -19.243 50.549 34.674 1.00 66.25 421 LYS A CA 1
ATOM 3296 C C . LYS A 1 421 ? -18.596 49.201 34.346 1.00 66.25 421 LYS A C 1
ATOM 3298 O O . LYS A 1 421 ? -17.409 49.024 34.612 1.00 66.25 421 LYS A O 1
ATOM 3303 N N . GLN A 1 422 ? -19.379 48.270 33.805 1.00 62.72 422 GLN A N 1
ATOM 3304 C CA . GLN A 1 422 ? -18.919 46.933 33.432 1.00 62.72 422 GLN A CA 1
ATOM 3305 C C . GLN A 1 422 ? -17.787 47.059 32.402 1.00 62.72 422 GLN A C 1
ATOM 3307 O O . GLN A 1 422 ? -18.035 47.322 31.228 1.00 62.72 422 GLN A O 1
ATOM 3312 N N . GLN A 1 423 ? -16.538 46.938 32.853 1.00 72.44 423 GLN A N 1
ATOM 3313 C CA . GLN A 1 423 ? -15.390 46.809 31.964 1.00 72.44 423 GLN A CA 1
ATOM 3314 C C . GLN A 1 423 ? -15.437 45.420 31.339 1.00 72.44 423 GLN A C 1
ATOM 3316 O O . GLN A 1 423 ? -15.637 44.421 32.032 1.00 72.44 423 GLN A O 1
ATOM 3321 N N . THR A 1 424 ? -15.290 45.360 30.019 1.00 84.94 424 THR A N 1
ATOM 3322 C CA . THR A 1 424 ? -15.292 44.086 29.304 1.00 84.94 424 THR A CA 1
ATOM 3323 C C . THR A 1 424 ? -14.049 43.281 29.693 1.00 84.94 424 THR A C 1
ATOM 3325 O O . THR A 1 424 ? -13.006 43.847 30.024 1.00 84.94 424 THR A O 1
ATOM 3328 N N . HIS A 1 425 ? -14.120 41.949 29.640 1.00 76.38 425 HIS A N 1
ATOM 3329 C CA . HIS A 1 425 ? -12.967 41.082 29.933 1.00 76.38 425 HIS A CA 1
ATOM 3330 C C . HIS A 1 425 ? -11.725 41.439 29.088 1.00 76.38 425 HIS A C 1
ATOM 3332 O O . HIS A 1 425 ? -10.593 41.283 29.545 1.00 76.38 425 HIS A O 1
ATOM 3338 N N . LEU A 1 426 ? -11.930 41.977 27.881 1.00 84.25 426 LEU A N 1
ATOM 3339 C CA . LEU A 1 426 ? -10.864 42.461 27.004 1.00 84.25 426 LEU A CA 1
ATOM 3340 C C . LEU A 1 426 ? -10.174 43.725 27.539 1.00 84.25 426 LEU A C 1
ATOM 3342 O O . LEU A 1 426 ? -8.964 43.859 27.366 1.00 84.25 426 LEU A O 1
ATOM 3346 N N . ASP A 1 427 ? -10.895 44.618 28.219 1.00 85.06 427 ASP A N 1
ATOM 3347 C CA . ASP A 1 427 ? -10.307 45.811 28.842 1.00 85.06 427 ASP A CA 1
ATOM 3348 C C . ASP A 1 427 ? -9.439 45.441 30.048 1.00 85.06 427 ASP A C 1
ATOM 3350 O O . ASP A 1 427 ? -8.369 46.017 30.244 1.00 85.06 427 ASP A O 1
ATOM 3354 N N . LEU A 1 428 ? -9.845 44.419 30.809 1.00 82.88 428 LEU A N 1
ATOM 3355 C CA . LEU A 1 428 ? -9.033 43.852 31.887 1.00 82.88 428 LEU A CA 1
ATOM 3356 C C . LEU A 1 428 ? -7.726 43.271 31.337 1.00 82.88 428 LEU A C 1
ATOM 3358 O O . LEU A 1 428 ? -6.666 43.606 31.862 1.00 82.88 428 LEU A O 1
ATOM 3362 N N . ILE A 1 429 ? -7.783 42.497 30.245 1.00 85.75 429 ILE A N 1
ATOM 3363 C CA . ILE A 1 429 ? -6.597 41.938 29.570 1.00 85.75 429 ILE A CA 1
ATOM 3364 C C . ILE A 1 429 ? -5.665 43.054 29.075 1.00 85.75 429 ILE A C 1
ATOM 3366 O O . ILE A 1 429 ? -4.469 43.039 29.366 1.00 85.75 429 ILE A O 1
ATOM 3370 N N . LYS A 1 430 ? -6.215 44.064 28.389 1.00 88.88 430 LYS A N 1
ATOM 3371 C CA . LYS A 1 430 ? -5.447 45.202 27.856 1.00 88.88 430 LYS A CA 1
ATOM 3372 C C . LYS A 1 430 ? -4.855 46.106 28.933 1.00 88.88 430 LYS A C 1
ATOM 3374 O O . LYS A 1 430 ? -3.814 46.710 28.698 1.00 88.88 430 LYS A O 1
ATOM 3379 N N . SER A 1 431 ? -5.484 46.196 30.105 1.00 90.62 431 SER A N 1
ATOM 3380 C CA . SER A 1 431 ? -4.985 47.021 31.213 1.00 90.62 431 SER A CA 1
ATOM 3381 C C . SER A 1 431 ? -3.641 46.546 31.774 1.00 90.62 431 SER A C 1
ATOM 3383 O O . SER A 1 431 ? -3.004 47.286 32.518 1.00 90.62 431 SER A O 1
ATOM 3385 N N . GLY A 1 432 ? -3.203 45.321 31.447 1.00 83.19 432 GLY A N 1
ATOM 3386 C CA . GLY A 1 432 ? -1.881 44.809 31.818 1.00 83.19 432 GLY A CA 1
ATOM 3387 C C . GLY A 1 432 ? -1.659 44.638 33.326 1.00 83.19 432 GLY A C 1
ATOM 3388 O O . GLY A 1 432 ? -0.559 44.295 33.749 1.00 83.19 432 GLY A O 1
ATOM 3389 N N . ASN A 1 433 ? -2.691 44.824 34.154 1.00 85.75 433 ASN A N 1
ATOM 3390 C CA . ASN A 1 433 ? -2.596 44.820 35.616 1.00 85.75 433 ASN A CA 1
ATOM 3391 C C . ASN A 1 433 ? -2.563 43.412 36.250 1.00 85.75 433 ASN A C 1
ATOM 3393 O O . ASN A 1 433 ? -2.849 43.250 37.439 1.00 85.75 433 ASN A O 1
ATOM 3397 N N . PHE A 1 434 ? -2.180 42.376 35.499 1.00 82.75 434 PHE A N 1
ATOM 3398 C CA . PHE A 1 434 ? -2.038 41.022 36.038 1.00 82.75 434 PHE A CA 1
ATOM 3399 C C . PHE A 1 434 ? -0.694 40.877 36.748 1.00 82.75 434 PHE A C 1
ATOM 3401 O O . PHE A 1 434 ? 0.347 40.652 36.133 1.00 82.75 434 PHE A O 1
ATOM 3408 N N . LYS A 1 435 ? -0.711 40.962 38.079 1.00 83.75 435 LYS A N 1
ATOM 3409 C CA . LYS A 1 435 ? 0.426 40.541 38.904 1.00 83.75 435 LYS A CA 1
ATOM 3410 C C . LYS A 1 435 ? 0.408 39.020 39.035 1.00 83.75 435 LYS A C 1
ATOM 3412 O O . LYS A 1 435 ? -0.239 38.479 39.931 1.00 83.75 435 LYS A O 1
ATOM 3417 N N . LEU A 1 436 ? 1.115 38.330 38.142 1.00 83.44 436 LEU A N 1
ATOM 3418 C CA . LEU A 1 436 ? 1.379 36.900 38.297 1.00 83.44 436 LEU A CA 1
ATOM 3419 C C . LEU A 1 436 ? 2.190 36.685 39.581 1.00 83.44 436 LEU A C 1
ATOM 3421 O O . LEU A 1 436 ? 3.246 37.294 39.775 1.00 83.44 436 LEU A O 1
ATOM 3425 N N . LYS A 1 437 ? 1.683 35.841 40.485 1.00 83.50 437 LYS A N 1
ATOM 3426 C CA . LYS A 1 437 ? 2.447 35.426 41.666 1.00 83.50 437 LYS A CA 1
ATOM 3427 C C . LYS A 1 437 ? 3.680 34.661 41.188 1.00 83.50 437 LYS A C 1
ATOM 3429 O O . LYS A 1 437 ? 3.555 33.742 40.382 1.00 83.50 437 LYS A O 1
ATOM 3434 N N . LYS A 1 438 ? 4.862 35.040 41.682 1.00 82.19 438 LYS A N 1
ATOM 3435 C CA . LYS A 1 438 ? 6.089 34.270 41.451 1.00 82.19 438 LYS A CA 1
ATOM 3436 C C . LYS A 1 438 ? 5.881 32.868 42.022 1.00 82.19 438 LYS A C 1
ATOM 3438 O O . LYS A 1 438 ? 5.512 32.734 43.186 1.00 82.19 438 LYS A O 1
ATOM 3443 N N . VAL A 1 439 ? 6.061 31.856 41.180 1.00 79.00 439 VAL A N 1
ATOM 3444 C CA . VAL A 1 439 ? 6.000 30.453 41.591 1.00 79.00 439 VAL A CA 1
ATOM 3445 C C . VAL A 1 439 ? 7.226 30.175 42.453 1.00 79.00 439 VAL A C 1
ATOM 3447 O O . VAL A 1 439 ? 8.352 30.444 42.036 1.00 79.00 439 VAL A O 1
ATOM 3450 N N . ASP A 1 440 ? 6.989 29.701 43.671 1.00 69.38 440 ASP A N 1
ATOM 3451 C CA . ASP A 1 440 ? 8.043 29.316 44.599 1.00 69.38 440 ASP A CA 1
ATOM 3452 C C . ASP A 1 440 ? 8.537 27.914 44.216 1.00 69.38 440 ASP A C 1
ATOM 3454 O O . ASP A 1 440 ? 7.812 26.927 44.344 1.00 69.38 440 ASP A O 1
ATOM 3458 N N . ASN A 1 441 ? 9.753 27.826 43.675 1.00 75.25 441 ASN A N 1
ATOM 3459 C CA . ASN A 1 441 ? 10.319 26.573 43.161 1.00 75.25 441 ASN A CA 1
ATOM 3460 C C . ASN A 1 441 ? 10.773 25.611 44.274 1.00 75.25 441 ASN A C 1
ATOM 3462 O O . ASN A 1 441 ? 11.218 24.506 43.976 1.00 75.25 441 ASN A O 1
ATOM 3466 N N . ASN A 1 442 ? 10.652 26.007 45.545 1.00 73.62 442 ASN A N 1
ATOM 3467 C CA . ASN A 1 442 ? 11.123 25.219 46.683 1.00 73.62 442 ASN A CA 1
ATOM 3468 C C . ASN A 1 442 ? 10.052 24.326 47.327 1.00 73.62 442 ASN A C 1
ATOM 3470 O O . ASN A 1 442 ? 10.356 23.624 48.288 1.00 73.62 442 ASN A O 1
ATOM 3474 N N . THR A 1 443 ? 8.810 24.316 46.828 1.00 64.38 443 THR A N 1
ATOM 3475 C CA . THR A 1 443 ? 7.769 23.414 47.353 1.00 64.38 443 THR A CA 1
ATOM 3476 C C . THR A 1 443 ? 7.565 22.223 46.406 1.00 64.38 443 THR A C 1
ATOM 3478 O O . THR A 1 443 ? 7.083 22.425 45.287 1.00 64.38 443 THR A O 1
ATOM 3481 N N . PRO A 1 444 ? 7.916 20.980 46.797 1.00 57.84 444 PRO A N 1
ATOM 3482 C CA . PRO A 1 444 ? 7.671 19.808 45.962 1.00 57.84 444 PRO A CA 1
ATOM 3483 C C . PRO A 1 444 ? 6.164 19.637 45.735 1.00 57.84 444 PRO A C 1
ATOM 3485 O O . PRO A 1 444 ? 5.369 19.657 46.677 1.00 57.84 444 PRO A O 1
ATOM 3488 N N . ARG A 1 445 ? 5.764 19.509 44.463 1.00 56.69 445 ARG A N 1
ATOM 3489 C CA . ARG A 1 445 ? 4.358 19.324 44.082 1.00 56.69 445 ARG A CA 1
ATOM 3490 C C . ARG A 1 445 ? 3.823 18.015 44.680 1.00 56.69 445 ARG A C 1
ATOM 3492 O O . ARG A 1 445 ? 4.532 17.009 44.627 1.00 56.69 445 ARG A O 1
ATOM 3499 N N . PRO A 1 446 ? 2.584 17.993 45.204 1.00 52.53 446 PRO A N 1
ATOM 3500 C CA . PRO A 1 446 ? 1.975 16.761 45.688 1.00 52.53 446 PRO A CA 1
ATOM 3501 C C . PRO A 1 446 ? 1.835 15.761 44.534 1.00 52.53 446 PRO A C 1
ATOM 3503 O O . PRO A 1 446 ? 1.250 16.074 43.496 1.00 52.53 446 PRO A O 1
ATOM 3506 N N . GLN A 1 447 ? 2.404 14.568 44.713 1.00 40.88 447 GLN A N 1
ATOM 3507 C CA . GLN A 1 447 ? 2.271 13.463 43.769 1.00 40.88 447 GLN A CA 1
ATOM 3508 C C . GLN A 1 447 ? 0.849 12.902 43.854 1.00 40.88 447 GLN A C 1
ATOM 3510 O O . GLN A 1 447 ? 0.419 12.411 44.897 1.00 40.88 447 GLN A O 1
ATOM 3515 N N . ILE A 1 448 ? 0.110 13.000 42.751 1.00 44.94 448 ILE A N 1
ATOM 3516 C CA . ILE A 1 448 ? -1.194 12.359 42.591 1.00 44.94 448 ILE A CA 1
ATOM 3517 C C . ILE A 1 448 ? -0.923 10.914 42.161 1.00 44.94 448 ILE A C 1
ATOM 3519 O O . ILE A 1 448 ? -0.490 10.673 41.037 1.00 44.94 448 ILE A O 1
ATOM 3523 N N . ASN A 1 449 ? -1.165 9.956 43.058 1.00 35.78 449 ASN A N 1
ATOM 3524 C CA . ASN A 1 449 ? -1.144 8.532 42.728 1.00 35.78 449 ASN A CA 1
ATOM 3525 C C . ASN A 1 449 ? -2.400 8.184 41.917 1.00 35.78 449 ASN A C 1
ATOM 3527 O O . ASN A 1 449 ? -3.467 7.959 42.486 1.00 35.78 449 ASN A O 1
ATOM 3531 N N . VAL A 1 450 ? -2.272 8.152 40.591 1.00 46.06 450 VAL A N 1
ATOM 3532 C CA . VAL A 1 450 ? -3.271 7.555 39.695 1.00 46.06 450 VAL A CA 1
ATOM 3533 C C . VAL A 1 450 ? -2.919 6.071 39.524 1.00 46.06 450 VAL A C 1
ATOM 3535 O O . VAL A 1 450 ? -1.775 5.779 39.167 1.00 46.06 450 VAL A O 1
ATOM 3538 N N . PRO A 1 451 ? -3.844 5.124 39.771 1.00 40.25 451 PRO A N 1
ATOM 3539 C CA . PRO A 1 451 ? -3.631 3.717 39.447 1.00 40.25 451 PRO A CA 1
ATOM 3540 C C . PRO A 1 451 ? -3.392 3.573 37.939 1.00 40.25 451 PRO A C 1
ATOM 3542 O O . PRO A 1 451 ? -4.252 3.934 37.138 1.00 40.25 451 PRO A O 1
ATOM 3545 N N . GLN A 1 452 ? -2.209 3.098 37.546 1.00 39.03 452 GLN A N 1
ATOM 3546 C CA . GLN A 1 452 ? -1.927 2.741 36.159 1.00 39.03 452 GLN A CA 1
ATOM 3547 C C . GLN A 1 452 ? -2.520 1.362 35.878 1.00 39.03 452 GLN A C 1
ATOM 3549 O O . GLN A 1 452 ? -1.976 0.345 36.307 1.00 39.03 452 GLN A O 1
ATOM 3554 N N . GLU A 1 453 ? -3.639 1.342 35.166 1.00 45.31 453 GLU A N 1
ATOM 3555 C CA . GLU A 1 453 ? -4.122 0.153 34.472 1.00 45.31 453 GLU A CA 1
ATOM 3556 C C . GLU A 1 453 ? -3.201 -0.066 33.262 1.00 45.31 453 GLU A C 1
ATOM 3558 O O . GLU A 1 453 ? -3.042 0.817 32.414 1.00 45.31 453 GLU A O 1
ATOM 3563 N N . LYS A 1 454 ? -2.474 -1.187 33.267 1.00 41.12 454 LYS A N 1
ATOM 3564 C CA . LYS A 1 454 ? -1.505 -1.552 32.230 1.00 41.12 454 LYS A CA 1
ATOM 3565 C C . LYS A 1 454 ? -2.241 -2.181 31.049 1.00 41.12 454 LYS A C 1
ATOM 3567 O O . LYS A 1 454 ? -2.186 -3.391 30.873 1.00 41.12 454 LYS A O 1
ATOM 3572 N N . ASP A 1 455 ? -2.909 -1.356 30.258 1.00 48.50 455 ASP A N 1
ATOM 3573 C CA . ASP A 1 455 ? -3.296 -1.753 28.908 1.00 48.50 455 ASP A CA 1
ATOM 3574 C C . ASP A 1 455 ? -2.146 -1.394 27.965 1.00 48.50 455 ASP A C 1
ATOM 3576 O O . ASP A 1 455 ? -1.787 -0.217 27.839 1.00 48.50 455 ASP A O 1
ATOM 3580 N N . ASP A 1 456 ? -1.564 -2.405 27.314 1.00 53.41 456 ASP A N 1
ATOM 3581 C CA . ASP A 1 456 ? -0.509 -2.274 26.303 1.00 53.41 456 ASP A CA 1
ATOM 3582 C C . ASP A 1 456 ? -1.021 -1.456 25.108 1.00 53.41 456 ASP A C 1
ATOM 3584 O O . ASP A 1 456 ? -1.499 -1.966 24.093 1.00 53.41 456 ASP A O 1
ATOM 3588 N N . THR A 1 457 ? -0.934 -0.134 25.252 1.00 56.03 457 THR A N 1
ATOM 3589 C CA . THR A 1 457 ? -1.536 0.858 24.352 1.00 56.03 457 THR A CA 1
ATOM 3590 C C . THR A 1 457 ? -0.848 0.900 22.983 1.00 56.03 457 THR A C 1
ATOM 3592 O O . THR A 1 457 ? -1.402 1.446 22.031 1.00 56.03 457 THR A O 1
ATOM 3595 N N . ASP A 1 458 ? 0.336 0.295 22.878 1.00 63.59 458 ASP A N 1
ATOM 3596 C CA . ASP A 1 458 ? 1.139 0.221 21.655 1.00 63.59 458 ASP A CA 1
ATOM 3597 C C . ASP A 1 458 ? 0.736 -0.943 20.729 1.00 63.59 458 ASP A C 1
ATOM 3599 O O . ASP A 1 458 ? 1.249 -1.033 19.617 1.00 63.59 458 ASP A O 1
ATOM 3603 N N . SER A 1 459 ? -0.194 -1.813 21.148 1.00 66.50 459 SER A N 1
ATOM 3604 C CA . SER A 1 459 ? -0.630 -2.985 20.364 1.00 66.50 459 SER A CA 1
ATOM 3605 C C . SER A 1 459 ? -1.965 -2.814 19.625 1.00 66.50 459 SER A C 1
ATOM 3607 O O . SER A 1 459 ? -2.330 -3.667 18.820 1.00 66.50 459 SER A O 1
ATOM 3609 N N . LEU A 1 460 ? -2.696 -1.722 19.872 1.00 67.69 460 LEU A N 1
ATOM 3610 C CA . LEU A 1 460 ? -4.024 -1.499 19.290 1.00 67.69 460 LEU A CA 1
ATOM 3611 C C . LEU A 1 460 ? -3.918 -1.120 17.807 1.00 67.69 460 LEU A C 1
ATOM 3613 O O . LEU A 1 460 ? -3.186 -0.192 17.445 1.00 67.69 460 LEU A O 1
ATOM 3617 N N . SER A 1 461 ? -4.681 -1.810 16.954 1.00 78.75 461 SER A N 1
ATOM 3618 C CA . SER A 1 461 ? -4.779 -1.482 15.529 1.00 78.75 461 SER A CA 1
ATOM 3619 C C . SER A 1 461 ? -5.377 -0.081 15.336 1.00 78.75 461 SER A C 1
ATOM 3621 O O . SER A 1 461 ? -6.108 0.433 16.186 1.00 78.75 461 SER A O 1
ATOM 3623 N N . ILE A 1 462 ? -5.105 0.554 14.188 1.00 71.81 462 ILE A N 1
ATOM 3624 C CA . ILE A 1 462 ? -5.751 1.825 13.799 1.00 71.81 462 ILE A CA 1
ATOM 3625 C C . ILE A 1 462 ? -7.278 1.688 13.853 1.00 71.81 462 ILE A C 1
ATOM 3627 O O . ILE A 1 462 ? -7.961 2.628 14.262 1.00 71.81 462 ILE A O 1
ATOM 3631 N N . GLN A 1 463 ? -7.804 0.522 13.470 1.00 75.06 463 GLN A N 1
ATOM 3632 C CA . GLN A 1 463 ? -9.234 0.238 13.535 1.00 75.06 463 GLN A CA 1
ATOM 3633 C C . GLN A 1 463 ? -9.742 0.234 14.980 1.00 75.06 463 GLN A C 1
ATOM 3635 O O . GLN A 1 463 ? -10.708 0.935 15.271 1.00 75.06 463 GLN A O 1
ATOM 3640 N N . ASP A 1 464 ? -9.044 -0.437 15.902 1.00 79.00 464 ASP A N 1
ATOM 3641 C CA . ASP A 1 464 ? -9.406 -0.453 17.326 1.00 79.00 464 ASP A CA 1
ATOM 3642 C C . ASP A 1 464 ? -9.365 0.953 17.931 1.00 79.00 464 ASP A C 1
ATOM 3644 O O . ASP A 1 464 ? -10.186 1.309 18.776 1.00 79.00 464 ASP A O 1
ATOM 3648 N N . LEU A 1 465 ? -8.417 1.780 17.480 1.00 79.00 465 LEU A N 1
ATOM 3649 C CA . LEU A 1 465 ? -8.289 3.163 17.917 1.00 79.00 465 LEU A CA 1
ATOM 3650 C C . LEU A 1 465 ? -9.464 4.025 17.427 1.00 79.00 465 LEU A C 1
ATOM 3652 O O . LEU A 1 465 ? -10.021 4.801 18.206 1.00 79.00 465 LEU A O 1
ATOM 3656 N N . LEU A 1 466 ? -9.865 3.873 16.160 1.00 79.06 466 LEU A N 1
ATOM 3657 C CA . LEU A 1 466 ? -11.034 4.549 15.588 1.00 79.06 466 LEU A CA 1
ATOM 3658 C C . LEU A 1 466 ? -12.340 4.053 16.221 1.00 79.06 466 LEU A C 1
ATOM 3660 O O . LEU A 1 466 ? -13.219 4.863 16.516 1.00 79.06 466 LEU A O 1
ATOM 3664 N N . GLN A 1 467 ? -12.447 2.755 16.501 1.00 84.31 467 GLN A N 1
ATOM 3665 C CA . GLN A 1 467 ? -13.596 2.159 17.176 1.00 84.31 467 GLN A CA 1
ATOM 3666 C C . GLN A 1 467 ? -13.696 2.631 18.633 1.00 84.31 467 GLN A C 1
ATOM 3668 O O . GLN A 1 467 ? -14.777 3.031 19.066 1.00 84.31 467 GLN A O 1
ATOM 3673 N N . LYS A 1 468 ? -12.579 2.694 19.374 1.00 82.50 468 LYS A N 1
ATOM 3674 C CA . LYS A 1 468 ? -12.543 3.307 20.714 1.00 82.50 468 LYS A CA 1
ATOM 3675 C C . LYS A 1 468 ? -12.918 4.787 20.666 1.00 82.50 468 LYS A C 1
ATOM 3677 O O . LYS A 1 468 ? -13.659 5.244 21.530 1.00 82.50 468 LYS A O 1
ATOM 3682 N N . ALA A 1 469 ? -12.448 5.541 19.671 1.00 75.06 469 ALA A N 1
ATOM 3683 C CA . ALA A 1 469 ? -12.821 6.947 19.514 1.00 75.06 469 ALA A CA 1
ATOM 3684 C C . ALA A 1 469 ? -14.330 7.120 19.257 1.00 75.06 469 ALA A C 1
ATOM 3686 O O . ALA A 1 469 ? -14.952 8.012 19.833 1.00 75.06 469 ALA A O 1
ATOM 3687 N N . ALA A 1 470 ? -14.933 6.247 18.443 1.00 76.06 470 ALA A N 1
ATOM 3688 C CA . ALA A 1 470 ? -16.378 6.227 18.223 1.00 76.06 470 ALA A CA 1
ATOM 3689 C C . ALA A 1 470 ? -17.147 5.891 19.514 1.00 76.06 470 ALA A C 1
ATOM 3691 O O . ALA A 1 470 ? -18.038 6.644 19.900 1.00 76.06 470 ALA A O 1
ATOM 3692 N N . GLN A 1 471 ? -16.730 4.850 20.245 1.00 79.81 471 GLN A N 1
ATOM 3693 C CA . GLN A 1 471 ? -17.329 4.484 21.536 1.00 79.81 471 GLN A CA 1
ATOM 3694 C C . GLN A 1 471 ? -17.271 5.621 22.563 1.00 79.81 471 GLN A C 1
ATOM 3696 O O . GLN A 1 471 ? -18.236 5.848 23.292 1.00 79.81 471 GLN A O 1
ATOM 3701 N N . ILE A 1 472 ? -16.157 6.358 22.625 1.00 75.56 472 ILE A N 1
ATOM 3702 C CA . ILE A 1 472 ? -16.016 7.506 23.531 1.00 75.56 472 ILE A CA 1
ATOM 3703 C C . ILE A 1 472 ? -17.009 8.606 23.149 1.00 75.56 472 ILE A C 1
ATOM 3705 O O . ILE A 1 472 ? -17.702 9.115 24.029 1.00 75.56 472 ILE A O 1
ATOM 3709 N N . ARG A 1 473 ? -17.149 8.933 21.857 1.00 73.62 473 ARG A N 1
ATOM 3710 C CA . ARG A 1 473 ? -18.134 9.928 21.394 1.00 73.62 473 ARG A CA 1
ATOM 3711 C C . ARG A 1 473 ? -19.567 9.539 21.743 1.00 73.62 473 ARG A C 1
ATOM 3713 O O . ARG A 1 473 ? -20.334 10.395 22.186 1.00 73.62 473 ARG A O 1
ATOM 3720 N N . ASP A 1 474 ? -19.914 8.267 21.595 1.00 70.94 474 ASP A N 1
ATOM 3721 C CA . ASP 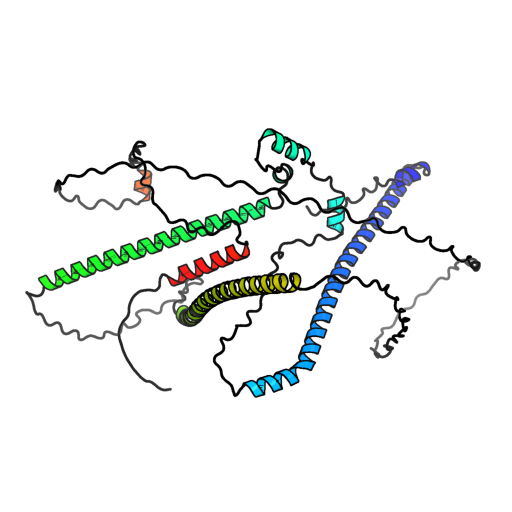A 1 474 ? -21.252 7.775 21.926 1.00 70.94 474 ASP A CA 1
ATOM 3722 C C . ASP A 1 474 ? -21.507 7.803 23.445 1.00 70.94 474 ASP A C 1
ATOM 3724 O O . ASP A 1 474 ? -22.572 8.241 23.891 1.00 70.94 474 ASP A O 1
ATOM 3728 N N . ALA A 1 475 ? -20.503 7.462 24.260 1.00 65.81 475 ALA A N 1
ATOM 3729 C CA . ALA A 1 475 ? -20.576 7.560 25.720 1.00 65.81 475 ALA A CA 1
ATOM 3730 C C . ALA A 1 475 ? -20.692 9.016 26.222 1.00 65.81 475 ALA A C 1
ATOM 3732 O O . ALA A 1 475 ? -21.411 9.289 27.190 1.00 65.81 475 ALA A O 1
ATOM 3733 N N . VAL A 1 476 ? -20.024 9.970 25.560 1.00 61.38 476 VAL A N 1
ATOM 3734 C CA . VAL A 1 476 ? -20.145 11.412 25.854 1.00 61.38 476 VAL A CA 1
ATOM 3735 C C . VAL A 1 476 ? -21.572 11.893 25.596 1.00 61.38 476 VAL A C 1
ATOM 3737 O O . VAL A 1 476 ? -22.134 12.614 26.419 1.00 61.38 476 VAL A O 1
ATOM 3740 N N . LYS A 1 477 ? -22.185 11.470 24.487 1.00 62.25 477 LYS A N 1
ATOM 3741 C CA . LYS A 1 477 ? -23.521 11.933 24.088 1.00 62.25 477 LYS A CA 1
ATOM 3742 C C . LYS A 1 477 ? -24.634 11.459 25.030 1.00 62.25 477 LYS A C 1
ATOM 3744 O O . LYS A 1 477 ? -25.657 12.127 25.139 1.00 62.25 477 LYS A O 1
ATOM 3749 N N . CYS A 1 478 ? -24.422 10.350 25.738 1.00 46.72 478 CYS A N 1
ATOM 3750 C CA . CYS A 1 478 ? -25.397 9.782 26.672 1.00 46.72 478 CYS A CA 1
ATOM 3751 C C . CYS A 1 478 ? -25.287 10.327 28.110 1.00 46.72 478 CYS A C 1
ATOM 3753 O O . CYS A 1 478 ? -26.156 10.041 28.927 1.00 46.72 478 CYS A O 1
ATOM 3755 N N . SER A 1 479 ? -24.247 11.104 28.444 1.00 45.00 479 SER A N 1
ATOM 3756 C CA . SER A 1 479 ? -23.980 11.527 29.832 1.00 45.00 479 SER A CA 1
ATOM 3757 C C . SER A 1 479 ? -24.640 12.857 30.245 1.00 45.00 479 SER A C 1
ATOM 3759 O O . SER A 1 479 ? -24.508 13.248 31.398 1.00 45.00 479 SER A O 1
ATOM 3761 N N . ASP A 1 480 ? -25.347 13.549 29.341 1.00 47.22 480 ASP A N 1
ATOM 3762 C CA . ASP A 1 480 ? -25.971 14.870 29.592 1.00 47.22 480 ASP A CA 1
ATOM 3763 C C . ASP A 1 480 ? -27.506 14.811 29.760 1.00 47.22 480 ASP A C 1
ATOM 3765 O O . ASP A 1 480 ? -28.193 15.823 29.675 1.00 47.22 480 ASP A O 1
ATOM 3769 N N . SER A 1 481 ? -28.072 13.617 29.974 1.00 42.62 481 SER A N 1
ATOM 3770 C CA . SER A 1 481 ? -29.522 13.410 30.113 1.00 42.62 481 SER A CA 1
ATOM 3771 C C . SER A 1 481 ? -29.866 12.709 31.427 1.00 42.62 481 SER A C 1
ATOM 3773 O O . SER A 1 481 ? -30.425 11.612 31.436 1.00 42.62 481 SER A O 1
ATOM 3775 N N . SER A 1 482 ? -29.543 13.349 32.547 1.00 45.72 482 SER A N 1
ATOM 3776 C CA . SER A 1 482 ? -30.165 13.024 33.830 1.00 45.72 482 SER A CA 1
ATOM 3777 C C . SER A 1 482 ? -30.656 14.305 34.490 1.00 45.72 482 SER A C 1
ATOM 3779 O O . SER A 1 482 ? -29.888 14.964 35.187 1.00 45.72 482 SER A O 1
ATOM 3781 N N . ASP A 1 483 ? -31.925 14.639 34.258 1.00 45.09 483 ASP A N 1
ATOM 3782 C CA . ASP A 1 483 ? -32.709 15.346 35.263 1.00 45.09 483 ASP A CA 1
ATOM 3783 C C . ASP A 1 483 ? -34.181 14.911 35.226 1.00 45.09 483 ASP A C 1
ATOM 3785 O O . ASP A 1 483 ? -34.790 14.781 34.164 1.00 45.09 483 ASP A O 1
ATOM 3789 N N . ASP A 1 484 ? -34.628 14.621 36.444 1.00 43.91 484 ASP A N 1
ATOM 3790 C CA . ASP A 1 484 ? -35.938 14.326 37.022 1.00 43.91 484 ASP A CA 1
ATOM 3791 C C . ASP A 1 484 ? -37.213 14.592 36.196 1.00 43.91 484 ASP A C 1
ATOM 3793 O O . ASP A 1 484 ? -37.452 15.701 35.732 1.00 43.91 484 ASP A O 1
ATOM 3797 N N . ASP A 1 485 ? -38.106 13.590 36.182 1.00 38.81 485 ASP A N 1
ATOM 3798 C CA . ASP A 1 485 ? -39.501 13.780 36.610 1.00 38.81 485 ASP A CA 1
ATOM 3799 C C . ASP A 1 485 ? -40.128 12.432 37.037 1.00 38.81 485 ASP A C 1
ATOM 3801 O O . ASP A 1 485 ? -40.518 11.587 36.226 1.00 38.81 485 ASP A O 1
ATOM 3805 N N . ASP A 1 486 ? -40.223 12.243 38.356 1.00 52.34 486 ASP A N 1
ATOM 3806 C CA . ASP A 1 486 ? -41.256 11.427 38.994 1.00 52.34 486 ASP A CA 1
ATOM 3807 C C . ASP A 1 486 ? -42.593 12.174 38.852 1.00 52.34 486 ASP A C 1
ATOM 3809 O O . ASP A 1 486 ? -42.704 13.279 39.366 1.00 52.34 486 ASP A O 1
ATOM 3813 N N . GLU A 1 487 ? -43.612 11.570 38.232 1.00 42.12 487 GLU A N 1
ATOM 3814 C CA . GLU A 1 487 ? -44.981 11.483 38.771 1.00 42.12 487 GLU A CA 1
ATOM 3815 C C . GLU A 1 487 ? -45.819 10.484 37.953 1.00 42.12 487 GLU A C 1
ATOM 3817 O O . GLU A 1 487 ? -45.828 10.441 36.723 1.00 42.12 487 GLU A O 1
ATOM 3822 N N . LYS A 1 488 ? -46.532 9.633 38.689 1.00 50.06 488 LYS A N 1
ATOM 3823 C CA . LYS A 1 488 ? -47.464 8.626 38.188 1.00 50.06 488 LYS A CA 1
ATOM 3824 C C . LYS A 1 488 ? -48.655 9.291 37.490 1.00 50.06 488 LYS A C 1
ATOM 3826 O O . LYS A 1 488 ? -49.348 10.084 38.114 1.00 50.06 488 LYS A O 1
ATOM 3831 N N . SER A 1 489 ? -49.038 8.795 36.316 1.00 39.41 489 SER A N 1
ATOM 3832 C CA . SER A 1 489 ? -50.460 8.604 36.016 1.00 39.41 489 SER A CA 1
ATOM 3833 C C . SER A 1 489 ? -50.650 7.402 35.102 1.00 39.41 489 SER A C 1
ATOM 3835 O O . SER A 1 489 ? -50.237 7.384 33.947 1.00 39.41 489 SER A O 1
ATOM 3837 N N . SER A 1 490 ? -51.255 6.373 35.683 1.00 51.03 490 SER A N 1
ATOM 3838 C CA . SER A 1 490 ? -51.899 5.277 34.980 1.00 51.03 490 SER A CA 1
ATOM 3839 C C . SER A 1 490 ? -53.104 5.849 34.246 1.00 51.03 490 SER A C 1
ATOM 3841 O O . SER A 1 490 ? -54.079 6.180 34.913 1.00 51.03 490 SER A O 1
ATOM 3843 N N . ASP A 1 491 ? -53.074 5.905 32.917 1.00 48.19 491 ASP A N 1
ATOM 3844 C CA . ASP A 1 491 ? -54.317 5.894 32.154 1.00 48.19 491 ASP A CA 1
ATOM 3845 C C . ASP A 1 491 ? -54.229 4.971 30.942 1.00 48.19 491 ASP A C 1
ATOM 3847 O O . ASP A 1 491 ? -53.294 4.981 30.142 1.00 48.19 491 ASP A O 1
ATOM 3851 N N . SER A 1 492 ? -55.228 4.103 30.911 1.00 58.22 492 SER A N 1
ATOM 3852 C CA . SER A 1 492 ? -55.533 3.120 29.895 1.00 58.22 492 SER A CA 1
ATOM 3853 C C . SER A 1 492 ? -56.351 3.826 28.826 1.00 58.22 492 SER A C 1
ATOM 3855 O O . SER A 1 492 ? -57.490 4.187 29.104 1.00 58.22 492 SER A O 1
ATOM 3857 N N . GLU A 1 493 ? -55.848 3.929 27.599 1.00 55.16 493 GLU A N 1
ATOM 3858 C CA . GLU A 1 493 ? -56.699 4.257 26.457 1.00 55.16 493 GLU A CA 1
ATOM 3859 C C . GLU A 1 493 ? -56.342 3.400 25.241 1.00 55.16 493 GLU A C 1
ATOM 3861 O O . GLU A 1 493 ? -55.301 3.527 24.602 1.00 55.16 493 GLU A O 1
ATOM 3866 N N . SER A 1 494 ? -57.253 2.466 24.987 1.00 56.38 494 SER A N 1
ATOM 3867 C CA . SER A 1 494 ? -57.451 1.719 23.756 1.00 56.38 494 SER A CA 1
ATOM 3868 C C . SER A 1 494 ? -57.815 2.650 22.604 1.00 56.38 494 SER A C 1
ATOM 3870 O O . SER A 1 494 ? -58.809 3.359 22.742 1.00 56.38 494 SER A O 1
ATOM 3872 N N . TRP A 1 495 ? -57.117 2.548 21.472 1.00 45.41 495 TRP A N 1
ATOM 3873 C CA . TRP A 1 495 ? -57.687 2.661 20.122 1.00 45.41 495 TRP A CA 1
ATOM 3874 C C . TRP A 1 495 ? -56.914 1.758 19.165 1.00 45.41 495 TRP A C 1
ATOM 3876 O O . TRP A 1 495 ? -55.663 1.818 19.183 1.00 45.41 495 TRP A O 1
#

pLDDT: mean 70.16, std 20.82, range [32.97, 98.0]

Secondary structure (DSSP, 8-state):
---------TTT-THHHHHTTT--SHHHHHHHHHHHHHHHHHHHHHHHHHHHHHHHHHHHHHHHHHHHHHHHHHHHHHHHHHHHHHHHHHHTT-----------------TTTT-----HHHHHHHHHSPPPPP-HHHHHHHHHHHSS----HHHHH--TTHHHHHHHHHHHHHHHHHHHHHHHHHHHHHHHHHHHHHHHHHHHHHHHHHTTS----------------S-PPPPPTT----TTTHHHHHHHHHHHHHHHHHHHHHHHHHHHHHHHHHHHHHHHHHHHHHHHHHHHTT--------PPPPPPPPPPP----PPPP----------------------PPPPPPPPPPPPPPPPPPPPPPPPPPPPPPPPPPPPPPPPPPPPPPPPP------------PPP---PPPP------HHHHHHT----PPPP-TTSPPPP---------TTS--HHHHHHHHHHHHHHHHTTT---------------

Sequence (495 aa):
MFPAKPVISLDAHPGSRLITGMCTNPIEKIATNRTIGLLAQAECLTYYAYEIFQDISNSCTELFQRVDELKERTTFLRRNFPDQLTKFKNIGTSTSHGTNSHCVDKETLSDFQFSLEISNLVFEMASDASPPPDFTEFTELAHTIQGNQNVDFNLLYSDPDYYRRNYIKELQRQIKIEQEAQRAAASEQKQKEKEEKRLNAETKKNRQKKTQSEQIVVFDSNITFKLPTSMQRPPLPGHVKHSEIINVQQKISLETQTDASILQELDLKAQEFKETHMKQMTTTASLEALDALEQFATKDFTFQTTTPKRPAAPKPTVSTFSLPDVSNISQISNPQPKAEQEQPKTTSLPQIPEVSKPKPSAPPPPVAAAPPPPPPPPSLPPPPPSDAPAPSSRPANKPDASMLLGVKLNKQTTPRPAPAKQQTHLDLIKSGNFKLKKVDNNTPRPQINVPQEKDDTDSLSIQDLLQKAAQIRDAVKCSDSSDDDDEKSSDSESW

Organism: Trichomonas vaginalis (strain ATCC PRA-98 / G3) (NCBI:txid412133)

Foldseek 3Di:
DPDDDPLQDLQNDPCLVVCCVVDPDPVVSVVVSNVVSVVVNVVVVVVVVVLVVVVVVVVVVVVVVVVVVVVVVVVVCVVCVVVVVVVVVVCVVPPDPDPPPPPPPPPPPPPPPPVDPQRPNNVVSVVPDDDDDQCVVVQVVCCVVVPDDNDDVVCVVDPPCPVVVVVLVVLVVVLVVLVVVLVVVVVVVVVVVVVVVVVVVVVVVVVVVVPPDDDDDDDPPDPDPPDPPDDDDPDDPPPDDPPPVVVVVVVVVVVVVVVVVVVVVVVVVVVVVVVVVVVVVVVVVVVVVVVVVVVVVPDDDDDDDDDDDDDDDDDDDDDDDDDDDDPDDDDDDDDDDDDDDDDDDDDDDDDDDDDDDDDDDDDDDDDDDDDDDDDDDDDDDDDDDDDDDDDDDDDDDDDDDDDDDDDDDDDDDDDDDDDDDDDDPVNVVVVVPDPDDPDDPPDDDDDDDDDDDDDPSVPDDPVNSVVVSVVSVVVSVPPPDDDDDDDDDDDDDDD

Radius of gyration: 44.4 Å; chains: 1; bounding box: 88×112×131 Å